Protein AF-A0A358C1L4-F1 (afdb_monomer)

Foldseek 3Di:
DDDDDDDDDDDDDDDPPPPDPPPPPLPDDAQAWEDEPVDPWIWGQHPVQATATAPDVQQVVLQDPDCPRYDYDHPVSVVVHHYDQHFGRAQAQAWEDEPQDPWIWHAAFPQETATAPDLVLQCQLANDPCRVVRYDHDYPVSNLSHAYDYHRDPVCSLQPGASAWEADPNWIWGHHPQAIATEDPQACVQLVPPVVSYGYHPSRDRPTHYDYHRYHDDPCSNRSNNPVGDPDPPPHNPPDDDDDDPDLPACADAAKHWDWDADCQALNPDIWIKIKHFHPPADLQWAEEEEEEAPVLPQVVLCVLQVVLCNVQPHMYIYTGDDCVNQVDPCVQLVQQQADPVRHGDPLSHGVLVVVLVVVVVNCVSSVHPQQAHAYEYAASGLSRQLNSCLQCLPRRHQAYERELYLAAQADDQVDDPPLHDHDPRGDPVSLLSSQQGEYEYEYEPAQPDLVPPSHDPPPSRVVQHSGRVSNSVSRLVRSVVSCVVSVHHHNYDYDHHYPDHSDPSVVSVVVSCVVRND

Solvent-accessible surface area (backbone atoms only — not comparable to full-atom values): 28805 Å² total; per-residue (Å²): 136,92,84,79,91,81,83,91,77,89,82,82,82,80,80,81,78,79,76,74,81,74,74,78,73,68,94,59,68,60,73,35,36,36,27,38,90,90,50,88,64,47,25,42,25,35,90,86,54,36,27,20,40,42,86,44,69,68,37,42,58,45,61,42,95,69,69,84,74,52,41,78,44,53,69,70,61,57,69,71,32,51,80,53,73,60,41,55,61,33,38,34,55,47,28,38,28,37,94,92,46,98,58,42,22,44,29,21,62,66,32,28,29,21,38,44,73,40,71,68,39,41,27,54,64,40,28,89,87,51,46,74,85,37,53,40,82,42,56,71,82,62,52,67,68,44,36,71,48,74,65,37,36,88,90,48,46,34,50,62,50,36,37,35,35,36,36,57,97,86,42,47,32,35,28,46,94,77,21,35,23,46,50,36,75,55,14,36,62,58,40,58,52,63,69,91,55,39,19,72,37,90,57,57,58,54,83,45,56,79,46,74,66,40,63,44,67,47,70,74,76,60,40,68,79,32,82,77,37,82,83,62,84,82,53,57,92,78,68,79,81,93,65,99,66,94,74,86,73,32,69,66,41,66,41,79,40,57,46,75,51,76,39,88,75,41,40,62,88,57,76,34,46,29,38,30,35,23,48,78,90,62,61,67,57,45,50,39,35,38,48,33,44,39,81,82,47,50,46,68,62,49,50,63,64,44,46,68,52,25,59,73,56,57,32,31,42,37,28,66,51,63,49,61,88,80,49,62,48,80,37,38,53,39,51,30,27,44,34,48,90,86,70,44,79,47,64,68,46,49,17,46,44,49,45,51,43,52,52,47,51,53,46,27,64,50,45,68,27,79,58,78,50,30,36,39,38,12,33,27,37,12,8,25,19,50,57,47,24,39,66,77,35,49,83,49,51,59,64,37,38,34,26,26,48,28,58,50,66,69,37,86,37,57,91,32,52,68,70,50,11,48,22,92,84,76,64,54,70,69,52,45,36,43,33,33,50,41,41,35,38,37,35,28,22,63,52,23,60,59,64,78,44,90,86,52,65,79,47,73,68,38,48,77,41,33,74,26,33,40,50,24,53,51,48,48,50,54,47,43,53,49,47,23,61,78,69,74,34,50,77,43,59,48,79,46,75,38,82,87,29,42,92,43,64,81,68,46,46,62,54,50,47,44,75,77,56,48,136

pLDDT: mean 84.23, std 16.78, range [32.44, 98.75]

Mean predicted aligned error: 17.2 Å

Radius of gyration: 31.04 Å; Cα contacts (8 Å, |Δi|>4): 1019; chains: 1; bounding box: 121×78×68 Å

Secondary structure (DSSP, 8-state):
--------------------------SS-TTEEEE-SS----EEE-TTS-EEE-SSHHHHHHH-SSSTTEEE--HHHHHHS-EESPP-PPTTT-EEE-TT-S--EEE-GGGEEEEE--HHHHHHHH-TT-SGGGEEEPPHHHHTT-EEEEEE-TTTGGG--TT-EEEETTEEEEEETTEEEEB-HHHHHHTT--GGG-EE-SS----S-BPPPB-S--HHHH-TT-TTS-------TT------------SS-SEEEEEEE--SSSSTTS-EEEEEEE-TT--TT--EEEEE--TT--HHHHHHHHHHHHHHHT-EEEEE---TTTS--TTTTTTTTSB-TT-PBPPGGGSHHHHHHHHHHHHHHHHT-----EEEEEETHHHHHHHHHHHH-TTSSEEEEEEES-SS--BS-TTS-TTTB--SSS--HHHHHHHHHS-EEEEEETT---TT-TTS--SHHHHTT-SSHHHHHHHHHHHHHHHHHHTT-----EEEEETT--S-HHHHHHHHHHHHH--

Nearest PDB structures (foldseek):
  6ve6-assembly3_C  TM=9.689E-01  e=8.688E-25  Sphingomonas sp. KT-1
  3d0k-assembly1_A  TM=9.566E-01  e=2.246E-24  Bordetella parapertussis 12822
  3d0k-assembly2_B  TM=9.547E-01  e=8.405E-24  Bordetella parapertussis 12822
  2gzr-assembly1_A  TM=6.549E-01  e=2.213E-06  Escherichia coli
  4w9r-assembly1_A  TM=6.057E-01  e=8.560E-07  Capnocytophaga ochracea DSM 7271

Structure (mmCIF, N/CA/C/O backbone):
data_AF-A0A358C1L4-F1
#
_entry.id   AF-A0A358C1L4-F1
#
loop_
_atom_site.group_PDB
_atom_site.id
_atom_site.type_symbol
_atom_site.label_atom_id
_atom_site.label_alt_id
_atom_site.label_comp_id
_atom_site.label_asym_id
_atom_site.label_entity_id
_atom_site.label_seq_id
_atom_site.pdbx_PDB_ins_code
_atom_site.Cartn_x
_atom_site.Cartn_y
_atom_site.Cartn_z
_atom_site.occupancy
_atom_site.B_iso_or_equiv
_atom_site.auth_seq_id
_atom_site.auth_comp_id
_atom_site.auth_asym_id
_atom_site.auth_atom_id
_atom_site.pdbx_PDB_model_num
ATOM 1 N N . MET A 1 1 ? 93.118 -30.543 37.303 1.00 42.06 1 MET A N 1
ATOM 2 C CA . MET A 1 1 ? 92.329 -29.551 36.542 1.00 42.06 1 MET A CA 1
ATOM 3 C C . MET A 1 1 ? 90.900 -29.618 37.049 1.00 42.06 1 MET A C 1
ATOM 5 O O . MET A 1 1 ? 90.290 -30.672 36.961 1.00 42.06 1 MET A O 1
ATOM 9 N N . LYS A 1 2 ? 90.432 -28.551 37.703 1.00 39.91 2 LYS A N 1
ATOM 10 C CA . LYS A 1 2 ? 89.061 -28.416 38.207 1.00 39.91 2 LYS A CA 1
ATOM 11 C C . LYS A 1 2 ? 88.161 -28.053 37.022 1.00 39.91 2 LYS A C 1
ATOM 13 O O . LYS A 1 2 ? 88.435 -27.035 36.400 1.00 39.91 2 LYS A O 1
ATOM 18 N N . HIS A 1 3 ? 87.100 -28.808 36.749 1.00 35.50 3 HIS A N 1
ATOM 19 C CA . HIS A 1 3 ? 85.970 -28.296 35.972 1.00 35.50 3 HIS A CA 1
ATOM 20 C C . HIS A 1 3 ? 84.672 -28.555 36.727 1.00 35.50 3 HIS A C 1
ATOM 22 O O . HIS A 1 3 ? 84.372 -29.666 37.153 1.00 35.50 3 HIS A O 1
ATOM 28 N N . PHE A 1 4 ? 83.999 -27.438 36.970 1.00 36.78 4 PHE A N 1
ATOM 29 C CA . PHE A 1 4 ? 82.821 -27.236 37.788 1.00 36.78 4 PHE A CA 1
ATOM 30 C C . PHE A 1 4 ? 81.580 -27.303 36.888 1.00 36.78 4 PHE A C 1
ATOM 32 O O . PHE A 1 4 ? 81.648 -26.950 35.711 1.00 36.78 4 PHE A O 1
ATOM 39 N N . PHE A 1 5 ? 80.469 -27.752 37.467 1.00 39.97 5 PHE A N 1
ATOM 40 C CA . PHE A 1 5 ? 79.128 -27.779 36.885 1.00 39.97 5 PHE A CA 1
ATOM 41 C C . PHE A 1 5 ? 78.683 -26.404 36.355 1.00 39.97 5 PHE A C 1
ATOM 43 O O . PHE A 1 5 ? 78.910 -25.385 37.005 1.00 39.97 5 PHE A O 1
ATOM 50 N N . GLY A 1 6 ? 77.969 -26.401 35.225 1.00 33.84 6 GLY A N 1
ATOM 51 C CA . GLY A 1 6 ? 77.249 -25.243 34.694 1.00 33.84 6 GLY A CA 1
ATOM 52 C C . GLY A 1 6 ? 75.891 -25.672 34.141 1.00 33.84 6 GLY A C 1
ATOM 53 O O . GLY A 1 6 ? 75.809 -26.338 33.115 1.00 33.84 6 GLY A O 1
ATOM 54 N N . THR A 1 7 ? 74.845 -25.327 34.881 1.00 37.06 7 THR A N 1
ATOM 55 C CA . THR A 1 7 ? 73.416 -25.538 34.623 1.00 37.06 7 THR A CA 1
ATOM 56 C C . THR A 1 7 ? 72.908 -24.764 33.405 1.00 37.06 7 THR A C 1
ATOM 58 O O . THR A 1 7 ? 73.259 -23.601 33.217 1.00 37.06 7 THR A O 1
ATOM 61 N N . PHE A 1 8 ? 72.028 -25.393 32.620 1.00 34.69 8 PHE A N 1
ATOM 62 C CA . PHE A 1 8 ? 71.252 -24.756 31.554 1.00 34.69 8 PHE A CA 1
ATOM 63 C C . PHE A 1 8 ? 70.123 -23.898 32.144 1.00 34.69 8 PHE A C 1
ATOM 65 O O . PHE A 1 8 ? 69.249 -24.420 32.834 1.00 34.69 8 PHE A O 1
ATOM 72 N N . THR A 1 9 ? 70.105 -22.608 31.806 1.00 35.22 9 THR A N 1
ATOM 73 C CA . THR A 1 9 ? 68.977 -21.699 32.051 1.00 35.22 9 THR A CA 1
ATOM 74 C C . THR A 1 9 ? 68.439 -21.238 30.699 1.00 35.22 9 THR A C 1
ATOM 76 O O . THR A 1 9 ? 69.124 -20.526 29.968 1.00 35.22 9 THR A O 1
ATOM 79 N N . PHE A 1 10 ? 67.221 -21.655 30.349 1.00 33.09 10 PHE A N 1
ATOM 80 C CA . PHE A 1 10 ? 66.476 -21.123 29.206 1.00 33.09 10 PHE A CA 1
ATOM 81 C C . PHE A 1 10 ? 65.850 -19.782 29.615 1.00 33.09 10 PHE A C 1
ATOM 83 O O . PHE A 1 10 ? 64.974 -19.745 30.476 1.00 33.09 10 PHE A O 1
ATOM 90 N N . ILE A 1 11 ? 66.297 -18.680 29.008 1.00 39.44 11 ILE A N 1
ATOM 91 C CA . ILE A 1 11 ? 65.642 -17.369 29.105 1.00 39.44 11 ILE A CA 1
ATOM 92 C C . ILE A 1 11 ? 64.738 -17.233 27.877 1.00 39.44 11 ILE A C 1
ATOM 94 O O . ILE A 1 11 ? 65.223 -17.074 26.758 1.00 39.44 11 ILE A O 1
ATOM 98 N N . GLY A 1 12 ? 63.424 -17.329 28.078 1.00 35.09 12 GLY A N 1
ATOM 99 C CA . GLY A 1 12 ? 62.433 -16.987 27.060 1.00 35.09 12 GLY A CA 1
ATOM 100 C C . GLY A 1 12 ? 62.311 -15.469 26.941 1.00 35.09 12 GLY A C 1
ATOM 101 O O . GLY A 1 12 ? 61.890 -14.806 27.885 1.00 35.09 12 GLY A O 1
ATOM 102 N N . ALA A 1 13 ? 62.692 -14.913 25.792 1.00 38.69 13 ALA A N 1
ATOM 103 C CA . ALA A 1 13 ? 62.466 -13.510 25.473 1.00 38.69 13 ALA A CA 1
ATOM 104 C C . ALA A 1 13 ? 60.983 -13.295 25.117 1.00 38.69 13 ALA A C 1
ATOM 106 O O . ALA A 1 13 ? 60.517 -13.735 24.068 1.00 38.69 13 ALA A O 1
ATOM 107 N N . PHE A 1 14 ? 60.240 -12.618 25.995 1.00 36.84 14 PHE A N 1
ATOM 108 C CA . PHE A 1 14 ? 58.914 -12.083 25.688 1.00 36.84 14 PHE A CA 1
ATOM 109 C C . PHE A 1 14 ? 59.077 -10.837 24.809 1.00 36.84 14 PHE A C 1
ATOM 111 O O . PHE A 1 14 ? 59.508 -9.784 25.277 1.00 36.84 14 PHE A O 1
ATOM 118 N N . VAL A 1 15 ? 58.734 -10.950 23.526 1.00 37.12 15 VAL A N 1
ATOM 119 C CA . VAL A 1 15 ? 58.524 -9.791 22.652 1.00 37.12 15 VAL A CA 1
ATOM 120 C C . VAL A 1 15 ? 57.165 -9.197 23.015 1.00 37.12 15 VAL A C 1
ATOM 122 O O . VAL A 1 15 ? 56.124 -9.743 22.658 1.00 37.12 15 VAL A O 1
ATOM 125 N N . VAL A 1 16 ? 57.165 -8.091 23.760 1.00 39.47 16 VAL A N 1
ATOM 126 C CA . VAL A 1 16 ? 55.964 -7.272 23.962 1.00 39.47 16 VAL A CA 1
ATOM 127 C C . VAL A 1 16 ? 55.744 -6.476 22.680 1.00 39.47 16 VAL A C 1
ATOM 129 O O . VAL A 1 16 ? 56.425 -5.487 22.414 1.00 39.47 16 VAL A O 1
ATOM 132 N N . LEU A 1 17 ? 54.815 -6.953 21.854 1.00 32.47 17 LEU A N 1
ATOM 133 C CA . LEU A 1 17 ? 54.339 -6.247 20.675 1.00 32.47 17 LEU A CA 1
ATOM 134 C C . LEU A 1 17 ? 53.505 -5.046 21.152 1.00 32.47 17 LEU A C 1
ATOM 136 O O . LEU A 1 17 ? 52.357 -5.203 21.565 1.00 32.47 17 LEU A O 1
ATOM 140 N N . PHE A 1 18 ? 54.080 -3.843 21.128 1.00 36.59 18 PHE A N 1
ATOM 141 C CA . PHE A 1 18 ? 53.297 -2.615 21.234 1.00 36.59 18 PHE A CA 1
ATOM 142 C C . PHE A 1 18 ? 52.457 -2.483 19.958 1.00 36.59 18 PHE A C 1
ATOM 144 O O . PHE A 1 18 ? 52.936 -2.010 18.930 1.00 36.59 18 PHE A O 1
ATOM 151 N N . LEU A 1 19 ? 51.203 -2.936 20.015 1.00 34.50 19 LEU A N 1
ATOM 152 C CA . LEU A 1 19 ? 50.175 -2.552 19.054 1.00 34.50 19 LEU A CA 1
ATOM 153 C C . LEU A 1 19 ? 49.961 -1.044 19.200 1.00 34.50 19 LEU A C 1
ATOM 155 O O . LEU A 1 19 ? 49.283 -0.581 20.117 1.00 34.50 19 LEU A O 1
ATOM 159 N N . SER A 1 20 ? 50.569 -0.265 18.309 1.00 36.62 20 SER A N 1
ATOM 160 C CA . SER A 1 20 ? 50.148 1.110 18.088 1.00 36.62 20 SER A CA 1
ATOM 161 C C . SER A 1 20 ? 48.690 1.067 17.637 1.00 36.62 20 SER A C 1
ATOM 163 O O . SER A 1 20 ? 48.399 0.563 16.553 1.00 36.62 20 SER A O 1
ATOM 165 N N . LEU A 1 21 ? 47.779 1.574 18.467 1.00 38.59 21 LEU A N 1
ATOM 166 C CA . LEU A 1 21 ? 46.427 1.925 18.048 1.00 38.59 21 LEU A CA 1
ATOM 167 C C . LEU A 1 21 ? 46.552 2.963 16.928 1.00 38.59 21 LEU A C 1
ATOM 169 O O . LEU A 1 21 ? 46.747 4.155 17.185 1.00 38.59 21 LEU A O 1
ATOM 173 N N . SER A 1 22 ? 46.481 2.504 15.680 1.00 36.28 22 SER A N 1
ATOM 174 C CA . SER A 1 22 ? 46.190 3.363 14.545 1.00 36.28 22 SER A CA 1
ATOM 175 C C . SER A 1 22 ? 44.841 4.008 14.829 1.00 36.28 22 SER A C 1
ATOM 177 O O . SER A 1 22 ? 43.799 3.361 14.752 1.00 36.28 22 SER A O 1
ATOM 179 N N . HIS A 1 23 ? 44.866 5.283 15.213 1.00 37.97 23 HIS A N 1
ATOM 180 C CA . HIS A 1 23 ? 43.677 6.113 15.142 1.00 37.97 23 HIS A CA 1
ATOM 181 C C . HIS A 1 23 ? 43.303 6.134 13.664 1.00 37.97 23 HIS A C 1
ATOM 183 O O . HIS A 1 23 ? 44.048 6.680 12.850 1.00 37.97 23 HIS A O 1
ATOM 189 N N . ASN A 1 24 ? 42.209 5.464 13.304 1.00 41.75 24 ASN A N 1
ATOM 190 C CA . ASN A 1 24 ? 41.619 5.629 11.986 1.00 41.75 24 ASN A CA 1
ATOM 191 C C . ASN A 1 24 ? 41.291 7.116 11.851 1.00 41.75 24 ASN A C 1
ATOM 193 O O . ASN A 1 24 ? 40.366 7.615 12.488 1.00 41.75 24 ASN A O 1
ATOM 197 N N . VAL A 1 25 ? 42.098 7.840 11.081 1.00 46.69 25 VAL A N 1
ATOM 198 C CA . VAL A 1 25 ? 41.733 9.179 10.634 1.00 46.69 25 VAL A CA 1
ATOM 199 C C . VAL A 1 25 ? 40.489 8.976 9.780 1.00 46.69 25 VAL A C 1
ATOM 201 O O . VAL A 1 25 ? 40.544 8.246 8.789 1.00 46.69 25 VAL A O 1
ATOM 204 N N . LEU A 1 26 ? 39.355 9.540 10.202 1.00 54.44 26 LEU A N 1
ATOM 205 C CA . LEU A 1 26 ? 38.137 9.503 9.399 1.00 54.44 26 LEU A CA 1
ATOM 206 C C . LEU A 1 26 ? 38.464 10.091 8.020 1.00 54.44 26 LEU A C 1
ATOM 208 O O . LEU A 1 26 ? 39.009 11.190 7.929 1.00 54.44 26 LEU A O 1
ATOM 212 N N . ALA A 1 27 ? 38.155 9.343 6.957 1.00 67.81 27 ALA A N 1
ATOM 213 C CA . ALA A 1 27 ? 38.422 9.758 5.577 1.00 67.81 27 ALA A CA 1
ATOM 214 C C . ALA A 1 27 ? 37.665 11.045 5.198 1.00 67.81 27 ALA A C 1
ATOM 216 O O . ALA A 1 27 ? 38.068 11.768 4.294 1.00 67.81 27 ALA A O 1
ATOM 217 N N . VAL A 1 28 ? 36.589 11.344 5.928 1.00 82.94 28 VAL A N 1
ATOM 218 C CA . VAL A 1 28 ? 35.735 12.514 5.754 1.00 82.94 28 VAL A CA 1
ATOM 219 C C . VAL A 1 28 ? 35.666 13.277 7.074 1.00 82.94 28 VAL A C 1
ATOM 221 O O . VAL A 1 28 ? 35.575 12.678 8.146 1.00 82.94 28 VAL A O 1
ATOM 224 N N . THR A 1 29 ? 35.719 14.609 7.005 1.00 86.25 29 THR A N 1
ATOM 225 C CA . THR A 1 29 ? 35.662 15.455 8.206 1.00 86.25 29 THR A CA 1
ATOM 226 C C . THR A 1 29 ? 34.289 15.322 8.880 1.00 86.25 29 THR A C 1
ATOM 228 O O . THR A 1 29 ? 33.276 15.476 8.196 1.00 86.25 29 THR A O 1
ATOM 231 N N . PRO A 1 30 ? 34.222 15.070 10.199 1.00 87.50 30 PRO A N 1
ATOM 232 C CA . PRO A 1 30 ? 32.974 15.105 10.952 1.00 87.50 30 PRO A CA 1
ATOM 233 C C . PRO A 1 30 ? 32.154 16.380 10.757 1.00 87.50 30 PRO A C 1
ATOM 235 O O . PRO A 1 30 ? 32.707 17.465 10.588 1.00 87.50 30 PRO A O 1
ATOM 238 N N . GLN A 1 31 ? 30.834 16.254 10.870 1.00 88.00 31 GLN A N 1
ATOM 239 C CA . GLN A 1 31 ? 29.856 17.331 10.678 1.00 88.00 31 GLN A CA 1
ATOM 240 C C . GLN A 1 31 ? 29.901 17.982 9.286 1.00 88.00 31 GLN A C 1
ATOM 242 O O . GLN A 1 31 ? 29.547 19.155 9.138 1.00 88.00 31 GLN A O 1
ATOM 247 N N . SER A 1 32 ? 30.343 17.238 8.272 1.00 91.75 32 SER A N 1
ATOM 248 C CA . SER A 1 32 ? 30.342 17.684 6.879 1.00 91.75 32 SER A CA 1
ATOM 249 C C . SER A 1 32 ? 29.094 17.214 6.138 1.00 91.75 32 SER A C 1
ATOM 251 O O . SER A 1 32 ? 28.436 16.240 6.513 1.00 91.75 32 SER A O 1
ATOM 253 N N . LEU A 1 33 ? 28.778 17.930 5.063 1.00 96.25 33 LEU A N 1
ATOM 254 C CA . LEU A 1 33 ? 27.775 17.529 4.092 1.00 96.25 33 LEU A CA 1
ATOM 255 C C . LEU A 1 33 ? 28.484 16.930 2.890 1.00 96.25 33 LEU A C 1
ATOM 257 O O . LEU A 1 33 ? 29.395 17.551 2.346 1.00 96.25 33 LEU A O 1
ATOM 261 N N . VAL A 1 34 ? 28.064 15.744 2.465 1.00 95.31 34 VAL A N 1
ATOM 262 C CA . VAL A 1 34 ? 28.720 15.018 1.377 1.00 95.31 34 VAL A CA 1
ATOM 263 C C . VAL A 1 34 ? 27.734 14.459 0.362 1.00 95.31 34 VAL A C 1
ATOM 265 O O . VAL A 1 34 ? 26.600 14.106 0.687 1.00 95.31 34 VAL A O 1
ATOM 268 N N . LYS A 1 35 ? 28.191 14.336 -0.882 1.00 94.56 35 LYS A N 1
ATOM 269 C CA . LYS A 1 35 ? 27.524 13.614 -1.973 1.00 94.56 35 LYS A CA 1
ATOM 270 C C . LYS A 1 35 ? 28.558 12.915 -2.848 1.00 94.56 35 LYS A C 1
ATOM 272 O O . LYS A 1 35 ? 29.742 13.240 -2.788 1.00 94.56 35 LYS A O 1
ATOM 277 N N . THR A 1 36 ? 28.107 12.017 -3.716 1.00 90.19 36 THR A N 1
ATOM 278 C CA . THR A 1 36 ? 28.959 11.473 -4.782 1.00 90.19 36 THR A CA 1
ATOM 279 C C . THR A 1 36 ? 28.762 12.252 -6.088 1.00 90.19 36 THR A C 1
ATOM 281 O O . THR A 1 36 ? 27.770 12.973 -6.238 1.00 90.19 36 THR A O 1
ATOM 284 N N . PRO A 1 37 ? 29.682 12.143 -7.067 1.00 84.44 37 PRO A N 1
ATOM 285 C CA . PRO A 1 37 ? 29.485 12.739 -8.387 1.00 84.44 37 PRO A CA 1
ATOM 286 C C . PRO A 1 37 ? 28.281 12.155 -9.138 1.00 84.44 37 PRO A C 1
ATOM 288 O O . PRO A 1 37 ? 27.697 12.844 -9.972 1.00 84.44 37 PRO A O 1
ATOM 291 N N . SER A 1 38 ? 27.934 10.890 -8.868 1.00 81.75 38 SER A N 1
ATOM 292 C CA . SER A 1 38 ? 26.918 10.135 -9.611 1.00 81.75 38 SER A CA 1
ATOM 293 C C . SER A 1 38 ? 25.498 10.277 -9.047 1.00 81.75 38 SER A C 1
ATOM 295 O O . SER A 1 38 ? 24.534 10.021 -9.768 1.00 81.75 38 SER A O 1
ATOM 297 N N . ALA A 1 39 ? 25.356 10.710 -7.788 1.00 79.06 39 ALA A N 1
ATOM 298 C CA . ALA A 1 39 ? 24.078 10.819 -7.093 1.00 79.06 39 ALA A CA 1
ATOM 299 C C . ALA A 1 39 ? 23.774 12.256 -6.634 1.00 79.06 39 ALA A C 1
ATOM 301 O O . ALA A 1 39 ? 24.658 13.040 -6.282 1.00 79.06 39 ALA A O 1
ATOM 302 N N . SER A 1 40 ? 22.488 12.609 -6.614 1.00 84.31 40 SER A N 1
ATOM 303 C CA . SER A 1 40 ? 22.003 13.889 -6.081 1.00 84.31 40 SER A CA 1
ATOM 304 C C . SER A 1 40 ? 21.748 13.865 -4.571 1.00 84.31 40 SER A C 1
ATOM 306 O O . SER A 1 40 ? 21.620 14.933 -3.978 1.00 84.31 40 SER A O 1
ATOM 308 N N . ALA A 1 41 ? 21.687 12.681 -3.952 1.00 86.06 41 ALA A N 1
ATOM 309 C CA . ALA A 1 41 ? 21.440 12.535 -2.522 1.00 86.06 41 ALA A CA 1
ATOM 310 C C . ALA A 1 41 ? 22.572 13.167 -1.697 1.00 86.06 41 ALA A C 1
ATOM 312 O O . ALA A 1 41 ? 23.754 12.913 -1.946 1.00 86.06 41 ALA A O 1
ATOM 313 N N . VAL A 1 42 ? 22.192 13.976 -0.707 1.00 95.00 42 VAL A N 1
ATOM 314 C CA . VAL A 1 42 ? 23.112 14.609 0.242 1.00 95.00 42 VAL A CA 1
ATOM 315 C C . VAL A 1 42 ? 23.048 13.858 1.565 1.00 95.00 42 VAL A C 1
ATOM 317 O O . VAL A 1 42 ? 21.969 13.470 2.022 1.00 95.00 42 VAL A O 1
ATOM 320 N N . TYR A 1 43 ? 24.208 13.671 2.182 1.00 95.81 43 TYR A N 1
ATOM 321 C CA . TYR A 1 43 ? 24.357 13.021 3.474 1.00 95.81 43 TYR A CA 1
ATOM 322 C C . TYR A 1 43 ? 25.048 13.957 4.459 1.00 95.81 43 TYR A C 1
ATOM 324 O O . TYR A 1 43 ? 25.981 14.669 4.095 1.00 95.81 43 TYR A O 1
ATOM 332 N N . TYR A 1 44 ? 24.612 13.924 5.712 1.00 96.81 44 TYR A N 1
ATOM 333 C CA . TYR A 1 44 ? 25.353 14.476 6.840 1.00 96.81 44 TYR A CA 1
ATOM 334 C C . TYR A 1 44 ? 26.260 13.392 7.419 1.00 96.81 44 TYR A C 1
ATOM 336 O O . TYR A 1 44 ? 25.782 12.286 7.674 1.00 96.81 44 TYR A O 1
ATOM 344 N N . VAL A 1 45 ? 27.541 13.694 7.622 1.00 94.06 45 VAL A N 1
ATOM 345 C CA . VAL A 1 45 ? 28.479 12.807 8.325 1.00 94.06 45 VAL A CA 1
ATOM 346 C C . VAL A 1 45 ? 28.591 13.268 9.765 1.00 94.06 45 VAL A C 1
ATOM 348 O O . VAL A 1 45 ? 28.997 14.400 10.019 1.00 94.06 45 VAL A O 1
ATOM 351 N N . ASP A 1 46 ? 28.223 12.414 10.708 1.00 90.75 46 ASP A N 1
ATOM 352 C CA . ASP A 1 46 ? 28.203 12.763 12.122 1.00 90.75 46 ASP A CA 1
ATOM 353 C C . ASP A 1 46 ? 29.604 12.729 12.772 1.00 90.75 46 ASP A C 1
ATOM 355 O O . ASP A 1 46 ? 30.635 12.540 12.118 1.00 90.75 46 ASP A O 1
ATOM 359 N N . VAL A 1 47 ? 29.663 12.949 14.090 1.00 86.50 47 VAL A N 1
ATOM 360 C CA . VAL A 1 47 ? 30.927 12.911 14.851 1.00 86.50 47 VAL A CA 1
ATOM 361 C C . VAL A 1 47 ? 31.512 11.510 15.032 1.00 86.50 47 VAL A C 1
ATOM 363 O O . VAL A 1 47 ? 32.667 11.390 15.435 1.00 86.50 47 VAL A O 1
ATOM 366 N N . GLN A 1 48 ? 30.739 10.469 14.730 1.00 86.06 48 GLN A N 1
ATOM 367 C CA . GLN A 1 48 ? 31.139 9.065 14.794 1.00 86.06 48 GLN A CA 1
ATOM 368 C C . GLN A 1 48 ? 31.616 8.543 13.426 1.00 86.06 48 GLN A C 1
ATOM 370 O O . GLN A 1 48 ? 32.137 7.431 13.345 1.00 86.06 48 GLN A O 1
ATOM 375 N N . GLY A 1 49 ? 31.508 9.351 12.364 1.00 86.75 49 GLY A N 1
ATOM 376 C CA . GLY A 1 49 ? 31.848 8.955 10.997 1.00 86.75 49 GLY A CA 1
ATOM 377 C C . GLY A 1 49 ? 30.731 8.178 10.300 1.00 86.75 49 GLY A C 1
ATOM 378 O O . GLY A 1 49 ? 30.986 7.474 9.323 1.00 86.75 49 GLY A O 1
ATOM 379 N N . GLU A 1 50 ? 29.502 8.281 10.795 1.00 88.81 50 GLU A N 1
ATOM 380 C CA . GLU A 1 50 ? 28.319 7.646 10.230 1.00 88.81 50 GLU A CA 1
ATOM 381 C C . GLU A 1 50 ? 27.585 8.641 9.324 1.00 88.81 50 GLU A C 1
ATOM 383 O O . GLU A 1 50 ? 27.529 9.841 9.600 1.00 88.81 50 GLU A O 1
ATOM 388 N N . ARG A 1 51 ? 27.044 8.162 8.198 1.00 93.75 51 ARG A N 1
ATOM 389 C CA . ARG A 1 51 ? 26.304 9.001 7.248 1.00 93.75 51 ARG A CA 1
ATOM 390 C C . ARG A 1 51 ? 24.798 8.883 7.454 1.00 93.75 51 ARG A C 1
ATOM 392 O O . ARG A 1 51 ? 24.253 7.789 7.602 1.00 93.75 51 ARG A O 1
ATOM 399 N N . HIS A 1 52 ? 24.119 10.017 7.355 1.00 94.44 52 HIS A N 1
ATOM 400 C CA . HIS A 1 52 ? 22.677 10.161 7.514 1.00 94.44 52 HIS A CA 1
ATOM 401 C C . HIS A 1 52 ? 22.104 10.863 6.286 1.00 94.44 52 HIS A C 1
ATOM 403 O O . HIS A 1 52 ? 22.533 11.967 5.951 1.00 94.44 52 HIS A O 1
ATOM 409 N N . ALA A 1 53 ? 21.157 10.234 5.593 1.00 90.06 53 ALA A N 1
ATOM 410 C CA . ALA A 1 53 ? 20.565 10.835 4.402 1.00 90.06 53 ALA A CA 1
ATOM 411 C C . ALA A 1 53 ? 19.579 11.946 4.779 1.00 90.06 53 ALA A C 1
ATOM 413 O O . ALA A 1 53 ? 18.807 11.796 5.729 1.00 90.06 53 ALA A O 1
ATOM 414 N N . PHE A 1 54 ? 19.555 13.025 3.998 1.00 94.38 54 PHE A N 1
ATOM 415 C CA . PHE A 1 54 ? 18.405 13.928 3.966 1.00 94.38 54 PHE A CA 1
ATOM 416 C C . PHE A 1 54 ? 17.319 13.289 3.088 1.00 94.38 54 PHE A C 1
ATOM 418 O O . PHE A 1 54 ? 17.591 13.040 1.912 1.00 94.38 54 PHE A O 1
ATOM 425 N N . PRO A 1 55 ? 16.118 12.998 3.623 1.00 83.50 55 PRO A N 1
ATOM 426 C CA . PRO A 1 55 ? 15.049 12.351 2.859 1.00 83.50 55 PRO A CA 1
ATOM 427 C C . PRO A 1 55 ? 14.608 13.131 1.620 1.00 83.50 55 PRO A C 1
ATOM 429 O O . PRO A 1 55 ? 14.323 12.543 0.579 1.00 83.50 55 PRO A O 1
ATOM 432 N N . ASP A 1 56 ? 14.566 14.456 1.745 1.00 85.12 56 ASP A N 1
ATOM 433 C CA . ASP A 1 56 ? 14.200 15.385 0.688 1.00 85.12 56 ASP A CA 1
ATOM 434 C C . ASP A 1 56 ? 14.863 16.757 0.904 1.00 85.12 56 ASP A C 1
ATOM 436 O O . ASP A 1 56 ? 15.524 17.027 1.917 1.00 85.12 56 ASP A O 1
ATOM 440 N N . GLU A 1 57 ? 14.689 17.641 -0.078 1.00 88.94 57 GLU A N 1
ATOM 441 C CA . GLU A 1 57 ? 15.224 19.001 -0.041 1.00 88.94 57 GLU A CA 1
ATOM 442 C C . GLU A 1 57 ? 14.621 19.859 1.079 1.00 88.94 57 GLU A C 1
ATOM 444 O O . GLU A 1 57 ? 15.289 20.754 1.592 1.00 88.94 57 GLU A O 1
ATOM 449 N N . GLN A 1 58 ? 13.383 19.599 1.502 1.00 90.38 58 GLN A N 1
ATOM 450 C CA . GLN A 1 58 ? 12.723 20.408 2.520 1.00 90.38 58 GLN A CA 1
ATOM 451 C C . GLN A 1 58 ? 13.313 20.133 3.904 1.00 90.38 58 GLN A C 1
ATOM 453 O O . GLN A 1 58 ? 13.527 21.073 4.676 1.00 90.38 58 GLN A O 1
ATOM 458 N N . VAL A 1 59 ? 13.641 18.870 4.196 1.00 93.69 59 VAL A N 1
ATOM 459 C CA . VAL A 1 59 ? 14.401 18.500 5.392 1.00 93.69 59 VAL A CA 1
ATOM 460 C C . VAL A 1 59 ? 15.787 19.140 5.343 1.00 93.69 59 VAL A C 1
ATOM 462 O O . VAL A 1 59 ? 16.199 19.754 6.326 1.00 93.69 59 VAL A O 1
ATOM 465 N N . TYR A 1 60 ? 16.483 19.095 4.203 1.00 94.44 60 TYR A N 1
ATOM 466 C CA . TYR A 1 60 ? 17.782 19.761 4.047 1.00 94.44 60 TYR A CA 1
ATOM 467 C C . TYR A 1 60 ? 17.704 21.269 4.339 1.00 94.44 60 TYR A C 1
ATOM 469 O O . TYR A 1 60 ? 18.440 21.780 5.185 1.00 94.44 60 TYR A O 1
ATOM 477 N N . PHE A 1 61 ? 16.754 21.975 3.720 1.00 91.31 61 PHE A N 1
ATOM 478 C CA . PHE A 1 61 ? 16.565 23.419 3.901 1.00 91.31 61 PHE A CA 1
ATOM 479 C C . PHE A 1 61 ? 15.976 23.818 5.262 1.00 91.31 61 PHE A C 1
ATOM 481 O O . PHE A 1 61 ? 15.894 25.008 5.594 1.00 91.31 61 PHE A O 1
ATOM 488 N N . SER A 1 62 ? 15.568 22.845 6.078 1.00 92.56 62 SER A N 1
ATOM 489 C CA . SER A 1 62 ? 15.292 23.090 7.493 1.00 92.56 62 SER A CA 1
ATOM 490 C C . SER A 1 62 ? 16.581 23.279 8.306 1.00 92.56 62 SER A C 1
ATOM 492 O O . SER A 1 62 ? 16.560 24.003 9.299 1.00 92.56 62 SER A O 1
ATOM 494 N N . TRP A 1 63 ? 17.709 22.713 7.855 1.00 93.19 63 TRP A N 1
ATOM 495 C CA . TRP A 1 63 ? 19.016 22.796 8.518 1.00 93.19 63 TRP A CA 1
ATOM 496 C C . TRP A 1 63 ? 19.998 23.772 7.866 1.00 93.19 63 TRP A C 1
ATOM 498 O O . TRP A 1 63 ? 20.708 24.479 8.581 1.00 93.19 63 TRP A O 1
ATOM 508 N N . TYR A 1 64 ? 20.025 23.844 6.536 1.00 91.00 64 TYR A N 1
ATOM 509 C CA . TYR A 1 64 ? 21.019 24.613 5.779 1.00 91.00 64 TYR A CA 1
ATOM 510 C C . TYR A 1 64 ? 20.351 25.610 4.829 1.00 91.00 64 TYR A C 1
ATOM 512 O O . TYR A 1 64 ? 19.178 25.477 4.488 1.00 91.00 64 TYR A O 1
ATOM 520 N N . ARG A 1 65 ? 21.084 26.653 4.420 1.00 85.31 65 ARG A N 1
ATOM 521 C CA . ARG A 1 65 ? 20.541 27.729 3.564 1.00 85.31 65 ARG A CA 1
ATOM 522 C C . ARG A 1 65 ? 20.679 27.443 2.073 1.00 85.31 65 ARG A C 1
ATOM 524 O O . ARG A 1 65 ? 19.834 27.866 1.293 1.00 85.31 65 ARG A O 1
ATOM 531 N N . ASP A 1 66 ? 21.732 26.735 1.699 1.00 88.75 66 ASP A N 1
ATOM 532 C CA . ASP A 1 66 ? 22.079 26.383 0.329 1.00 88.75 66 ASP A CA 1
ATOM 533 C C . ASP A 1 66 ? 23.001 25.153 0.337 1.00 88.75 66 ASP A C 1
ATOM 535 O O . ASP A 1 66 ? 23.259 24.567 1.390 1.00 88.75 66 ASP A O 1
ATOM 539 N N . PHE A 1 67 ? 23.465 24.734 -0.838 1.00 91.94 67 PHE A N 1
ATOM 540 C CA . PHE A 1 67 ? 24.335 23.569 -1.014 1.00 91.94 67 PHE A CA 1
ATOM 541 C C . PHE A 1 67 ? 25.835 23.919 -1.068 1.00 91.94 67 PHE A C 1
ATOM 543 O O . PHE A 1 67 ? 26.630 23.071 -1.467 1.00 91.94 67 PHE A O 1
ATOM 550 N N . SER A 1 68 ? 26.244 25.145 -0.713 1.00 92.31 68 SER A N 1
ATOM 551 C CA . SER A 1 68 ? 27.641 25.597 -0.854 1.00 92.31 68 SER A CA 1
ATOM 552 C C . SER A 1 68 ? 28.627 24.829 0.031 1.00 92.31 68 SER A C 1
ATOM 554 O O . SER A 1 68 ? 29.774 24.632 -0.365 1.00 92.31 68 SER A O 1
ATOM 556 N N . ASP A 1 69 ? 28.158 24.329 1.175 1.00 90.19 69 ASP A N 1
ATOM 557 C CA . ASP A 1 69 ? 28.945 23.525 2.112 1.00 90.19 69 ASP A CA 1
ATOM 558 C C . ASP A 1 69 ? 28.991 22.025 1.742 1.00 90.19 69 ASP A C 1
ATOM 560 O O . ASP A 1 69 ? 29.659 21.241 2.423 1.00 90.19 69 ASP A O 1
ATOM 564 N N . VAL A 1 70 ? 28.293 21.596 0.677 1.00 95.56 70 VAL A N 1
ATOM 565 C CA . VAL A 1 70 ? 28.264 20.187 0.252 1.00 95.56 70 VAL A CA 1
ATOM 566 C C . VAL A 1 70 ? 29.538 19.825 -0.504 1.00 95.56 70 VAL A C 1
ATOM 568 O O . VAL A 1 70 ? 29.811 20.313 -1.600 1.00 95.56 70 VAL A O 1
ATOM 571 N N . GLN A 1 71 ? 30.288 18.885 0.057 1.00 96.12 71 GLN A N 1
ATOM 572 C CA . GLN A 1 71 ? 31.514 18.350 -0.512 1.00 96.12 71 GLN A CA 1
ATOM 573 C C . GLN A 1 71 ? 31.215 17.149 -1.416 1.00 96.12 71 GLN A C 1
ATOM 575 O O . GLN A 1 71 ? 30.373 16.302 -1.116 1.00 96.12 71 GLN A O 1
ATOM 580 N N . VAL A 1 72 ? 31.924 17.050 -2.538 1.00 94.25 72 VAL A N 1
ATOM 581 C CA . VAL A 1 72 ? 31.851 15.873 -3.411 1.00 94.25 72 VAL A CA 1
ATOM 582 C C . VAL A 1 72 ? 32.967 14.912 -3.015 1.00 94.25 72 VAL A C 1
ATOM 584 O O . VAL A 1 72 ? 34.138 15.260 -3.136 1.00 94.25 72 VAL A O 1
ATOM 587 N N . ILE A 1 73 ? 32.598 13.714 -2.564 1.00 90.62 73 ILE A N 1
ATOM 588 C CA . ILE A 1 73 ? 33.526 12.635 -2.192 1.00 90.62 73 ILE A CA 1
ATOM 589 C C . ILE A 1 73 ? 33.433 11.481 -3.193 1.00 90.62 73 ILE A C 1
ATOM 591 O O . ILE A 1 73 ? 32.448 11.351 -3.923 1.00 90.62 73 ILE A O 1
ATOM 595 N N . SER A 1 74 ? 34.453 10.629 -3.250 1.00 87.62 74 SER A N 1
ATOM 596 C CA . SER A 1 74 ? 34.437 9.449 -4.117 1.00 87.62 74 SER A CA 1
ATOM 597 C C . SER A 1 74 ? 33.412 8.403 -3.658 1.00 87.62 74 SER A C 1
ATOM 599 O O . SER A 1 74 ? 33.029 8.338 -2.491 1.00 87.62 74 SER A O 1
ATOM 601 N N . GLU A 1 75 ? 32.999 7.521 -4.573 1.00 84.56 75 GLU A N 1
ATOM 602 C CA . GLU A 1 75 ? 32.121 6.383 -4.250 1.00 84.56 75 GLU A CA 1
ATOM 603 C C . GLU A 1 75 ? 32.731 5.464 -3.177 1.00 84.56 75 GLU A C 1
ATOM 605 O O . GLU A 1 75 ? 32.019 4.935 -2.327 1.00 84.56 75 GLU A O 1
ATOM 610 N N . ALA A 1 76 ? 34.059 5.298 -3.185 1.00 80.88 76 ALA A N 1
ATOM 611 C CA . ALA A 1 76 ? 34.770 4.468 -2.216 1.00 80.88 76 ALA A CA 1
ATOM 612 C C . ALA A 1 76 ? 34.765 5.087 -0.808 1.00 80.88 76 ALA A C 1
ATOM 614 O O . ALA A 1 76 ? 34.563 4.373 0.173 1.00 80.88 76 ALA A O 1
ATOM 615 N N . GLU A 1 77 ? 34.940 6.407 -0.704 1.00 85.94 77 GLU A N 1
ATOM 616 C CA . GLU A 1 77 ? 34.798 7.132 0.565 1.00 85.94 77 GLU A CA 1
ATOM 617 C C . GLU A 1 77 ? 33.350 7.091 1.056 1.00 85.94 77 GLU A C 1
ATOM 619 O O . GLU A 1 77 ? 33.105 6.826 2.224 1.00 85.94 77 GLU A O 1
ATOM 624 N N . MET A 1 78 ? 32.372 7.261 0.164 1.00 87.88 78 MET A N 1
ATOM 625 C CA . MET A 1 78 ? 30.955 7.167 0.519 1.00 87.88 78 MET A CA 1
ATOM 626 C C . MET A 1 78 ? 30.568 5.763 1.019 1.00 87.88 78 MET A C 1
ATOM 628 O O . MET A 1 78 ? 29.768 5.630 1.946 1.00 87.88 78 MET A O 1
ATOM 632 N N . ALA A 1 79 ? 31.131 4.709 0.424 1.00 81.44 79 ALA A N 1
ATOM 633 C CA . ALA A 1 79 ? 30.885 3.325 0.822 1.00 81.44 79 ALA A CA 1
ATOM 634 C C . ALA A 1 79 ? 31.520 2.954 2.174 1.00 81.44 79 ALA A C 1
ATOM 636 O O . ALA A 1 79 ? 31.047 2.016 2.815 1.00 81.44 79 ALA A O 1
ATOM 637 N N . SER A 1 80 ? 32.562 3.669 2.617 1.00 82.94 80 SER A N 1
ATOM 638 C CA . SER A 1 80 ? 33.204 3.420 3.915 1.00 82.94 80 SER A CA 1
ATOM 639 C C . SER A 1 80 ? 32.450 4.039 5.097 1.00 82.94 80 SER A C 1
ATOM 641 O O . SER A 1 80 ? 32.697 3.646 6.235 1.00 82.94 80 SER A O 1
ATOM 643 N N . LEU A 1 81 ? 31.505 4.951 4.835 1.00 83.75 81 LEU A N 1
ATOM 644 C CA . LEU A 1 81 ? 30.654 5.585 5.841 1.00 83.75 81 LEU A CA 1
ATOM 645 C C . LEU A 1 81 ? 29.390 4.733 6.096 1.00 83.75 81 LEU A C 1
ATOM 647 O O . LEU A 1 81 ? 28.548 4.594 5.193 1.00 83.75 81 LEU A O 1
ATOM 651 N N . PRO A 1 82 ? 29.199 4.171 7.307 1.00 85.50 82 PRO A N 1
ATOM 652 C CA . PRO A 1 82 ? 28.000 3.406 7.643 1.00 85.50 82 PRO A CA 1
ATOM 653 C C . PRO A 1 82 ? 26.737 4.258 7.520 1.00 85.50 82 PRO A C 1
ATOM 655 O O . PRO A 1 82 ? 26.692 5.375 8.027 1.00 85.50 82 PRO A O 1
ATOM 658 N N . LEU A 1 83 ? 25.701 3.736 6.860 1.00 78.94 83 LEU A N 1
ATOM 659 C CA . LEU A 1 83 ? 24.416 4.427 6.745 1.00 78.94 83 LEU A CA 1
ATOM 660 C C . LEU A 1 83 ? 23.586 4.235 8.020 1.00 78.94 83 LEU A C 1
ATOM 662 O O . LEU A 1 83 ? 23.423 3.109 8.494 1.00 78.94 83 LEU A O 1
ATOM 666 N N . LYS A 1 84 ? 23.039 5.331 8.545 1.00 87.25 84 LYS A N 1
ATOM 667 C CA . LYS A 1 84 ? 22.203 5.369 9.752 1.00 87.25 84 LYS A CA 1
ATOM 668 C C . LYS A 1 84 ? 20.866 6.055 9.496 1.00 87.25 84 LYS A C 1
ATOM 670 O O . LYS A 1 84 ? 20.512 6.329 8.352 1.00 87.25 84 LYS A O 1
ATOM 675 N N . ARG A 1 85 ? 20.111 6.286 10.581 1.00 80.62 85 ARG A N 1
ATOM 676 C CA . ARG A 1 85 ? 18.799 6.947 10.559 1.00 80.62 85 ARG A CA 1
ATOM 677 C C . ARG A 1 85 ? 18.837 8.208 9.704 1.00 80.62 85 ARG A C 1
ATOM 679 O O . ARG A 1 85 ? 19.819 8.947 9.741 1.00 80.62 85 ARG A O 1
ATOM 686 N N . ASN A 1 86 ? 17.767 8.462 8.969 1.00 88.62 86 ASN A N 1
ATOM 687 C CA . ASN A 1 86 ? 17.686 9.672 8.170 1.00 88.62 86 ASN A CA 1
ATOM 688 C C . ASN A 1 86 ? 17.658 10.918 9.059 1.00 88.62 86 ASN A C 1
ATOM 690 O O . ASN A 1 86 ? 17.222 10.877 10.213 1.00 88.62 86 ASN A O 1
ATOM 694 N N . ILE A 1 87 ? 18.098 12.036 8.490 1.00 95.56 87 ILE A N 1
ATOM 695 C CA . ILE A 1 87 ? 17.915 13.345 9.100 1.00 95.56 87 ILE A CA 1
ATOM 696 C C . ILE A 1 87 ? 16.423 13.690 9.089 1.00 95.56 87 ILE A C 1
ATOM 698 O O . ILE A 1 87 ? 15.710 13.423 8.123 1.00 95.56 87 ILE A O 1
ATOM 702 N N . VAL A 1 88 ? 15.960 14.289 10.180 1.00 94.81 88 VAL A N 1
ATOM 703 C CA . VAL A 1 88 ? 14.592 14.788 10.362 1.00 94.81 88 VAL A CA 1
ATOM 704 C C . VAL A 1 88 ? 14.559 16.310 10.266 1.00 94.81 88 VAL A C 1
ATOM 706 O O . VAL A 1 88 ? 15.609 16.953 10.300 1.00 94.81 88 VAL A O 1
ATOM 709 N N . TYR A 1 89 ? 13.371 16.909 10.158 1.00 95.56 89 TYR A N 1
ATOM 710 C CA . TYR A 1 89 ? 13.217 18.363 10.202 1.00 95.56 89 TYR A CA 1
ATOM 711 C C . TYR A 1 89 ? 13.924 18.956 11.420 1.00 95.56 89 TYR A C 1
ATOM 713 O O . TYR A 1 89 ? 13.888 18.407 12.523 1.00 95.56 89 TYR A O 1
ATOM 721 N N . ARG A 1 90 ? 14.562 20.107 11.220 1.00 94.75 90 ARG A N 1
ATOM 722 C CA . ARG A 1 90 ? 15.252 20.808 12.292 1.00 94.75 90 ARG A CA 1
ATOM 723 C C . ARG A 1 90 ? 14.269 21.256 13.374 1.00 94.75 90 ARG A C 1
ATOM 725 O O . ARG A 1 90 ? 13.297 21.946 13.033 1.00 94.75 90 ARG A O 1
ATOM 732 N N . PRO A 1 91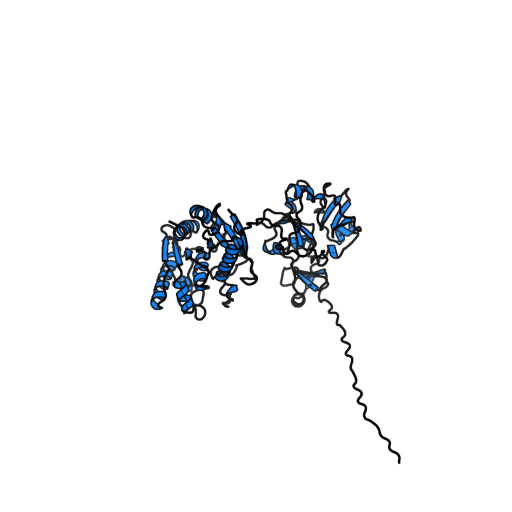 ? 14.539 20.966 14.660 1.00 93.31 91 PRO A N 1
ATOM 733 C CA . PRO A 1 91 ? 13.670 21.387 15.749 1.00 93.31 91 PRO A CA 1
ATOM 734 C C . PRO A 1 91 ? 13.351 22.884 15.691 1.00 93.31 91 PRO A C 1
ATOM 736 O O . PRO A 1 91 ? 14.239 23.716 15.489 1.00 93.31 91 PRO A O 1
ATOM 739 N N . GLY A 1 92 ? 12.069 23.220 15.847 1.00 88.00 92 GLY A N 1
ATOM 740 C CA . GLY A 1 92 ? 11.594 24.607 15.888 1.00 88.00 92 GLY A CA 1
ATOM 741 C C . GLY A 1 92 ? 11.545 25.371 14.562 1.00 88.00 92 GLY A C 1
ATOM 742 O O . GLY A 1 92 ? 11.222 26.556 14.583 1.00 88.00 92 GLY A O 1
ATOM 743 N N . THR A 1 93 ? 11.830 24.737 13.420 1.00 89.44 93 THR A N 1
ATOM 744 C CA . THR A 1 93 ? 11.733 25.402 12.107 1.00 89.44 93 THR A CA 1
ATOM 745 C C . THR A 1 93 ? 10.332 25.296 11.511 1.00 89.44 93 THR A C 1
ATOM 747 O O . THR A 1 93 ? 9.581 26.271 11.498 1.00 89.44 93 THR A O 1
ATOM 750 N N . TYR A 1 94 ? 9.963 24.106 11.050 1.00 91.31 94 TYR A N 1
ATOM 751 C CA . TYR A 1 94 ? 8.664 23.814 10.464 1.00 91.31 94 TYR A CA 1
ATOM 752 C C . TYR A 1 94 ? 7.867 22.870 11.355 1.00 91.31 94 TYR A C 1
ATOM 754 O O . TYR A 1 94 ? 8.414 22.110 12.157 1.00 91.31 94 TYR A O 1
ATOM 762 N N . TRP A 1 95 ? 6.553 22.936 11.204 1.00 93.25 95 TRP A N 1
ATOM 763 C CA . TRP A 1 95 ? 5.655 21.905 11.698 1.00 93.25 95 TRP A CA 1
ATOM 764 C C . TRP A 1 95 ? 5.396 20.916 10.587 1.00 93.25 95 TRP A C 1
ATOM 766 O O . TRP A 1 95 ? 5.467 21.267 9.410 1.00 93.25 95 TRP A O 1
ATOM 776 N N . ILE A 1 96 ? 5.081 19.688 10.957 1.00 94.56 96 ILE A N 1
ATOM 777 C CA . ILE A 1 96 ? 4.879 18.628 9.987 1.00 94.56 96 ILE A CA 1
ATOM 778 C C . ILE A 1 96 ? 3.497 18.017 10.124 1.00 94.56 96 ILE A C 1
ATOM 780 O O . ILE A 1 96 ? 2.892 18.017 11.199 1.00 94.56 96 ILE A O 1
ATOM 784 N N . LYS A 1 97 ? 3.006 17.473 9.022 1.00 88.62 97 LYS A N 1
ATOM 785 C CA . LYS A 1 97 ? 1.848 16.589 8.990 1.00 88.62 97 LYS A CA 1
ATOM 786 C C . LYS A 1 97 ? 2.066 15.509 7.939 1.00 88.62 97 LYS A C 1
ATOM 788 O O . LYS A 1 97 ? 2.898 15.666 7.050 1.00 88.62 97 LYS A O 1
ATOM 793 N N . ILE A 1 98 ? 1.273 14.454 8.027 1.00 68.31 98 ILE A N 1
ATOM 794 C CA . ILE A 1 98 ? 1.062 13.514 6.926 1.00 68.31 98 ILE A CA 1
ATOM 795 C C . ILE A 1 98 ? -0.328 13.759 6.351 1.00 68.31 98 ILE A C 1
ATOM 797 O O . ILE A 1 98 ? -1.231 14.218 7.052 1.00 68.31 98 ILE A O 1
ATOM 801 N N . GLN A 1 99 ? -0.511 13.478 5.066 1.00 58.34 99 GLN A N 1
ATOM 802 C CA . GLN A 1 99 ? -1.797 13.686 4.391 1.00 58.34 99 GLN A CA 1
ATOM 803 C C . GLN A 1 99 ? -2.890 12.747 4.924 1.00 58.34 99 GLN A C 1
ATOM 805 O O . GLN A 1 99 ? -4.072 13.077 4.873 1.00 58.34 99 GLN A O 1
ATOM 810 N N . SER A 1 100 ? -2.484 11.613 5.495 1.00 49.47 100 SER A N 1
ATOM 811 C CA . SER A 1 100 ? -3.343 10.592 6.093 1.00 49.47 100 SER A CA 1
ATOM 812 C C . SER A 1 100 ? -3.877 10.947 7.491 1.00 49.47 100 SER A C 1
ATOM 814 O O . SER A 1 100 ? -4.789 10.273 7.967 1.00 49.47 100 SER A O 1
ATOM 816 N N . LEU A 1 101 ? -3.370 12.004 8.150 1.00 61.56 101 LEU A N 1
ATOM 817 C CA . LEU A 1 101 ? -3.823 12.435 9.479 1.00 61.56 101 LEU A CA 1
ATOM 818 C C . LEU A 1 101 ? -4.232 13.917 9.501 1.00 61.56 101 LEU A C 1
ATOM 820 O O . LEU A 1 101 ? -3.533 14.772 8.955 1.00 61.56 101 LEU A O 1
ATOM 824 N N . PRO A 1 102 ? -5.311 14.279 10.223 1.00 73.81 102 PRO A N 1
ATOM 825 C CA . PRO A 1 102 ? -5.682 15.681 10.419 1.00 73.81 102 PRO A CA 1
ATOM 826 C C . PRO A 1 102 ? -4.765 16.411 11.420 1.00 73.81 102 PRO A C 1
ATOM 828 O O . PRO A 1 102 ? -4.926 17.610 11.635 1.00 73.81 102 PRO A O 1
ATOM 831 N N . LYS A 1 103 ? -3.820 15.703 12.057 1.00 85.56 103 LYS A N 1
ATOM 832 C CA . LYS A 1 103 ? -2.942 16.236 13.105 1.00 85.56 103 LYS A CA 1
ATOM 833 C C . LYS A 1 103 ? -1.737 16.974 12.519 1.00 85.56 103 LYS A C 1
ATOM 835 O O . LYS A 1 103 ? -1.124 16.524 11.553 1.00 85.56 103 LYS A O 1
ATOM 840 N N . VAL A 1 104 ? -1.377 18.081 13.161 1.00 91.69 104 VAL A N 1
ATOM 841 C CA . VAL A 1 104 ? -0.162 18.859 12.888 1.00 91.69 104 VAL A CA 1
ATOM 842 C C . VAL A 1 104 ? 0.755 18.755 14.097 1.00 91.69 104 VAL A C 1
ATOM 844 O O . VAL A 1 104 ? 0.294 18.843 15.236 1.00 91.69 104 VAL A O 1
ATOM 847 N N . TYR A 1 105 ? 2.047 18.566 13.855 1.00 95.75 105 TYR A N 1
ATOM 848 C CA . TYR A 1 105 ? 3.027 18.325 14.902 1.00 95.75 105 TYR A CA 1
ATOM 849 C C . TYR A 1 105 ? 4.155 19.351 14.871 1.00 95.75 105 TYR A C 1
ATOM 851 O O . TYR A 1 105 ? 4.725 19.644 13.818 1.00 95.75 105 TYR A O 1
ATOM 859 N N . ALA A 1 106 ? 4.519 19.854 16.047 1.00 94.62 106 ALA A N 1
ATOM 860 C CA . ALA A 1 106 ? 5.747 20.603 16.244 1.00 94.62 106 ALA A CA 1
ATOM 861 C C . ALA A 1 106 ? 6.932 19.633 16.344 1.00 94.62 106 ALA A C 1
ATOM 863 O O . ALA A 1 106 ? 6.894 18.701 17.144 1.00 94.62 106 ALA A O 1
ATOM 864 N N . VAL A 1 107 ? 7.985 19.859 15.557 1.00 95.06 107 VAL A N 1
ATOM 865 C CA . VAL A 1 107 ? 9.211 19.050 15.616 1.00 95.06 107 VAL A CA 1
ATOM 866 C C . VAL A 1 107 ? 10.123 19.583 16.722 1.00 95.06 107 VAL A C 1
ATOM 868 O O . VAL A 1 107 ? 10.488 20.766 16.716 1.00 95.06 107 VAL A O 1
ATOM 871 N N . SER A 1 108 ? 10.491 18.709 17.655 1.00 93.06 108 SER A N 1
ATOM 872 C CA . SER A 1 108 ? 11.393 18.966 18.775 1.00 93.06 108 SER A CA 1
ATOM 873 C C . SER A 1 108 ? 12.672 18.121 18.680 1.00 93.06 108 SER A C 1
ATOM 875 O O . SER A 1 108 ? 12.944 17.484 17.659 1.00 93.06 108 SER A O 1
ATOM 877 N N . GLN A 1 109 ? 13.527 18.205 19.701 1.00 90.69 109 GLN A N 1
ATOM 878 C CA . GLN A 1 109 ? 14.850 17.575 19.688 1.00 90.69 109 GLN A CA 1
ATOM 879 C C . GLN A 1 109 ? 14.765 16.047 19.556 1.00 90.69 109 GLN A C 1
ATOM 881 O O . GLN A 1 109 ? 13.805 15.420 19.983 1.00 90.69 109 GLN A O 1
ATOM 886 N N . GLY A 1 110 ? 15.779 15.441 18.942 1.00 87.19 110 GLY A N 1
ATOM 887 C CA . GLY A 1 110 ? 15.888 13.987 18.789 1.00 87.19 110 GLY A CA 1
ATOM 888 C C . GLY A 1 110 ? 14.921 13.362 17.778 1.00 87.19 110 GLY A C 1
ATOM 889 O O . GLY A 1 110 ? 14.906 12.140 17.647 1.00 87.19 110 GLY A O 1
ATOM 890 N N . GLY A 1 111 ? 14.140 14.168 17.051 1.00 86.81 111 GLY A N 1
ATOM 891 C CA . GLY A 1 111 ? 13.075 13.685 16.165 1.00 86.81 111 GLY A CA 1
ATOM 892 C C . GLY A 1 111 ? 11.732 13.490 16.866 1.00 86.81 111 GLY A C 1
ATOM 893 O O . GLY A 1 111 ? 10.857 12.825 16.317 1.00 86.81 111 GLY A O 1
ATOM 894 N N . GLU A 1 112 ? 11.559 14.067 18.056 1.00 91.12 112 GLU A N 1
ATOM 895 C CA . GLU A 1 112 ? 10.274 14.110 18.748 1.00 91.12 112 GLU A CA 1
ATOM 896 C C . GLU A 1 112 ? 9.283 14.985 17.965 1.00 91.12 112 GLU A C 1
ATOM 898 O O . GLU A 1 112 ? 9.619 16.085 17.517 1.00 91.12 112 GLU A O 1
ATOM 903 N N . ILE A 1 113 ? 8.045 14.527 17.812 1.00 93.94 113 ILE A N 1
ATOM 904 C CA . ILE A 1 113 ? 6.943 15.288 17.230 1.00 93.94 113 ILE A CA 1
ATOM 905 C C . ILE A 1 113 ? 5.822 15.427 18.250 1.00 93.94 113 ILE A C 1
ATOM 907 O O . ILE A 1 113 ? 5.252 14.451 18.730 1.00 93.94 113 ILE A O 1
ATOM 911 N N . ARG A 1 114 ? 5.484 16.669 18.584 1.00 93.94 114 ARG A N 1
ATOM 912 C CA . ARG A 1 114 ? 4.492 16.991 19.610 1.00 93.94 114 ARG A CA 1
ATOM 913 C C . ARG A 1 114 ? 3.215 17.470 18.944 1.00 93.94 114 ARG A C 1
ATOM 915 O O . ARG A 1 114 ? 3.231 18.469 18.221 1.00 93.94 114 ARG A O 1
ATOM 922 N N . TRP A 1 115 ? 2.119 16.738 19.134 1.00 95.75 115 TRP A N 1
ATOM 923 C CA . TRP A 1 115 ? 0.839 17.074 18.507 1.00 95.75 115 TRP A CA 1
ATOM 924 C C . TRP A 1 115 ? 0.344 18.433 19.007 1.00 95.75 115 TRP A C 1
ATOM 926 O O . TRP A 1 115 ? 0.227 18.649 20.208 1.00 95.75 115 TRP A O 1
ATOM 936 N N . ILE A 1 116 ? 0.039 19.340 18.084 1.00 94.44 116 ILE A N 1
ATOM 937 C CA . ILE A 1 116 ? -0.604 20.618 18.379 1.00 94.44 116 ILE A CA 1
ATOM 938 C C . ILE A 1 116 ? -2.110 20.357 18.453 1.00 94.44 116 ILE A C 1
ATOM 940 O O . ILE A 1 116 ? -2.761 20.155 17.426 1.00 94.44 116 ILE A O 1
ATOM 944 N N . GLU A 1 117 ? -2.642 20.307 19.675 1.00 93.12 117 GLU A N 1
ATOM 945 C CA . GLU A 1 117 ? -3.966 19.748 19.986 1.00 93.12 117 GLU A CA 1
ATOM 946 C C . GLU A 1 117 ? -5.118 20.438 19.241 1.00 93.12 117 GLU A C 1
ATOM 948 O O . GLU A 1 117 ? -6.110 19.801 18.885 1.00 93.12 117 GLU A O 1
ATOM 953 N N . SER A 1 118 ? -4.989 21.739 18.980 1.00 90.25 118 SER A N 1
ATOM 954 C CA . SER A 1 118 ? -6.030 22.529 18.330 1.00 90.25 118 SER A CA 1
ATOM 955 C C . SER A 1 118 ? -5.475 23.728 17.569 1.00 90.25 118 SER A C 1
ATOM 957 O O . SER A 1 118 ? -4.341 24.171 17.773 1.00 90.25 118 SER A O 1
ATOM 959 N N . GLU A 1 119 ? -6.312 24.307 16.709 1.00 88.19 119 GLU A N 1
ATOM 960 C CA . GLU A 1 119 ? -5.994 25.558 16.024 1.00 88.19 119 GLU A CA 1
ATOM 961 C C . GLU A 1 119 ? -5.746 26.705 17.017 1.00 88.19 119 GLU A C 1
ATOM 963 O O . GLU A 1 119 ? -4.892 27.556 16.783 1.00 88.19 119 GLU A O 1
ATOM 968 N N . GLN A 1 120 ? -6.432 26.715 18.160 1.00 87.31 120 GLN A N 1
ATOM 969 C CA . GLN A 1 120 ? -6.226 27.715 19.204 1.00 87.31 120 GLN A CA 1
ATOM 970 C C . GLN A 1 120 ? -4.814 27.605 19.798 1.00 87.31 120 GLN A C 1
ATOM 972 O O . GLN A 1 120 ? -4.149 28.626 19.978 1.00 87.31 120 GLN A O 1
ATOM 977 N N . VAL A 1 121 ? -4.319 26.382 20.031 1.00 90.62 121 VAL A N 1
ATOM 978 C CA . VAL A 1 121 ? -2.927 26.150 20.453 1.00 90.62 121 VAL A CA 1
ATOM 979 C C . VAL A 1 121 ? -1.957 26.621 19.367 1.00 90.62 121 VAL A C 1
ATOM 981 O O . VAL A 1 121 ? -1.001 27.336 19.669 1.00 90.62 121 VAL A O 1
ATOM 984 N N . ALA A 1 122 ? -2.222 26.297 18.097 1.00 88.69 122 ALA A N 1
ATOM 985 C CA . ALA A 1 122 ? -1.404 26.750 16.971 1.00 88.69 122 ALA A CA 1
ATOM 986 C C . ALA A 1 122 ? -1.301 28.286 16.908 1.00 88.69 122 ALA A C 1
ATOM 988 O O . ALA A 1 122 ? -0.211 28.846 16.785 1.00 88.69 122 ALA A O 1
ATOM 989 N N . GLN A 1 123 ? -2.428 28.983 17.062 1.00 85.94 123 GLN A N 1
ATOM 990 C CA . GLN A 1 123 ? -2.482 30.443 17.078 1.00 85.94 123 GLN A CA 1
ATOM 991 C C . GLN A 1 123 ? -1.740 31.045 18.280 1.00 85.94 123 GLN A C 1
ATOM 993 O O . GLN A 1 123 ? -1.119 32.097 18.13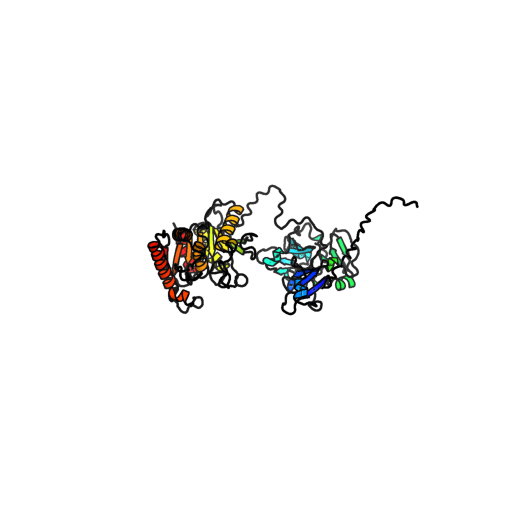3 1.00 85.94 123 GLN A O 1
ATOM 998 N N . GLN A 1 124 ? -1.747 30.400 19.451 1.00 84.69 124 GLN A N 1
ATOM 999 C CA . GLN A 1 124 ? -0.936 30.853 20.589 1.00 84.69 124 GLN A CA 1
ATOM 1000 C C . GLN A 1 124 ? 0.564 30.646 20.353 1.00 84.69 124 GLN A C 1
ATOM 1002 O O . GLN A 1 124 ? 1.358 31.518 20.718 1.00 84.69 124 GLN A O 1
ATOM 1007 N N . LEU A 1 125 ? 0.940 29.543 19.694 1.00 85.38 125 LEU A N 1
ATOM 1008 C CA . LEU A 1 125 ? 2.324 29.237 19.342 1.00 85.38 125 LEU A CA 1
ATOM 1009 C C . LEU A 1 125 ? 2.904 30.165 18.279 1.00 85.38 125 LEU A C 1
ATOM 1011 O O . LEU A 1 125 ? 4.107 30.346 18.303 1.00 85.38 125 LEU A O 1
ATOM 1015 N N . THR A 1 126 ? 2.137 30.708 17.327 1.00 76.00 126 THR A N 1
ATOM 1016 C CA . THR A 1 126 ? 2.719 31.478 16.196 1.00 76.00 126 THR A CA 1
ATOM 1017 C C . THR A 1 126 ? 2.097 32.852 15.961 1.00 76.00 126 THR A C 1
ATOM 1019 O O . THR A 1 126 ? 2.549 33.578 15.080 1.00 76.00 126 THR A O 1
ATOM 1022 N N . GLY A 1 127 ? 1.040 33.205 16.692 1.00 68.62 127 GLY A N 1
ATOM 1023 C CA . GLY A 1 127 ? 0.167 34.336 16.375 1.00 68.62 127 GLY A CA 1
ATOM 1024 C C . GLY A 1 127 ? -0.965 33.962 15.406 1.00 68.62 127 GLY A C 1
ATOM 1025 O O . GLY A 1 127 ? -0.887 32.973 14.673 1.00 68.62 127 GLY A O 1
ATOM 1026 N N . THR A 1 128 ? -2.029 34.773 15.398 1.00 58.16 128 THR A N 1
ATOM 1027 C CA . THR A 1 128 ? -3.378 34.433 14.900 1.00 58.16 128 THR A CA 1
ATOM 1028 C C . THR A 1 128 ? -3.488 34.050 13.413 1.00 58.16 128 THR A C 1
ATOM 1030 O O . THR A 1 128 ? -4.493 33.463 13.050 1.00 58.16 128 THR A O 1
ATOM 1033 N N . ASN A 1 129 ? -2.494 34.300 12.547 1.00 56.91 129 ASN A N 1
ATOM 1034 C CA . ASN A 1 129 ? -2.631 34.081 11.088 1.00 56.91 129 ASN A CA 1
ATOM 1035 C C . ASN A 1 129 ? -1.354 33.589 10.372 1.00 56.91 129 ASN A C 1
ATOM 1037 O O . ASN A 1 129 ? -1.161 33.872 9.191 1.00 56.91 129 ASN A O 1
ATOM 1041 N N . GLN A 1 130 ? -0.431 32.922 11.070 1.00 66.94 130 GLN A N 1
ATOM 1042 C CA . GLN A 1 130 ? 0.882 32.571 10.491 1.00 66.94 130 GLN A CA 1
ATOM 1043 C C . GLN A 1 130 ? 1.236 31.089 10.576 1.00 66.94 130 GLN A C 1
ATOM 1045 O O . GLN A 1 130 ? 2.314 30.686 10.143 1.00 66.94 130 GLN A O 1
ATOM 1050 N N . TRP A 1 131 ? 0.359 30.271 11.147 1.00 76.19 131 TRP A N 1
ATOM 1051 C CA . TRP A 1 131 ? 0.723 28.912 11.509 1.00 76.19 131 TRP A CA 1
ATOM 1052 C C . TRP A 1 131 ? 0.653 27.958 10.313 1.00 76.19 131 TRP A C 1
ATOM 1054 O O . TRP A 1 131 ? 1.540 27.125 10.144 1.00 76.19 131 TRP A O 1
ATOM 1064 N N . GLN A 1 132 ? -0.327 28.129 9.418 1.00 80.56 132 GLN A N 1
ATOM 1065 C CA . GLN A 1 132 ? -0.512 27.249 8.260 1.00 80.56 132 GLN A CA 1
ATOM 1066 C C . GLN A 1 132 ? 0.687 27.287 7.301 1.00 80.56 132 GLN A C 1
ATOM 1068 O O . GLN A 1 132 ? 1.081 26.255 6.765 1.00 80.56 132 GLN A O 1
ATOM 1073 N N . SER A 1 133 ? 1.327 28.449 7.122 1.00 80.44 133 SER A N 1
ATOM 1074 C CA . SER A 1 133 ? 2.506 28.592 6.250 1.00 80.44 133 SER A CA 1
ATOM 1075 C C . SER A 1 133 ? 3.767 27.914 6.805 1.00 80.44 133 SER A C 1
ATOM 1077 O O . SER A 1 133 ? 4.750 27.745 6.075 1.00 80.44 133 SER A O 1
ATOM 1079 N N . ARG A 1 134 ? 3.743 27.489 8.076 1.00 83.31 134 ARG A N 1
ATOM 1080 C CA . ARG A 1 134 ? 4.820 26.739 8.738 1.00 83.31 134 ARG A CA 1
ATOM 1081 C C . ARG A 1 134 ? 4.650 25.228 8.634 1.00 83.31 134 ARG A C 1
ATOM 1083 O O . ARG A 1 134 ? 5.593 24.513 8.957 1.00 83.31 134 ARG A O 1
ATOM 1090 N N . VAL A 1 135 ? 3.490 24.752 8.185 1.00 89.50 135 VAL A N 1
ATOM 1091 C CA . VAL A 1 135 ? 3.215 23.322 8.041 1.00 89.50 135 VAL A CA 1
ATOM 1092 C C . VAL A 1 135 ? 3.846 22.800 6.751 1.00 89.50 135 VAL A C 1
ATOM 1094 O O . VAL A 1 135 ? 3.785 23.448 5.703 1.00 89.50 135 VAL A O 1
ATOM 1097 N N . ARG A 1 136 ? 4.489 21.640 6.834 1.00 91.31 136 ARG A N 1
ATOM 1098 C CA . ARG A 1 136 ? 5.042 20.889 5.709 1.00 91.31 136 ARG A CA 1
ATOM 1099 C C . ARG A 1 136 ? 4.463 19.487 5.699 1.00 91.31 136 ARG A C 1
ATOM 1101 O O . ARG A 1 136 ? 4.307 18.863 6.748 1.00 91.31 136 ARG A O 1
ATOM 1108 N N . ASP A 1 137 ? 4.144 19.014 4.506 1.00 83.19 137 ASP A N 1
ATOM 1109 C CA . ASP A 1 137 ? 3.760 17.629 4.311 1.00 83.19 137 ASP A CA 1
ATOM 1110 C C . ASP A 1 137 ? 5.011 16.765 4.290 1.00 83.19 137 ASP A C 1
ATOM 1112 O O . ASP A 1 137 ? 5.927 16.989 3.502 1.00 83.19 137 ASP A O 1
ATOM 1116 N N . VAL A 1 138 ? 5.033 15.777 5.171 1.00 78.06 138 VAL A N 1
ATOM 1117 C CA . VAL A 1 138 ? 6.043 14.730 5.189 1.00 78.06 138 VAL A CA 1
ATOM 1118 C C . VAL A 1 138 ? 5.406 13.498 4.555 1.00 78.06 138 VAL A C 1
ATOM 1120 O O . VAL A 1 138 ? 4.288 13.152 4.929 1.00 78.06 138 VAL A O 1
ATOM 1123 N N . PRO A 1 139 ? 6.058 12.827 3.593 1.00 73.94 139 PRO A N 1
ATOM 1124 C CA . PRO A 1 139 ? 5.598 11.526 3.123 1.00 73.94 139 PRO A CA 1
ATOM 1125 C C . PRO A 1 139 ? 5.503 10.534 4.286 1.00 73.94 139 PRO A C 1
ATOM 1127 O O . PRO A 1 139 ? 6.400 10.489 5.128 1.00 73.94 139 PRO A O 1
ATOM 1130 N N . ASP A 1 140 ? 4.467 9.697 4.320 1.00 63.03 140 ASP A N 1
ATOM 1131 C CA . ASP A 1 140 ? 4.235 8.723 5.397 1.00 63.03 140 ASP A CA 1
ATOM 1132 C C . ASP A 1 140 ? 5.478 7.850 5.681 1.00 63.03 140 ASP A C 1
ATOM 1134 O O . ASP A 1 140 ? 5.800 7.570 6.835 1.00 63.03 140 ASP A O 1
ATOM 1138 N N . THR A 1 141 ? 6.253 7.509 4.644 1.00 61.38 141 THR A N 1
ATOM 1139 C CA . THR A 1 141 ? 7.512 6.747 4.743 1.00 61.38 141 THR A CA 1
ATOM 1140 C C . THR A 1 141 ? 8.617 7.469 5.511 1.00 61.38 141 THR A C 1
ATOM 1142 O O . THR A 1 141 ? 9.428 6.825 6.175 1.00 61.38 141 THR A O 1
ATOM 1145 N N . PHE A 1 142 ? 8.668 8.800 5.444 1.00 76.94 142 PHE A N 1
ATOM 1146 C CA . PHE A 1 142 ? 9.641 9.608 6.174 1.00 76.94 142 PHE A CA 1
ATOM 1147 C C . PHE A 1 142 ? 9.116 10.087 7.527 1.00 76.94 142 PHE A C 1
ATOM 1149 O O . PHE A 1 142 ? 9.921 10.453 8.384 1.00 76.94 142 PHE A O 1
ATOM 1156 N N . PHE A 1 143 ? 7.801 10.020 7.753 1.00 73.25 143 PHE A N 1
ATOM 1157 C CA . PHE A 1 143 ? 7.184 10.299 9.050 1.00 73.25 143 PHE A CA 1
ATOM 1158 C C . PHE A 1 143 ? 7.561 9.259 10.118 1.00 73.25 143 PHE A C 1
ATOM 1160 O O . PHE A 1 143 ? 7.604 9.574 11.303 1.00 73.25 143 PHE A O 1
ATOM 1167 N N . LEU A 1 144 ? 7.944 8.047 9.704 1.00 71.31 144 LEU A N 1
ATOM 1168 C CA . LEU A 1 144 ? 8.478 7.007 10.593 1.00 71.31 144 LEU A CA 1
ATOM 1169 C C . LEU A 1 144 ? 9.860 7.335 11.183 1.00 71.31 144 LEU A C 1
ATOM 1171 O O . LEU A 1 144 ? 10.303 6.663 12.108 1.00 71.31 144 LEU A O 1
ATOM 1175 N N . ASN A 1 145 ? 10.552 8.362 10.676 1.00 79.94 145 ASN A N 1
ATOM 1176 C CA . ASN A 1 145 ? 11.813 8.817 11.270 1.00 79.94 145 ASN A CA 1
ATOM 1177 C C . ASN A 1 145 ? 11.602 9.615 12.572 1.00 79.94 145 ASN A C 1
ATOM 1179 O O . ASN A 1 145 ? 12.581 9.953 13.237 1.00 79.94 145 ASN A O 1
ATOM 1183 N N . TYR A 1 146 ? 10.350 9.933 12.918 1.00 86.06 146 TYR A N 1
ATOM 1184 C CA . TYR A 1 146 ? 9.974 10.692 14.107 1.00 86.06 146 TYR A CA 1
ATOM 1185 C C . TYR A 1 146 ? 9.346 9.786 15.172 1.00 86.06 146 TYR A C 1
ATOM 1187 O O . TYR A 1 146 ? 8.837 8.707 14.872 1.00 86.06 146 TYR A O 1
ATOM 1195 N N . HIS A 1 147 ? 9.333 10.250 16.418 1.00 81.12 147 HIS A N 1
ATOM 1196 C CA . HIS A 1 147 ? 8.611 9.614 17.522 1.00 81.12 147 HIS A CA 1
ATOM 1197 C C . HIS A 1 147 ? 7.671 10.621 18.183 1.00 81.12 147 HIS A C 1
ATOM 1199 O O . HIS A 1 147 ? 7.981 11.807 18.252 1.00 81.12 147 HIS A O 1
ATOM 1205 N N . VAL A 1 148 ? 6.499 10.177 18.634 1.00 80.62 148 VAL A N 1
ATOM 1206 C CA . VAL A 1 148 ? 5.490 11.078 19.204 1.00 80.62 148 VAL A CA 1
ATOM 1207 C C . VAL A 1 148 ? 5.823 11.377 20.660 1.00 80.62 148 VAL A C 1
ATOM 1209 O O . VAL A 1 148 ? 6.016 10.454 21.442 1.00 80.62 148 VAL A O 1
ATOM 1212 N N . GLY A 1 149 ? 5.869 12.661 21.001 1.00 83.94 149 GLY A N 1
ATOM 1213 C CA . GLY A 1 149 ? 5.996 13.143 22.373 1.00 83.94 149 GLY A CA 1
ATOM 1214 C C . GLY A 1 149 ? 4.695 13.724 22.918 1.00 83.94 149 GLY A C 1
ATOM 1215 O O . GLY A 1 149 ? 3.666 13.740 22.231 1.00 83.94 149 GLY A O 1
ATOM 1216 N N . ASP A 1 150 ? 4.754 14.266 24.135 1.00 88.44 150 ASP A N 1
ATOM 1217 C CA . ASP A 1 150 ? 3.590 14.847 24.809 1.00 88.44 150 ASP A CA 1
ATOM 1218 C C . ASP A 1 150 ? 2.920 15.933 23.954 1.00 88.44 150 ASP A C 1
ATOM 1220 O O . ASP A 1 150 ? 3.610 16.812 23.415 1.00 88.44 150 ASP A O 1
ATOM 1224 N N . PRO A 1 151 ? 1.580 15.953 23.848 1.00 91.81 151 PRO A N 1
ATOM 1225 C CA . PRO A 1 151 ? 0.891 16.973 23.076 1.00 91.81 151 PRO A CA 1
ATOM 1226 C C . PRO A 1 151 ? 1.141 18.373 23.647 1.00 91.81 151 PRO A C 1
ATOM 1228 O O . PRO A 1 151 ? 1.357 18.578 24.847 1.00 91.81 151 PRO A O 1
ATOM 1231 N N . ILE A 1 152 ? 1.087 19.361 22.760 1.00 92.94 152 ILE A N 1
ATOM 1232 C CA . ILE A 1 152 ? 1.005 20.766 23.129 1.00 92.94 152 ILE A CA 1
ATOM 1233 C C . ILE A 1 152 ? -0.480 21.102 23.221 1.00 92.94 152 ILE A C 1
ATOM 1235 O O . ILE A 1 152 ? -1.199 21.076 22.221 1.00 92.94 152 ILE A O 1
ATOM 1239 N N . THR A 1 153 ? -0.927 21.393 24.433 1.00 94.31 153 THR A N 1
ATOM 1240 C CA . THR A 1 153 ? -2.314 21.679 24.796 1.00 94.31 153 THR A CA 1
ATOM 1241 C C . THR A 1 153 ? -2.437 23.120 25.270 1.00 94.31 153 THR A C 1
ATOM 1243 O O . THR A 1 153 ? -1.445 23.808 25.522 1.00 94.31 153 THR A O 1
ATOM 1246 N N . MET A 1 154 ? -3.665 23.584 25.486 1.00 90.38 154 MET A N 1
ATOM 1247 C CA . MET A 1 154 ? -3.893 24.892 26.114 1.00 90.38 154 MET A CA 1
ATOM 1248 C C . MET A 1 154 ? -3.270 25.014 27.516 1.00 90.38 154 MET A C 1
ATOM 1250 O O . MET A 1 154 ? -3.007 26.127 27.966 1.00 90.38 154 MET A O 1
ATOM 1254 N N . GLY A 1 155 ? -3.033 23.892 28.206 1.00 90.81 155 GLY A N 1
ATOM 1255 C CA . GLY A 1 155 ? -2.445 23.875 29.545 1.00 90.81 155 GLY A CA 1
ATOM 1256 C C . GLY A 1 155 ? -0.932 24.099 29.566 1.00 90.81 155 GLY A C 1
ATOM 1257 O O . GLY A 1 155 ? -0.429 24.640 30.545 1.00 90.81 155 GLY A O 1
ATOM 1258 N N . ASN A 1 156 ? -0.215 23.718 28.500 1.00 90.88 156 ASN A N 1
ATOM 1259 C CA . ASN A 1 156 ? 1.255 23.751 28.459 1.00 90.88 156 ASN A CA 1
ATOM 1260 C C . ASN A 1 156 ? 1.841 24.578 27.296 1.00 90.88 156 ASN A C 1
ATOM 1262 O O . ASN A 1 156 ? 3.054 24.751 27.213 1.00 90.88 156 ASN A O 1
ATOM 1266 N N . VAL A 1 157 ? 1.015 25.131 26.403 1.00 90.81 157 VAL A N 1
ATOM 1267 C CA . VAL A 1 157 ? 1.477 25.888 25.226 1.00 90.81 157 VAL A CA 1
ATOM 1268 C C . VAL A 1 157 ? 2.391 27.067 25.564 1.00 90.81 157 VAL A C 1
ATOM 1270 O O . VAL A 1 157 ? 3.340 27.336 24.828 1.00 90.81 157 VAL A O 1
ATOM 1273 N N . SER A 1 158 ? 2.165 27.738 26.697 1.00 89.50 158 SER A N 1
ATOM 1274 C CA . SER A 1 158 ? 2.993 28.859 27.160 1.00 89.50 158 SER A CA 1
ATOM 1275 C C . SER A 1 158 ? 4.432 28.451 27.496 1.00 89.50 158 SER A C 1
ATOM 1277 O O . SER A 1 158 ? 5.320 29.307 27.490 1.00 89.50 158 SER A O 1
ATOM 1279 N N . GLU A 1 159 ? 4.687 27.162 27.739 1.00 89.31 159 GLU A N 1
ATOM 1280 C CA . GLU A 1 159 ? 6.014 26.621 28.042 1.00 89.31 159 GLU A CA 1
ATOM 1281 C C . GLU A 1 159 ? 6.905 26.466 26.806 1.00 89.31 159 GLU A C 1
ATOM 1283 O O . GLU A 1 159 ? 8.132 26.398 26.929 1.00 89.31 159 GLU A O 1
ATOM 1288 N N . GLY A 1 160 ? 6.299 26.407 25.617 1.00 88.94 160 GLY A N 1
ATOM 1289 C CA . GLY A 1 160 ? 6.991 26.075 24.380 1.00 88.94 160 GLY A CA 1
ATOM 1290 C C . GLY A 1 160 ? 7.550 24.645 24.347 1.00 88.94 160 GLY A C 1
ATOM 1291 O O . GLY A 1 160 ? 7.318 23.809 25.223 1.00 88.94 160 GLY A O 1
ATOM 1292 N N . TYR A 1 161 ? 8.320 24.352 23.304 1.00 91.31 161 TYR A N 1
ATOM 1293 C CA . TYR A 1 161 ? 8.947 23.048 23.071 1.00 91.31 161 TYR A CA 1
ATOM 1294 C C . TYR A 1 161 ? 10.412 23.231 22.666 1.00 91.31 161 TYR A C 1
ATOM 1296 O O . TYR A 1 161 ? 10.791 24.307 22.204 1.00 91.31 161 TYR A O 1
ATOM 1304 N N . ASN A 1 162 ? 11.261 22.212 22.840 1.00 91.31 162 ASN A N 1
ATOM 1305 C CA . ASN A 1 162 ? 12.678 22.357 22.499 1.00 91.31 162 ASN A CA 1
ATOM 1306 C C . ASN A 1 162 ? 12.850 22.622 20.993 1.00 91.31 162 ASN A C 1
ATOM 1308 O O . ASN A 1 162 ? 12.206 21.987 20.160 1.00 91.31 162 ASN A O 1
ATOM 1312 N N . GLY A 1 163 ? 13.712 23.574 20.653 1.00 91.12 163 GLY A N 1
ATOM 1313 C CA . GLY A 1 163 ? 13.874 24.137 19.315 1.00 91.12 163 GLY A CA 1
ATOM 1314 C C . GLY A 1 163 ? 13.080 25.423 19.087 1.00 91.12 163 GLY A C 1
ATOM 1315 O O . GLY A 1 163 ? 13.468 26.210 18.227 1.00 91.12 163 GLY A O 1
ATOM 1316 N N . LEU A 1 164 ? 12.009 25.683 19.849 1.00 91.38 164 LEU A N 1
ATOM 1317 C CA . LEU A 1 164 ? 11.176 26.869 19.653 1.00 91.38 164 LEU A CA 1
ATOM 1318 C C . LEU A 1 164 ? 11.990 28.151 19.855 1.00 91.38 164 LEU A C 1
ATOM 1320 O O . LEU A 1 164 ? 12.485 28.416 20.953 1.00 91.38 164 LEU A O 1
ATOM 1324 N N . MET A 1 165 ? 12.056 28.968 18.804 1.00 90.38 165 MET A N 1
ATOM 1325 C CA . MET A 1 165 ? 12.574 30.330 18.859 1.00 90.38 165 MET A CA 1
ATOM 1326 C C . MET A 1 165 ? 11.415 31.319 19.000 1.00 90.38 165 MET A C 1
ATOM 1328 O O . MET A 1 165 ? 10.442 31.266 18.243 1.00 90.38 165 MET A O 1
ATOM 1332 N N . TYR A 1 166 ? 11.524 32.229 19.960 1.00 87.88 166 TYR A N 1
ATOM 1333 C CA . TYR A 1 166 ? 10.514 33.247 20.225 1.00 87.88 166 TYR A CA 1
ATOM 1334 C C . TYR A 1 166 ? 11.165 34.588 20.565 1.00 87.88 166 TYR A C 1
ATOM 1336 O O . TYR A 1 166 ? 12.330 34.650 20.955 1.00 87.88 166 TYR A O 1
ATOM 1344 N N . SER A 1 167 ? 10.419 35.674 20.388 1.00 85.06 167 SER A N 1
ATOM 1345 C CA . SER A 1 167 ? 10.836 37.026 20.761 1.00 85.06 167 SER A CA 1
ATOM 1346 C C . SER A 1 167 ? 10.048 37.488 21.981 1.00 85.06 167 SER A C 1
ATOM 1348 O O . SER A 1 167 ? 8.816 37.458 21.969 1.00 85.06 167 SER A O 1
ATOM 1350 N N . GLN A 1 168 ? 10.749 37.924 23.024 1.00 81.44 168 GLN A N 1
ATOM 1351 C CA . GLN A 1 168 ? 10.159 38.526 24.216 1.00 81.44 168 GLN A CA 1
ATOM 1352 C C . GLN A 1 168 ? 10.807 39.892 24.428 1.00 81.44 168 GLN A C 1
ATOM 1354 O O . GLN A 1 168 ? 12.022 39.976 24.551 1.00 81.44 168 GLN A O 1
ATOM 1359 N N . GLU A 1 169 ? 10.005 40.961 24.447 1.00 80.62 169 GLU A N 1
ATOM 1360 C CA . GLU A 1 169 ? 10.499 42.345 24.600 1.00 80.62 169 GLU A CA 1
ATOM 1361 C C . GLU A 1 169 ? 11.556 42.743 23.543 1.00 80.62 169 GLU A C 1
ATOM 1363 O O . GLU A 1 169 ? 12.467 43.511 23.823 1.00 80.62 169 GLU A O 1
ATOM 1368 N N . ASN A 1 170 ? 11.405 42.242 22.308 1.00 79.62 170 ASN A N 1
ATOM 1369 C CA . ASN A 1 170 ? 12.351 42.359 21.181 1.00 79.62 170 ASN A CA 1
ATOM 1370 C C . ASN A 1 170 ? 13.676 41.599 21.337 1.00 79.62 170 ASN A C 1
ATOM 1372 O O . ASN A 1 170 ? 14.510 41.662 20.434 1.00 79.62 170 ASN A O 1
ATOM 1376 N N . GLU A 1 171 ? 13.848 40.837 22.413 1.00 86.69 171 GLU A N 1
ATOM 1377 C CA . GLU A 1 171 ? 15.010 39.977 22.598 1.00 86.69 171 GLU A CA 1
ATOM 1378 C C . GLU A 1 171 ? 14.704 38.553 22.107 1.00 86.69 171 GLU A C 1
ATOM 1380 O O . GLU A 1 171 ? 13.651 37.998 22.444 1.00 86.69 171 GLU A O 1
ATOM 1385 N N . PRO A 1 172 ? 15.586 37.935 21.300 1.00 91.38 172 PRO A N 1
ATOM 1386 C CA . PRO A 1 172 ? 15.387 36.582 20.807 1.00 91.38 172 PRO A CA 1
ATOM 1387 C C . PRO A 1 172 ? 15.793 35.535 21.850 1.00 91.38 172 PRO A C 1
ATOM 1389 O O . PRO A 1 172 ? 16.886 35.561 22.420 1.00 91.38 172 PRO A O 1
ATOM 1392 N N . TRP A 1 173 ? 14.926 34.547 22.024 1.00 91.94 173 TRP A N 1
ATOM 1393 C CA . TRP A 1 173 ? 15.105 33.420 22.927 1.00 91.94 173 TRP A CA 1
ATOM 1394 C C . TRP A 1 173 ? 14.911 32.102 22.188 1.00 91.94 173 TRP A C 1
ATOM 1396 O O . TRP A 1 173 ? 14.190 32.028 21.191 1.00 91.94 173 TRP A O 1
ATOM 1406 N N . MET A 1 174 ? 15.529 31.044 22.705 1.00 92.81 174 MET A N 1
ATOM 1407 C CA . MET A 1 174 ? 15.294 29.672 22.268 1.00 92.81 174 MET A 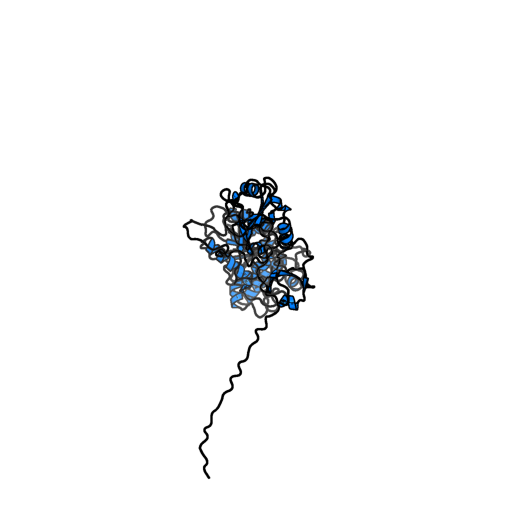CA 1
ATOM 1408 C C . MET A 1 174 ? 15.073 28.764 23.466 1.00 92.81 174 MET A C 1
ATOM 1410 O O . MET A 1 174 ? 15.818 28.814 24.444 1.00 92.81 174 MET A O 1
ATOM 1414 N N . VAL A 1 175 ? 14.069 27.904 23.361 1.00 92.31 175 VAL A N 1
ATOM 1415 C CA . VAL A 1 175 ? 13.881 26.782 24.276 1.00 92.31 175 VAL A CA 1
ATOM 1416 C C . VAL A 1 175 ? 14.761 25.624 23.804 1.00 92.31 175 VAL A C 1
ATOM 1418 O O . VAL A 1 175 ? 14.656 25.214 22.651 1.00 92.31 175 VAL A O 1
ATOM 1421 N N . TRP A 1 176 ? 15.645 25.097 24.647 1.00 91.38 176 TRP A N 1
ATOM 1422 C CA . TRP A 1 176 ? 16.571 24.022 24.270 1.00 91.38 176 TRP A CA 1
ATOM 1423 C C . TRP A 1 176 ? 17.001 23.215 25.494 1.00 91.38 176 TRP A C 1
ATOM 1425 O O . TRP A 1 176 ? 17.305 23.808 26.524 1.00 91.38 176 TRP A O 1
ATOM 1435 N N . ASN A 1 177 ? 17.044 21.881 25.392 1.00 86.62 177 ASN A N 1
ATOM 1436 C CA . ASN A 1 177 ? 17.408 20.978 26.495 1.00 86.62 177 ASN A CA 1
ATOM 1437 C C . ASN A 1 177 ? 16.654 21.247 27.815 1.00 86.62 177 ASN A C 1
ATOM 1439 O O . ASN A 1 177 ? 17.226 21.117 28.892 1.00 86.62 177 ASN A O 1
ATOM 1443 N N . GLY A 1 178 ? 15.378 21.639 27.751 1.00 84.81 178 GLY A N 1
ATOM 1444 C CA . GLY A 1 178 ? 14.586 21.908 28.958 1.00 84.81 178 GLY A CA 1
ATOM 1445 C C . GLY A 1 178 ? 14.682 23.339 29.494 1.00 84.81 178 GLY A C 1
ATOM 1446 O O . GLY A 1 178 ? 13.787 23.745 30.226 1.00 84.81 178 GLY A O 1
ATOM 1447 N N . ASP A 1 179 ? 15.651 24.138 29.045 1.00 89.31 179 ASP A N 1
ATOM 1448 C CA . ASP A 1 179 ? 15.875 25.516 29.495 1.00 89.31 179 ASP A CA 1
ATOM 1449 C C . ASP A 1 179 ? 15.459 26.549 28.440 1.00 89.31 179 ASP A C 1
ATOM 1451 O O . ASP A 1 179 ? 15.266 26.233 27.262 1.00 89.31 179 ASP A O 1
ATOM 1455 N N . LYS A 1 180 ? 15.345 27.817 28.851 1.00 91.69 180 LYS A N 1
ATOM 1456 C CA . LYS A 1 180 ? 15.298 28.960 27.925 1.00 91.69 180 LYS A CA 1
ATOM 1457 C C . LYS A 1 180 ? 16.647 29.670 27.885 1.00 91.69 180 LYS A C 1
ATOM 1459 O O . LYS A 1 180 ? 17.232 29.973 28.923 1.00 91.69 180 LYS A O 1
ATOM 1464 N N . HIS A 1 181 ? 17.115 29.975 26.682 1.00 94.12 181 HIS A N 1
ATOM 1465 C CA . HIS A 1 181 ? 18.396 30.626 26.436 1.00 94.12 181 HIS A CA 1
ATOM 1466 C C . HIS A 1 181 ? 18.200 31.924 25.659 1.00 94.12 181 HIS A C 1
ATOM 1468 O O . HIS A 1 181 ? 17.544 31.924 24.616 1.00 94.12 181 HIS A O 1
ATOM 1474 N N . ALA A 1 182 ? 18.810 33.011 26.130 1.00 94.56 182 ALA A N 1
ATOM 1475 C CA . ALA A 1 182 ? 18.929 34.232 25.340 1.00 94.56 182 ALA A CA 1
ATOM 1476 C C . ALA A 1 182 ? 19.874 33.989 24.152 1.00 94.56 182 ALA A C 1
ATOM 1478 O O . ALA A 1 182 ? 20.883 33.288 24.296 1.00 94.56 182 ALA A O 1
ATOM 1479 N N . LEU A 1 183 ? 19.563 34.571 22.994 1.00 95.44 183 LEU A N 1
ATOM 1480 C CA . LEU A 1 183 ? 20.359 34.454 21.774 1.00 95.44 183 LEU A CA 1
ATOM 1481 C C . LEU A 1 183 ? 20.996 35.798 21.411 1.00 95.44 183 LEU A C 1
ATOM 1483 O O . LEU A 1 183 ? 20.319 36.817 21.346 1.00 95.44 183 LEU A O 1
ATOM 1487 N N . THR A 1 184 ? 22.286 35.813 21.078 1.00 94.81 184 THR A N 1
ATOM 1488 C CA . THR A 1 184 ? 22.880 36.976 20.396 1.00 94.81 184 THR A CA 1
ATOM 1489 C C . THR A 1 184 ? 22.661 36.894 18.882 1.00 94.81 184 THR A C 1
ATOM 1491 O O . THR A 1 184 ? 22.470 35.813 18.320 1.00 94.81 184 THR A O 1
ATOM 1494 N N . ALA A 1 185 ? 22.783 38.021 18.174 1.00 92.00 185 ALA A N 1
ATOM 1495 C CA . ALA A 1 185 ? 22.787 38.022 16.705 1.00 92.00 185 ALA A CA 1
ATOM 1496 C C . ALA A 1 185 ? 23.902 37.126 16.120 1.00 92.00 185 ALA A C 1
ATOM 1498 O O . ALA A 1 185 ? 23.703 36.447 15.112 1.00 92.00 185 ALA A O 1
ATOM 1499 N N . ALA A 1 186 ? 25.063 37.074 16.786 1.00 93.50 186 ALA A N 1
ATOM 1500 C CA . ALA A 1 186 ? 26.157 36.183 16.410 1.00 93.50 186 ALA A CA 1
ATOM 1501 C C . ALA A 1 186 ? 25.768 34.704 16.565 1.00 93.50 186 ALA A C 1
ATOM 1503 O O . ALA A 1 186 ? 26.076 33.904 15.685 1.00 93.50 186 ALA A O 1
ATOM 1504 N N . ALA A 1 187 ? 25.044 34.340 17.627 1.00 94.06 187 ALA A N 1
ATOM 1505 C CA . ALA A 1 187 ? 24.537 32.985 17.815 1.00 94.06 187 ALA A CA 1
ATOM 1506 C C . ALA A 1 187 ? 23.502 32.584 16.762 1.00 94.06 187 ALA A C 1
ATOM 1508 O O . ALA A 1 187 ? 23.559 31.460 16.266 1.00 94.06 187 ALA A O 1
ATOM 1509 N N . ILE A 1 188 ? 22.586 33.485 16.397 1.00 91.94 188 ILE A N 1
ATOM 1510 C CA . ILE A 1 188 ? 21.585 33.231 15.350 1.00 91.94 188 ILE A CA 1
ATOM 1511 C C . ILE A 1 188 ? 22.276 32.876 14.032 1.00 91.94 188 ILE A C 1
ATOM 1513 O O . ILE A 1 188 ? 21.975 31.842 13.434 1.00 91.94 188 ILE A O 1
ATOM 1517 N N . THR A 1 189 ? 23.261 33.678 13.629 1.00 90.56 189 THR A N 1
ATOM 1518 C CA . THR A 1 189 ? 24.030 33.447 12.401 1.00 90.56 189 THR A CA 1
ATOM 1519 C C . THR A 1 189 ? 24.886 32.183 12.489 1.00 90.56 189 THR A C 1
ATOM 1521 O O . THR A 1 189 ? 24.820 31.332 11.605 1.00 90.56 189 THR A O 1
ATOM 1524 N N . ALA A 1 190 ? 25.660 32.017 13.566 1.00 90.12 190 ALA A N 1
ATOM 1525 C CA . ALA A 1 190 ? 26.621 30.921 13.705 1.00 90.12 190 ALA A CA 1
ATOM 1526 C C . ALA A 1 190 ? 25.973 29.530 13.839 1.00 90.12 190 ALA A C 1
ATOM 1528 O O . ALA A 1 190 ? 26.642 28.526 13.596 1.00 90.12 190 ALA A O 1
ATOM 1529 N N . ASN A 1 191 ? 24.692 29.475 14.221 1.00 91.00 191 ASN A N 1
ATOM 1530 C CA . ASN A 1 191 ? 23.908 28.245 14.353 1.00 91.00 191 ASN A CA 1
ATOM 1531 C C . ASN A 1 191 ? 22.826 28.092 13.271 1.00 91.00 191 ASN A C 1
ATOM 1533 O O . ASN A 1 191 ? 21.873 27.335 13.469 1.00 91.00 191 ASN A O 1
ATOM 1537 N N . ALA A 1 192 ? 22.919 28.864 12.180 1.00 88.00 192 ALA A N 1
ATOM 1538 C CA . ALA A 1 192 ? 21.955 28.857 11.079 1.00 88.00 192 ALA A CA 1
ATOM 1539 C C . ALA A 1 192 ? 20.480 28.953 11.538 1.00 88.00 192 ALA A C 1
ATOM 1541 O O . ALA A 1 192 ? 19.578 28.408 10.900 1.00 88.00 192 ALA A O 1
ATOM 1542 N N . LEU A 1 193 ? 20.213 29.651 12.651 1.00 89.12 193 LEU A N 1
ATOM 1543 C CA . LEU A 1 193 ? 18.861 29.790 13.189 1.00 89.12 193 LEU A CA 1
ATOM 1544 C C . LEU A 1 193 ? 18.000 30.613 12.223 1.00 89.12 193 LEU A C 1
ATOM 1546 O O . LEU A 1 193 ? 18.421 31.641 11.684 1.00 89.12 193 LEU A O 1
ATOM 1550 N N . ARG A 1 194 ? 16.771 30.143 12.003 1.00 84.38 194 ARG A N 1
ATOM 1551 C CA . ARG A 1 194 ? 15.795 30.750 11.094 1.00 84.38 194 ARG A CA 1
ATOM 1552 C C . ARG A 1 194 ? 15.006 31.826 11.839 1.00 84.38 194 ARG A C 1
ATOM 1554 O O . ARG A 1 194 ? 13.880 31.591 12.266 1.00 84.38 194 ARG A O 1
ATOM 1561 N N . GLN A 1 195 ? 15.615 32.994 12.046 1.00 82.75 195 GLN A N 1
ATOM 1562 C CA . GLN A 1 195 ? 15.001 34.103 12.790 1.00 82.75 195 GLN A CA 1
ATOM 1563 C C . GLN A 1 195 ? 13.660 34.560 12.194 1.00 82.75 195 GLN A C 1
ATOM 1565 O O . GLN A 1 195 ? 12.783 35.004 12.928 1.00 82.75 195 GLN A O 1
ATOM 1570 N N . GLU A 1 196 ? 13.460 34.405 10.887 1.00 81.00 196 GLU A N 1
ATOM 1571 C CA . GLU A 1 196 ? 12.187 34.668 10.213 1.00 81.00 196 GLU A CA 1
ATOM 1572 C C . GLU A 1 196 ? 11.066 33.692 10.610 1.00 81.00 196 GLU A C 1
ATOM 1574 O O . GLU A 1 196 ? 9.890 34.004 10.449 1.00 81.00 196 GLU A O 1
ATOM 1579 N N . LEU A 1 197 ? 11.423 32.524 11.152 1.00 78.56 197 LEU A N 1
ATOM 1580 C CA . LEU A 1 197 ? 10.500 31.556 11.744 1.00 78.56 197 LEU A CA 1
ATOM 1581 C C . LEU A 1 197 ? 10.363 31.768 13.261 1.00 78.56 197 LEU A C 1
ATOM 1583 O O . LEU A 1 197 ? 9.627 31.033 13.915 1.00 78.56 197 LEU A O 1
ATOM 1587 N N . SER A 1 198 ? 11.012 32.785 13.838 1.00 79.38 198 SER A N 1
ATOM 1588 C CA . SER A 1 198 ? 10.797 33.150 15.239 1.00 79.38 198 SER A CA 1
ATOM 1589 C C . SER A 1 198 ? 9.340 33.538 15.468 1.00 79.38 198 SER A C 1
ATOM 1591 O O . SER A 1 198 ? 8.676 34.128 14.609 1.00 79.38 198 SER A O 1
ATOM 1593 N N . VAL A 1 199 ? 8.818 33.169 16.626 1.00 74.44 199 VAL A N 1
ATOM 1594 C CA . VAL A 1 199 ? 7.462 33.511 17.031 1.00 74.44 199 VAL A CA 1
ATOM 1595 C C . VAL A 1 199 ? 7.453 34.881 17.705 1.00 74.44 199 VAL A C 1
ATOM 1597 O O . VAL A 1 199 ? 8.195 35.126 18.654 1.00 74.44 199 VAL A O 1
ATOM 1600 N N . TRP A 1 200 ? 6.542 35.749 17.265 1.00 66.56 200 TRP A N 1
ATOM 1601 C CA . TRP A 1 200 ? 6.270 37.045 17.886 1.00 66.56 200 TRP A CA 1
ATOM 1602 C C . TRP A 1 200 ? 4.974 36.975 18.690 1.00 66.56 200 TRP A C 1
ATOM 1604 O O . TRP A 1 200 ? 3.897 37.282 18.184 1.00 66.56 200 TRP A O 1
ATOM 1614 N N . THR A 1 201 ? 5.059 36.532 19.943 1.00 66.44 201 THR A N 1
ATOM 1615 C CA . THR A 1 201 ? 3.883 36.413 20.810 1.00 66.44 201 THR A CA 1
ATOM 1616 C C . THR A 1 201 ? 4.224 36.699 22.264 1.00 66.44 201 THR A C 1
ATOM 1618 O O . THR A 1 201 ? 5.246 36.257 22.779 1.00 66.44 201 THR A O 1
ATOM 1621 N N . ASN A 1 202 ? 3.316 37.388 22.953 1.00 68.12 202 ASN A N 1
ATOM 1622 C CA . ASN A 1 202 ? 3.390 37.586 24.402 1.00 68.12 202 ASN A CA 1
ATOM 1623 C C . ASN A 1 202 ? 2.826 36.387 25.194 1.00 68.12 202 ASN A C 1
ATOM 1625 O O . ASN A 1 202 ? 2.842 36.420 26.431 1.00 68.12 202 ASN A O 1
ATOM 1629 N N . ALA A 1 203 ? 2.296 35.372 24.493 1.00 72.56 203 ALA A N 1
ATOM 1630 C CA . ALA A 1 203 ? 1.682 34.174 25.072 1.00 72.56 203 ALA A CA 1
ATOM 1631 C C . ALA A 1 203 ? 2.709 33.104 25.479 1.00 72.56 203 ALA A C 1
ATOM 1633 O O . ALA A 1 203 ? 2.465 32.348 26.417 1.00 72.56 203 ALA A O 1
ATOM 1634 N N . ILE A 1 204 ? 3.865 33.064 24.813 1.00 81.19 204 ILE A N 1
ATOM 1635 C CA . ILE A 1 204 ? 4.956 32.149 25.147 1.00 81.19 204 ILE A CA 1
ATOM 1636 C C . ILE A 1 204 ? 5.754 32.771 26.284 1.00 81.19 204 ILE A C 1
ATOM 1638 O O . ILE A 1 204 ? 6.378 33.821 26.139 1.00 81.19 204 ILE A O 1
ATOM 1642 N N . ARG A 1 205 ? 5.682 32.130 27.447 1.00 82.00 205 ARG A N 1
A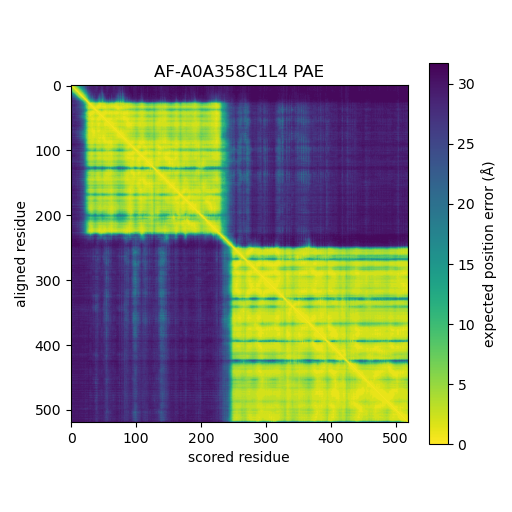TOM 1643 C CA . ARG A 1 205 ? 6.353 32.537 28.680 1.00 82.00 205 ARG A CA 1
ATOM 1644 C C . ARG A 1 205 ? 6.886 31.290 29.372 1.00 82.00 205 ARG A C 1
ATOM 1646 O O . ARG A 1 205 ? 6.322 30.883 30.388 1.00 82.00 205 ARG A O 1
ATOM 1653 N N . PRO A 1 206 ? 7.964 30.680 28.848 1.00 80.88 206 PRO A N 1
ATOM 1654 C CA . PRO A 1 206 ? 8.473 29.452 29.418 1.00 80.88 206 PRO A CA 1
ATOM 1655 C C . PRO A 1 206 ? 8.822 29.646 30.894 1.00 80.88 206 PRO A C 1
ATOM 1657 O O . PRO A 1 206 ? 9.621 30.524 31.253 1.00 80.88 206 PRO A O 1
ATOM 1660 N N . THR A 1 207 ? 8.208 28.817 31.736 1.00 80.88 207 THR A N 1
ATOM 1661 C CA . THR A 1 207 ? 8.464 28.677 33.182 1.00 80.88 207 THR A CA 1
ATOM 1662 C C . THR A 1 207 ? 9.764 27.916 33.468 1.00 80.88 207 THR A C 1
ATOM 1664 O O . THR A 1 207 ? 10.183 27.806 34.617 1.00 80.88 207 THR A O 1
ATOM 1667 N N . ARG A 1 208 ? 10.421 27.444 32.403 1.00 81.62 208 ARG A N 1
ATOM 1668 C CA . ARG A 1 208 ? 11.732 26.795 32.371 1.00 81.62 208 ARG A CA 1
ATOM 1669 C C . ARG A 1 208 ? 12.829 27.669 32.976 1.00 81.62 208 ARG A C 1
ATOM 1671 O O . ARG A 1 208 ? 12.770 28.904 32.909 1.00 81.62 208 ARG A O 1
ATOM 1678 N N . ALA A 1 209 ? 13.856 27.015 33.516 1.00 87.50 209 ALA A N 1
ATOM 1679 C CA . ALA A 1 209 ? 15.018 27.703 34.050 1.00 87.50 209 ALA A CA 1
ATOM 1680 C C . ALA A 1 209 ? 15.731 28.500 32.945 1.00 87.50 209 ALA A C 1
ATOM 1682 O O . ALA A 1 209 ? 15.759 28.120 31.770 1.00 87.50 209 ALA A O 1
ATOM 1683 N N . THR A 1 210 ? 16.272 29.658 33.323 1.00 90.06 210 THR A N 1
ATOM 1684 C CA . THR A 1 210 ? 17.090 30.465 32.417 1.00 90.06 210 THR A CA 1
ATOM 1685 C C . THR A 1 210 ? 18.475 29.837 32.335 1.00 90.06 210 THR A C 1
ATOM 1687 O O . THR A 1 210 ? 19.262 29.935 33.278 1.00 90.06 210 THR A O 1
ATOM 1690 N N . GLY A 1 211 ? 18.766 29.200 31.206 1.00 88.62 211 GLY A N 1
ATOM 1691 C CA . GLY A 1 211 ? 20.083 28.666 30.898 1.00 88.62 211 GLY A CA 1
ATOM 1692 C C . GLY A 1 211 ? 21.073 29.766 30.502 1.00 88.62 211 GLY A C 1
ATOM 1693 O O . GLY A 1 211 ? 20.715 30.929 30.300 1.00 88.62 211 GLY A O 1
ATOM 1694 N N . GLN A 1 212 ? 22.346 29.393 30.351 1.00 91.50 212 GLN A N 1
ATOM 1695 C CA . GLN A 1 212 ? 23.392 30.311 29.877 1.00 91.50 212 GLN A CA 1
ATOM 1696 C C . GLN A 1 212 ? 23.051 30.878 28.493 1.00 91.50 212 GLN A C 1
ATOM 1698 O O . GLN A 1 212 ? 22.567 30.147 27.627 1.00 91.50 212 GLN A O 1
ATOM 1703 N N . ALA A 1 213 ? 23.327 32.164 28.269 1.00 93.06 213 ALA A N 1
ATOM 1704 C CA . ALA A 1 213 ? 23.105 32.786 26.968 1.00 93.06 213 ALA A CA 1
ATOM 1705 C C . ALA A 1 213 ? 23.939 32.090 25.882 1.00 93.06 213 ALA A C 1
ATOM 1707 O O . ALA A 1 213 ? 25.120 31.793 26.076 1.00 93.06 213 ALA A O 1
ATOM 1708 N N . ILE A 1 214 ? 23.334 31.861 24.719 1.00 94.50 214 ILE A N 1
ATOM 1709 C CA . ILE A 1 214 ? 24.043 31.335 23.557 1.00 94.50 214 ILE A CA 1
ATOM 1710 C C . ILE A 1 214 ? 24.572 32.537 22.789 1.00 94.50 214 ILE A C 1
ATOM 1712 O O . ILE A 1 214 ? 23.811 33.331 22.234 1.00 94.50 214 ILE A O 1
ATOM 1716 N N . THR A 1 215 ? 25.894 32.680 22.780 1.00 94.75 215 THR A N 1
ATOM 1717 C CA . THR A 1 215 ? 26.578 33.843 22.202 1.00 94.75 215 THR A CA 1
ATOM 1718 C C . THR A 1 215 ? 27.298 33.540 20.885 1.00 94.75 215 THR A C 1
ATOM 1720 O O . THR A 1 215 ? 27.690 34.473 20.186 1.00 94.75 215 THR A O 1
ATOM 1723 N N . GLY A 1 216 ? 27.428 32.261 20.514 1.00 92.25 216 GLY A N 1
ATOM 1724 C CA . GLY A 1 216 ? 28.113 31.785 19.308 1.00 92.25 216 GLY A CA 1
ATOM 1725 C C . GLY A 1 216 ? 27.676 30.373 18.898 1.00 92.25 216 GLY A C 1
ATOM 1726 O O . GLY A 1 216 ? 26.611 29.910 19.310 1.00 92.25 216 GLY A O 1
ATOM 1727 N N . ARG A 1 217 ? 28.481 29.690 18.069 1.00 90.56 217 ARG A N 1
ATOM 1728 C CA . ARG A 1 217 ? 28.177 28.334 17.570 1.00 90.56 217 ARG A CA 1
ATOM 1729 C C . ARG A 1 217 ? 28.111 27.318 18.716 1.00 90.56 217 ARG A C 1
ATOM 1731 O O . ARG A 1 217 ? 28.989 27.288 19.573 1.00 90.56 217 ARG A O 1
ATOM 1738 N N . ARG 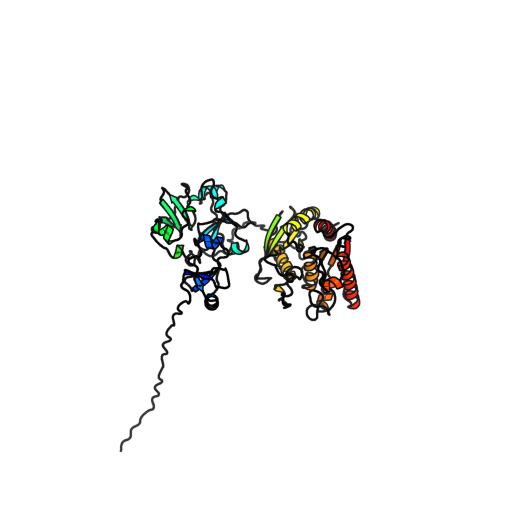A 1 218 ? 27.105 26.450 18.679 1.00 89.31 218 ARG A N 1
ATOM 1739 C CA . ARG A 1 218 ? 26.883 25.318 19.579 1.00 89.31 218 ARG A CA 1
ATOM 1740 C C . ARG A 1 218 ? 26.796 24.031 18.764 1.00 89.31 218 ARG A C 1
ATOM 1742 O O . ARG A 1 218 ? 26.054 23.963 17.788 1.00 89.31 218 ARG A O 1
ATOM 1749 N N . ALA A 1 219 ? 27.586 23.030 19.148 1.00 84.94 219 ALA A N 1
ATOM 1750 C CA . ALA A 1 219 ? 27.674 21.766 18.418 1.00 84.94 219 ALA A CA 1
ATOM 1751 C C . ALA A 1 219 ? 26.353 20.987 18.466 1.00 84.94 219 ALA A C 1
ATOM 1753 O O . ALA A 1 219 ? 25.901 20.512 17.434 1.00 84.94 219 ALA A O 1
ATOM 1754 N N . ASP A 1 220 ? 25.698 20.948 19.624 1.00 85.69 220 ASP A N 1
ATOM 1755 C CA . ASP A 1 220 ? 24.402 20.298 19.843 1.00 85.69 220 ASP A CA 1
ATOM 1756 C C . ASP A 1 220 ? 23.265 20.931 19.024 1.00 85.69 220 ASP A C 1
ATOM 1758 O O . ASP A 1 220 ? 22.353 20.239 18.590 1.00 85.69 220 ASP A O 1
ATOM 1762 N N . VAL A 1 221 ? 23.328 22.241 18.766 1.00 89.00 221 VAL A N 1
ATOM 1763 C CA . VAL A 1 221 ? 22.322 22.980 17.973 1.00 89.00 221 VAL A CA 1
ATOM 1764 C C . VAL A 1 221 ? 22.515 22.791 16.458 1.00 89.00 221 VAL A C 1
ATOM 1766 O O . VAL A 1 221 ? 21.574 22.968 15.678 1.00 89.00 221 VAL A O 1
ATOM 1769 N N . MET A 1 222 ? 23.738 22.458 16.037 1.00 89.00 222 MET A N 1
ATOM 1770 C CA . MET A 1 222 ? 24.128 22.263 14.633 1.00 89.00 222 MET A CA 1
ATOM 1771 C C . MET A 1 222 ? 24.243 20.790 14.227 1.00 89.00 222 MET A C 1
ATOM 1773 O O . MET A 1 222 ? 24.464 20.500 13.052 1.00 89.00 222 MET A O 1
ATOM 1777 N N . ASP A 1 223 ? 24.113 19.869 15.177 1.00 89.94 223 ASP A N 1
ATOM 1778 C CA . ASP A 1 223 ? 24.149 18.435 14.927 1.00 89.94 223 ASP A CA 1
ATOM 1779 C C . ASP A 1 223 ? 22.826 17.967 14.308 1.00 89.94 223 ASP A C 1
ATOM 1781 O O . ASP A 1 223 ? 21.841 17.722 15.007 1.00 89.94 223 ASP A O 1
ATOM 1785 N N . ALA A 1 224 ? 22.812 17.832 12.980 1.00 91.94 224 ALA A N 1
ATOM 1786 C CA . ALA A 1 224 ? 21.646 17.361 12.239 1.00 91.94 224 ALA A CA 1
ATOM 1787 C C . ALA A 1 224 ? 21.256 15.921 12.615 1.00 91.94 224 ALA A C 1
ATOM 1789 O O . ALA A 1 224 ? 20.072 15.574 12.589 1.00 91.94 224 ALA A O 1
ATOM 1790 N N . ALA A 1 225 ? 22.232 15.090 13.003 1.00 89.69 225 ALA A N 1
ATOM 1791 C CA . ALA A 1 225 ? 21.990 13.727 13.464 1.00 89.69 225 ALA A CA 1
ATOM 1792 C C . ALA A 1 225 ? 21.422 13.682 14.891 1.00 89.69 225 ALA A C 1
ATOM 1794 O O . ALA A 1 225 ? 20.917 12.633 15.297 1.00 89.69 225 ALA A O 1
ATOM 1795 N N . GLN A 1 226 ? 21.452 14.799 15.630 1.00 88.94 226 GLN A N 1
ATOM 1796 C CA . GLN A 1 226 ? 20.901 14.968 16.979 1.00 88.94 226 GLN A CA 1
ATOM 1797 C C . GLN A 1 226 ? 21.350 13.865 17.951 1.00 88.94 226 GLN A C 1
ATOM 1799 O O . GLN A 1 226 ? 20.544 13.300 18.693 1.00 88.94 226 GLN A O 1
ATOM 1804 N N . LEU A 1 227 ? 22.643 13.535 17.930 1.00 82.38 227 LEU A N 1
ATOM 1805 C CA . LEU A 1 227 ? 23.241 12.486 18.760 1.00 82.38 227 LEU A CA 1
ATOM 1806 C C . LEU A 1 227 ? 23.260 12.853 20.245 1.00 82.38 227 LEU A C 1
ATOM 1808 O O . LEU A 1 227 ? 23.311 11.976 21.101 1.00 82.38 227 LEU A O 1
ATOM 1812 N N . GLN A 1 228 ? 23.240 14.153 20.543 1.00 73.12 228 GLN A N 1
ATOM 1813 C CA . GLN A 1 228 ? 23.252 14.693 21.904 1.00 73.12 228 GLN A CA 1
ATOM 1814 C C . GLN A 1 228 ? 21.858 15.051 22.428 1.00 73.12 228 GLN A C 1
ATOM 1816 O O . GLN A 1 228 ? 21.749 15.632 23.508 1.00 73.12 228 GLN A O 1
ATOM 1821 N N . ALA A 1 229 ? 20.793 14.745 21.677 1.00 70.00 229 ALA A N 1
ATOM 1822 C CA . ALA A 1 229 ? 19.440 14.924 22.186 1.00 70.00 229 ALA A CA 1
ATOM 1823 C C . ALA A 1 229 ? 19.259 14.063 23.451 1.00 70.00 229 ALA A C 1
ATOM 1825 O O . ALA A 1 229 ? 19.717 12.916 23.457 1.00 70.00 229 ALA A O 1
ATOM 1826 N N . PRO A 1 230 ? 18.628 14.588 24.521 1.00 58.19 230 PRO A N 1
ATOM 1827 C CA . PRO A 1 230 ? 18.373 13.807 25.723 1.00 58.19 230 PRO A CA 1
ATOM 1828 C C . PRO A 1 230 ? 17.649 12.517 25.339 1.00 58.19 230 PRO A C 1
ATOM 1830 O O . PRO A 1 230 ? 16.584 12.571 24.726 1.00 58.19 230 PRO A O 1
ATOM 1833 N N . LEU A 1 231 ? 18.236 11.366 25.675 1.00 41.59 231 LEU A N 1
ATOM 1834 C CA . LEU A 1 231 ? 17.535 10.089 25.612 1.00 41.59 231 LEU A CA 1
ATOM 1835 C C . LEU A 1 231 ? 16.457 10.135 26.697 1.00 41.59 231 LEU A C 1
ATOM 1837 O O . LEU A 1 231 ? 16.723 9.813 27.851 1.00 41.59 231 LEU A O 1
ATOM 1841 N N . GLN A 1 232 ? 15.262 10.609 26.352 1.00 41.22 232 GLN A N 1
ATOM 1842 C CA . GLN A 1 232 ? 14.079 10.141 27.058 1.00 41.22 232 GLN A CA 1
ATOM 1843 C C . GLN A 1 232 ? 13.886 8.682 26.664 1.00 41.22 232 GLN A C 1
ATOM 1845 O O . GLN A 1 232 ? 14.209 8.318 25.529 1.00 41.22 232 GLN A O 1
ATOM 1850 N N . ASP A 1 233 ? 13.455 7.855 27.619 1.00 33.75 233 ASP A N 1
ATOM 1851 C CA . ASP A 1 233 ? 13.165 6.446 27.379 1.00 33.75 233 ASP A CA 1
ATOM 1852 C C . ASP A 1 233 ? 12.387 6.342 26.074 1.00 33.75 233 ASP A C 1
ATOM 1854 O O . ASP A 1 233 ? 11.300 6.903 25.933 1.00 33.75 233 ASP A O 1
ATOM 1858 N N . ILE A 1 234 ? 13.030 5.739 25.072 1.00 35.78 234 ILE A N 1
ATOM 1859 C CA . ILE A 1 234 ? 12.482 5.648 23.729 1.00 35.78 234 ILE A CA 1
ATOM 1860 C C . ILE A 1 234 ? 11.299 4.706 23.860 1.00 35.78 234 ILE A C 1
ATOM 1862 O O . ILE A 1 234 ? 11.448 3.489 23.802 1.00 35.78 234 ILE A O 1
ATOM 1866 N N . VAL A 1 235 ? 10.129 5.289 24.066 1.00 33.75 235 VAL A N 1
ATOM 1867 C CA . VAL A 1 235 ? 8.847 4.695 23.756 1.00 33.75 235 VAL A CA 1
ATOM 1868 C C . VAL A 1 235 ? 8.801 4.772 22.225 1.00 33.75 235 VAL A C 1
ATOM 1870 O O . VAL A 1 235 ? 8.539 5.847 21.679 1.00 33.75 235 VAL A O 1
ATOM 1873 N N . PRO A 1 236 ? 9.123 3.696 21.466 1.00 38.06 236 PRO A N 1
ATOM 1874 C CA . PRO A 1 236 ? 8.676 3.641 20.075 1.00 38.06 236 PRO A CA 1
ATOM 1875 C C . PRO A 1 236 ? 7.173 3.925 20.082 1.00 38.06 236 PRO A C 1
ATOM 1877 O O . PRO A 1 236 ? 6.536 3.670 21.095 1.00 38.06 236 PRO A O 1
ATOM 1880 N N . VAL A 1 237 ? 6.589 4.402 18.982 1.00 41.53 237 VAL A N 1
ATOM 1881 C CA . VAL A 1 237 ? 5.172 4.838 18.858 1.00 41.53 237 VAL A CA 1
ATOM 1882 C C . VAL A 1 237 ? 4.112 3.845 19.433 1.00 41.53 237 VAL A C 1
ATOM 1884 O O . VAL A 1 237 ? 2.934 4.174 19.504 1.00 41.53 237 VAL A O 1
ATOM 1887 N N . PHE A 1 238 ? 4.522 2.666 19.918 1.00 35.66 238 PHE A N 1
ATOM 1888 C CA . PHE A 1 238 ? 3.744 1.620 20.574 1.00 35.66 238 PHE A CA 1
ATOM 1889 C C . PHE A 1 238 ? 4.200 1.162 21.985 1.00 35.66 238 PHE A C 1
ATOM 1891 O O . PHE A 1 238 ? 3.909 0.021 22.337 1.00 35.66 238 PHE A O 1
ATOM 1898 N N . ALA A 1 239 ? 4.890 1.951 22.819 1.00 34.56 239 ALA A N 1
ATOM 1899 C CA . ALA A 1 239 ? 5.012 1.569 24.240 1.00 34.56 239 ALA A CA 1
ATOM 1900 C C . ALA A 1 239 ? 3.769 2.035 25.021 1.00 34.56 239 ALA A C 1
ATOM 1902 O O . ALA A 1 239 ? 3.517 3.223 25.197 1.00 34.56 239 ALA A O 1
ATOM 1903 N N . ILE A 1 240 ? 2.952 1.057 25.405 1.00 37.25 240 ILE A N 1
ATOM 1904 C CA . ILE A 1 240 ? 1.680 1.216 26.108 1.00 37.25 240 ILE A CA 1
ATOM 1905 C C . ILE A 1 240 ? 1.992 1.253 27.610 1.00 37.25 240 ILE A C 1
ATOM 1907 O O . ILE A 1 240 ? 2.501 0.266 28.138 1.00 37.25 240 ILE A O 1
ATOM 1911 N N . GLU A 1 241 ? 1.693 2.357 28.299 1.00 35.16 241 GLU A N 1
ATOM 1912 C CA . GLU A 1 241 ? 1.533 2.324 29.758 1.00 35.16 241 GLU A CA 1
ATOM 1913 C C . GLU A 1 241 ? 0.137 1.783 30.096 1.00 35.16 241 GLU A C 1
ATOM 1915 O O . GLU A 1 241 ? -0.881 2.235 29.565 1.00 35.16 241 GLU A O 1
ATOM 1920 N N . GLU A 1 242 ? 0.118 0.758 30.948 1.00 43.75 242 GLU A N 1
ATOM 1921 C CA . GLU A 1 242 ? -1.074 0.058 31.415 1.00 43.75 242 GLU A CA 1
ATOM 1922 C C . GLU A 1 242 ? -1.880 0.921 32.400 1.00 43.75 242 GLU A C 1
ATOM 1924 O O . GLU A 1 242 ? -1.622 0.933 33.598 1.00 43.75 242 GLU A O 1
ATOM 1929 N N . GLU A 1 243 ? -2.922 1.581 31.905 1.00 32.44 243 GLU A N 1
ATOM 1930 C CA . GLU A 1 243 ? -4.101 1.964 32.690 1.00 32.44 243 GLU A CA 1
ATOM 1931 C C . GLU A 1 243 ? -5.334 1.385 31.974 1.00 32.44 243 GLU A C 1
ATOM 1933 O O . GLU A 1 243 ? -5.343 1.322 30.738 1.00 32.44 243 GLU A O 1
ATOM 1938 N N . PRO A 1 244 ? -6.378 0.914 32.687 1.00 38.31 244 PRO A N 1
ATOM 1939 C CA . PRO A 1 244 ? -7.450 0.135 32.085 1.00 38.31 244 PRO A CA 1
ATOM 1940 C C . PRO A 1 244 ? -8.397 1.060 31.317 1.00 38.31 244 PRO A C 1
ATOM 1942 O O . PRO A 1 244 ? -9.457 1.461 31.797 1.00 38.31 244 PRO A O 1
ATOM 1945 N N . VAL A 1 245 ? -8.015 1.389 30.089 1.00 32.81 245 VAL A N 1
ATOM 1946 C CA . VAL A 1 245 ? -8.887 1.994 29.092 1.00 32.81 245 VAL A CA 1
ATOM 1947 C C . VAL A 1 245 ? -9.472 0.858 28.267 1.00 32.81 245 VAL A C 1
ATOM 1949 O O . VAL A 1 245 ? -8.751 0.076 27.650 1.00 32.81 245 VAL A O 1
ATOM 1952 N N . VAL A 1 246 ? -10.798 0.763 28.233 1.00 37.28 246 VAL A N 1
ATOM 1953 C CA . VAL A 1 246 ? -11.506 -0.074 27.261 1.00 37.28 246 VAL A CA 1
ATOM 1954 C C . VAL A 1 246 ? -11.247 0.522 25.870 1.00 37.28 246 VAL A C 1
ATOM 1956 O O . VAL A 1 246 ? -11.966 1.408 25.418 1.00 37.28 246 VAL A O 1
ATOM 1959 N N . LEU A 1 247 ? -10.170 0.086 25.213 1.00 33.06 247 LEU A N 1
ATOM 1960 C CA . LEU A 1 247 ? -9.813 0.450 23.844 1.00 33.06 247 LEU A CA 1
ATOM 1961 C C . LEU A 1 247 ? -10.307 -0.641 22.898 1.00 33.06 247 LEU A C 1
ATOM 1963 O O . LEU A 1 247 ? -9.700 -1.702 22.796 1.00 33.06 247 LEU A O 1
ATOM 1967 N N . ILE A 1 248 ? -11.361 -0.358 22.137 1.00 38.53 248 ILE A N 1
ATOM 1968 C CA . ILE A 1 248 ? -11.591 -1.053 20.866 1.00 38.53 248 ILE A CA 1
ATOM 1969 C C . ILE A 1 248 ? -11.002 -0.166 19.764 1.00 38.53 248 ILE A C 1
ATOM 1971 O O . ILE A 1 248 ? -11.717 0.470 18.996 1.00 38.53 248 ILE A O 1
ATOM 1975 N N . SER A 1 249 ? -9.672 -0.061 19.717 1.00 48.38 249 SER A N 1
ATOM 1976 C CA . SER A 1 249 ? -8.966 0.539 18.579 1.00 48.38 249 SER A CA 1
ATOM 1977 C C . SER A 1 249 ? -8.841 -0.517 17.476 1.00 48.38 249 SER A C 1
ATOM 1979 O O . SER A 1 249 ? -7.779 -1.105 17.280 1.00 48.38 249 SER A O 1
ATOM 1981 N N . SER A 1 250 ? -9.943 -0.795 16.778 1.00 62.81 250 SER A N 1
ATOM 1982 C CA . SER A 1 250 ? -9.928 -1.647 15.584 1.00 62.81 250 SER A CA 1
ATOM 1983 C C . SER A 1 250 ? -9.141 -0.950 14.467 1.00 62.81 250 SER A C 1
ATOM 1985 O O . SER A 1 250 ? -9.414 0.213 14.170 1.00 62.81 250 SER A O 1
ATOM 1987 N N . LEU A 1 251 ? -8.226 -1.658 13.786 1.00 74.25 251 LEU A N 1
ATOM 1988 C CA . LEU A 1 251 ? -7.583 -1.174 12.543 1.00 74.25 251 LEU A CA 1
ATOM 1989 C C . LEU A 1 251 ? -8.594 -0.832 11.442 1.00 74.25 251 LEU A C 1
ATOM 1991 O O . LEU A 1 251 ? -8.272 -0.169 10.454 1.00 74.25 251 LEU A O 1
ATOM 1995 N N . ILE A 1 252 ? -9.821 -1.314 11.607 1.00 82.19 252 ILE A N 1
ATOM 1996 C CA . ILE A 1 252 ? -10.941 -1.056 10.727 1.00 82.19 252 ILE A CA 1
ATOM 1997 C C . ILE A 1 252 ? -12.020 -0.353 11.553 1.00 82.19 252 ILE A C 1
ATOM 1999 O O . ILE A 1 252 ? -12.943 -1.018 12.042 1.00 82.19 252 ILE A O 1
ATOM 2003 N N . PRO A 1 253 ? -11.888 0.968 11.774 1.00 83.12 253 PRO A N 1
ATOM 2004 C CA . PRO A 1 253 ? -12.963 1.747 12.368 1.00 83.12 253 PRO A CA 1
ATOM 2005 C C . PRO A 1 253 ? -14.184 1.739 11.443 1.00 83.12 253 PRO A C 1
ATOM 2007 O O . PRO A 1 253 ? -14.060 1.495 10.241 1.00 83.12 253 PRO A O 1
ATOM 2010 N N . GLU A 1 254 ? -15.361 2.017 12.002 1.00 91.25 254 GLU A N 1
ATOM 2011 C CA . GLU A 1 254 ? -16.549 2.281 11.190 1.00 91.25 254 GLU A CA 1
ATOM 2012 C C . GLU A 1 254 ? -16.309 3.463 10.238 1.00 91.25 254 GLU A C 1
ATOM 2014 O O . GLU A 1 254 ? -15.628 4.437 10.566 1.00 91.25 254 GLU A O 1
ATOM 2019 N N . GLY A 1 255 ? -16.892 3.377 9.048 1.00 90.56 255 GLY A N 1
ATOM 2020 C CA . GLY A 1 255 ? -16.678 4.312 7.958 1.00 90.56 255 GLY A CA 1
ATOM 2021 C C . GLY A 1 255 ? -15.340 4.103 7.252 1.00 90.56 255 GLY A C 1
ATOM 2022 O O . GLY A 1 255 ? -14.818 2.993 7.150 1.00 90.56 255 GLY A O 1
ATOM 2023 N N . TYR A 1 256 ? -14.818 5.190 6.690 1.00 89.62 256 TYR A N 1
ATOM 2024 C CA . TYR A 1 256 ? -13.563 5.197 5.947 1.00 89.62 256 TYR A CA 1
ATOM 2025 C C . TYR A 1 256 ? -12.364 5.171 6.893 1.00 89.62 256 TYR A C 1
ATOM 2027 O O . TYR A 1 256 ? -12.262 5.997 7.797 1.00 89.62 256 TYR A O 1
ATOM 2035 N N . GLY A 1 257 ? -11.406 4.291 6.613 1.00 85.38 257 GLY A N 1
ATOM 2036 C CA . GLY A 1 257 ? -10.149 4.223 7.347 1.00 85.38 257 GLY A CA 1
ATOM 2037 C C . GLY A 1 257 ? -8.976 3.835 6.458 1.00 85.38 257 GLY A C 1
ATOM 2038 O O . GLY A 1 257 ? -9.101 3.663 5.241 1.00 85.38 257 GLY A O 1
ATOM 2039 N N . SER A 1 258 ? -7.814 3.718 7.080 1.00 88.31 258 SER A N 1
ATOM 2040 C CA . SER A 1 258 ? -6.621 3.133 6.481 1.00 88.31 258 SER A CA 1
ATOM 2041 C C . SER A 1 258 ? -5.623 2.787 7.575 1.00 88.31 258 SER A C 1
ATOM 2043 O O . SER A 1 258 ? -5.585 3.462 8.602 1.00 88.31 258 SER A O 1
ATOM 2045 N N . PHE A 1 259 ? -4.766 1.807 7.322 1.00 83.81 259 PHE A N 1
ATOM 2046 C CA . PHE A 1 259 ? -3.602 1.523 8.156 1.00 83.81 259 PHE A CA 1
ATOM 2047 C C . PHE A 1 259 ? -2.387 1.212 7.284 1.00 83.81 259 PHE A C 1
ATOM 2049 O O . PHE A 1 259 ? -2.523 0.862 6.111 1.00 83.81 259 PHE A O 1
ATOM 2056 N N . VAL A 1 260 ? -1.191 1.350 7.852 1.00 84.00 260 VAL A N 1
ATOM 2057 C CA . VAL A 1 260 ? 0.046 0.923 7.197 1.00 84.00 260 VAL A CA 1
ATOM 2058 C C . VAL A 1 260 ? 0.390 -0.467 7.704 1.00 84.00 260 VAL A C 1
ATOM 2060 O O . VAL A 1 260 ? 0.638 -0.661 8.890 1.00 84.00 260 VAL A O 1
ATOM 2063 N N . PHE A 1 261 ? 0.392 -1.436 6.801 1.00 83.56 261 PHE A N 1
ATOM 2064 C CA . PHE A 1 261 ? 0.887 -2.773 7.059 1.00 83.56 261 PHE A CA 1
ATOM 2065 C C . PHE A 1 261 ? 2.396 -2.818 6.810 1.00 83.56 261 PHE A C 1
ATOM 2067 O O . PHE A 1 261 ? 2.863 -2.536 5.703 1.00 83.56 261 PHE A O 1
ATOM 2074 N N . GLN A 1 262 ? 3.155 -3.191 7.835 1.00 81.75 262 GLN A N 1
ATOM 2075 C CA . GLN A 1 262 ? 4.581 -3.464 7.733 1.00 81.75 262 GLN A CA 1
ATOM 2076 C C . GLN A 1 262 ? 4.923 -4.648 8.631 1.00 81.75 262 GLN A C 1
ATOM 2078 O O . GLN A 1 262 ? 4.651 -4.625 9.828 1.00 81.75 262 GLN A O 1
ATOM 2083 N N . ASP A 1 263 ? 5.554 -5.659 8.047 1.00 73.62 263 ASP A N 1
ATOM 2084 C CA . ASP A 1 263 ? 6.013 -6.844 8.756 1.00 73.62 263 ASP A CA 1
ATOM 2085 C C . ASP A 1 263 ? 7.491 -7.089 8.390 1.00 73.62 263 ASP A C 1
ATOM 2087 O O . ASP A 1 263 ? 7.811 -7.244 7.208 1.00 73.62 263 ASP A O 1
ATOM 2091 N N . PRO A 1 264 ? 8.422 -7.115 9.364 1.00 72.81 264 PRO A N 1
ATOM 2092 C CA . PRO A 1 264 ? 9.841 -7.380 9.110 1.00 72.81 264 PRO A CA 1
ATOM 2093 C C . PRO A 1 264 ? 10.127 -8.739 8.455 1.00 72.81 264 PRO A C 1
ATOM 2095 O O . PRO A 1 264 ? 11.226 -8.955 7.944 1.00 72.81 264 PRO A O 1
ATOM 2098 N N . LEU A 1 265 ? 9.170 -9.665 8.489 1.00 76.19 265 LEU A N 1
ATOM 2099 C CA . LEU A 1 265 ? 9.263 -10.979 7.872 1.00 76.19 265 LEU A CA 1
ATOM 2100 C C . LEU A 1 265 ? 8.539 -11.045 6.528 1.00 76.19 265 LEU A C 1
ATOM 2102 O O . LEU A 1 265 ? 8.922 -11.883 5.715 1.00 76.19 265 LEU A O 1
ATOM 2106 N N . ILE A 1 266 ? 7.550 -10.185 6.257 1.00 80.31 266 ILE A N 1
ATOM 2107 C CA . ILE A 1 266 ? 6.706 -10.247 5.052 1.00 80.31 266 ILE A CA 1
ATOM 2108 C C . ILE A 1 266 ? 6.853 -8.970 4.228 1.00 80.31 266 ILE A C 1
ATOM 2110 O O . ILE A 1 266 ? 6.435 -7.894 4.641 1.00 80.31 266 ILE A O 1
ATOM 2114 N N . ASN A 1 267 ? 7.411 -9.105 3.023 1.00 70.75 267 ASN A N 1
ATOM 2115 C CA . ASN A 1 267 ? 7.728 -7.994 2.123 1.00 70.75 267 ASN A CA 1
ATOM 2116 C C . ASN A 1 267 ? 8.433 -6.821 2.857 1.00 70.75 267 ASN A C 1
ATOM 2118 O O . ASN A 1 267 ? 7.963 -5.682 2.817 1.00 70.75 267 ASN A O 1
ATOM 2122 N N . PRO A 1 268 ? 9.567 -7.081 3.539 1.00 56.97 268 PRO A N 1
ATOM 2123 C CA . PRO A 1 268 ? 10.115 -6.195 4.574 1.00 56.97 268 PRO A CA 1
ATOM 2124 C C . PRO A 1 268 ? 10.638 -4.849 4.062 1.00 56.97 268 PRO A C 1
ATOM 2126 O O . PRO A 1 268 ? 10.975 -3.966 4.848 1.00 56.97 268 PRO A O 1
ATOM 2129 N N . THR A 1 269 ? 10.757 -4.696 2.746 1.00 55.56 269 THR A N 1
ATOM 2130 C CA . THR A 1 269 ? 11.375 -3.535 2.109 1.00 55.56 269 THR A CA 1
ATOM 2131 C C . THR A 1 269 ? 10.392 -2.406 1.819 1.00 55.56 269 THR A C 1
ATOM 2133 O O . THR A 1 269 ? 10.837 -1.280 1.608 1.00 55.56 269 THR A O 1
ATOM 2136 N N . VAL A 1 270 ? 9.080 -2.673 1.792 1.00 70.50 270 VAL A N 1
ATOM 2137 C CA . VAL A 1 270 ? 8.076 -1.687 1.371 1.00 70.50 270 VAL A CA 1
ATOM 2138 C C . VAL A 1 270 ? 6.830 -1.764 2.261 1.00 70.50 270 VAL A C 1
ATOM 2140 O O . VAL A 1 270 ? 6.046 -2.704 2.115 1.00 70.50 270 VAL A O 1
ATOM 2143 N N . PRO A 1 271 ? 6.600 -0.773 3.147 1.00 74.94 271 PRO A N 1
ATOM 2144 C CA . PRO A 1 271 ? 5.334 -0.637 3.861 1.00 74.94 271 PRO A CA 1
ATOM 2145 C C . PRO A 1 271 ? 4.154 -0.502 2.888 1.00 74.94 271 PRO A C 1
ATOM 2147 O O . PRO A 1 271 ? 4.254 0.145 1.844 1.00 74.94 271 PRO A O 1
ATOM 2150 N N . MET A 1 272 ? 3.022 -1.106 3.238 1.00 83.69 272 MET A N 1
ATOM 2151 C CA . MET A 1 272 ? 1.821 -1.166 2.409 1.00 83.69 272 MET A CA 1
ATOM 2152 C C . MET A 1 272 ? 0.681 -0.406 3.082 1.00 83.69 272 MET A C 1
ATOM 2154 O O . MET A 1 272 ? 0.161 -0.848 4.102 1.00 83.69 272 MET A O 1
ATOM 2158 N N . THR A 1 273 ? 0.228 0.702 2.498 1.00 87.50 273 THR A N 1
ATOM 2159 C CA . THR A 1 273 ? -1.019 1.333 2.949 1.00 87.50 273 THR A CA 1
ATOM 2160 C C . THR A 1 273 ? -2.205 0.476 2.518 1.00 87.50 273 THR A C 1
ATOM 2162 O O . THR A 1 273 ? -2.393 0.211 1.332 1.00 87.50 273 THR A O 1
ATOM 2165 N N . VAL A 1 274 ? -3.030 0.067 3.474 1.00 93.69 274 VAL A N 1
ATOM 2166 C CA . VAL A 1 274 ? -4.288 -0.641 3.244 1.00 93.69 274 VAL A CA 1
ATOM 2167 C C . VAL A 1 274 ? -5.421 0.321 3.557 1.00 93.69 274 VAL A C 1
ATOM 2169 O O . VAL A 1 274 ? -5.622 0.703 4.708 1.00 93.69 274 VAL A O 1
ATOM 2172 N N . TYR A 1 275 ? -6.160 0.735 2.531 1.00 94.56 275 TYR A N 1
ATOM 2173 C CA . TYR A 1 275 ? -7.372 1.526 2.725 1.00 94.56 275 TYR A CA 1
ATOM 2174 C C . TYR A 1 275 ? -8.500 0.612 3.172 1.00 94.56 275 TYR A C 1
ATOM 2176 O O . TYR A 1 275 ? -8.608 -0.521 2.706 1.00 94.56 275 TYR A O 1
ATOM 2184 N N . THR A 1 276 ? -9.353 1.107 4.056 1.00 96.38 276 THR A N 1
ATOM 2185 C CA . THR A 1 276 ? -10.431 0.315 4.636 1.00 96.38 276 THR A CA 1
ATOM 2186 C C . THR A 1 276 ? -11.768 1.029 4.543 1.00 96.38 276 THR A C 1
ATOM 2188 O O . THR A 1 276 ? -11.839 2.259 4.404 1.00 96.38 276 THR A O 1
ATOM 2191 N N . TYR A 1 277 ? -12.831 0.232 4.585 1.00 96.06 277 TYR A N 1
ATOM 2192 C CA . TYR A 1 277 ? -14.176 0.710 4.860 1.00 96.06 277 TYR A CA 1
ATOM 2193 C C . TYR A 1 277 ? -14.961 -0.339 5.641 1.00 96.06 277 TYR A C 1
ATOM 2195 O O . TYR A 1 277 ? -14.964 -1.513 5.260 1.00 96.06 277 TYR A O 1
ATOM 2203 N N . ARG A 1 278 ? -15.654 0.084 6.696 1.00 96.19 278 ARG A N 1
ATOM 2204 C CA . ARG A 1 278 ? -16.549 -0.774 7.477 1.00 96.19 278 ARG A CA 1
ATOM 2205 C C . ARG A 1 278 ? -17.895 -0.084 7.682 1.00 96.19 278 ARG A C 1
ATOM 2207 O O . ARG A 1 278 ? -17.929 0.935 8.364 1.00 96.19 278 ARG A O 1
ATOM 2214 N N . PRO A 1 279 ? -18.995 -0.628 7.145 1.00 96.56 279 PRO A N 1
ATOM 2215 C CA . PRO A 1 279 ? -20.331 -0.139 7.464 1.00 96.56 279 PRO A CA 1
ATOM 2216 C C . PRO A 1 279 ? -20.595 -0.099 8.972 1.00 96.56 279 PRO A C 1
ATOM 2218 O O . PRO A 1 279 ? -20.125 -0.960 9.725 1.00 96.56 279 PRO A O 1
ATOM 2221 N N . ALA A 1 280 ? -21.336 0.917 9.409 1.00 93.62 280 ALA A N 1
ATOM 2222 C CA . ALA A 1 280 ? -21.656 1.101 10.820 1.00 93.62 280 ALA A CA 1
ATOM 2223 C C . ALA A 1 280 ? -22.541 -0.042 11.342 1.00 93.62 280 ALA A C 1
ATOM 2225 O O . ALA A 1 280 ? -23.449 -0.506 10.651 1.00 93.62 280 ALA A O 1
ATOM 2226 N N . GLY A 1 281 ? -22.288 -0.498 12.569 1.00 89.81 281 GLY A N 1
ATOM 2227 C CA . GLY A 1 281 ? -23.079 -1.545 13.216 1.00 89.81 281 GLY A CA 1
ATOM 2228 C C . GLY A 1 281 ? -22.853 -2.964 12.687 1.00 89.81 281 GLY A C 1
ATOM 2229 O O . GLY A 1 281 ? -23.583 -3.870 13.092 1.00 89.81 281 GLY A O 1
ATOM 2230 N N . LEU A 1 282 ? -21.861 -3.198 11.816 1.00 92.00 282 LEU A N 1
ATOM 2231 C CA . LEU A 1 282 ? -21.520 -4.564 11.416 1.00 92.00 282 LEU A CA 1
ATOM 2232 C C . LEU A 1 282 ? -20.993 -5.390 12.590 1.00 92.00 282 LEU A C 1
ATOM 2234 O O . LEU A 1 282 ? -20.237 -4.866 13.419 1.00 92.00 282 LEU A O 1
ATOM 2238 N N . PRO A 1 283 ? -21.305 -6.698 12.624 1.00 91.38 283 PRO A N 1
ATOM 2239 C CA . PRO A 1 283 ? -20.726 -7.597 13.602 1.00 91.38 283 PRO A CA 1
ATOM 2240 C C . PRO A 1 283 ? -19.215 -7.726 13.378 1.00 91.38 283 PRO A C 1
ATOM 2242 O O . PRO A 1 283 ? -18.679 -7.480 12.292 1.00 91.38 283 PRO A O 1
ATOM 2245 N N . GLN A 1 284 ? -18.492 -8.038 14.442 1.00 86.94 284 GLN A N 1
ATOM 2246 C CA . GLN A 1 284 ? -17.029 -8.070 14.461 1.00 86.94 284 GLN A CA 1
ATOM 2247 C C . GLN A 1 284 ? -16.440 -9.113 13.492 1.00 86.94 284 GLN A C 1
ATOM 2249 O O . GLN A 1 284 ? -15.385 -8.901 12.899 1.00 86.94 284 GLN A O 1
ATOM 2254 N N . ASP A 1 285 ? -17.174 -10.199 13.281 1.00 90.50 285 ASP A N 1
ATOM 2255 C CA . ASP A 1 285 ? -16.930 -11.304 12.356 1.00 90.50 285 ASP A CA 1
ATOM 2256 C C . ASP A 1 285 ? -17.627 -11.121 10.998 1.00 90.50 285 ASP A C 1
ATOM 2258 O O . ASP A 1 285 ? -17.852 -12.087 10.275 1.00 90.50 285 ASP A O 1
ATOM 2262 N N . ALA A 1 286 ? -17.963 -9.881 10.625 1.00 94.06 286 ALA A N 1
ATOM 2263 C CA . ALA A 1 286 ? -18.451 -9.593 9.281 1.00 94.06 286 ALA A CA 1
ATOM 2264 C C . ALA A 1 286 ? -17.426 -10.035 8.214 1.00 94.06 286 ALA A C 1
ATOM 2266 O O . ALA A 1 286 ? -16.224 -9.805 8.400 1.00 94.06 286 ALA A O 1
ATOM 2267 N N . PRO A 1 287 ? -17.883 -10.579 7.068 1.00 96.56 287 PRO A N 1
ATOM 2268 C CA . PRO A 1 287 ? -17.005 -11.002 5.985 1.00 96.56 287 PRO A CA 1
ATOM 2269 C C . PRO A 1 287 ? -16.040 -9.904 5.539 1.00 96.56 287 PRO A C 1
ATOM 2271 O O . PRO A 1 287 ? -16.413 -8.733 5.444 1.00 96.56 287 PRO A O 1
ATOM 2274 N N . ILE A 1 288 ? -14.808 -10.288 5.211 1.00 98.00 288 ILE A N 1
ATOM 2275 C CA . ILE A 1 288 ? -13.766 -9.372 4.737 1.00 98.00 288 ILE A CA 1
ATOM 2276 C C . ILE A 1 288 ? -13.531 -9.595 3.241 1.00 98.00 288 ILE A C 1
ATOM 2278 O O . ILE A 1 288 ? -13.222 -10.706 2.810 1.00 98.00 288 ILE A O 1
ATOM 2282 N N . LEU A 1 289 ? -13.630 -8.521 2.456 1.00 98.56 289 LEU A N 1
ATOM 2283 C CA . LEU A 1 289 ? -13.307 -8.488 1.034 1.00 98.56 289 LEU A CA 1
ATOM 2284 C C . LEU A 1 289 ? -12.034 -7.675 0.788 1.00 98.56 289 LEU A C 1
ATOM 2286 O O . LEU A 1 289 ? -12.002 -6.462 1.011 1.00 98.56 289 LEU A O 1
ATOM 2290 N N . PHE A 1 290 ? -11.021 -8.317 0.213 1.00 98.75 290 PHE A N 1
ATOM 2291 C CA . PHE A 1 290 ? -9.913 -7.613 -0.420 1.00 98.75 290 PHE A CA 1
ATOM 2292 C C . PHE A 1 290 ? -10.306 -7.137 -1.822 1.00 98.75 290 PHE A C 1
ATOM 2294 O O . PHE A 1 290 ? -10.773 -7.928 -2.640 1.00 98.75 290 PHE A O 1
ATOM 2301 N N . VAL A 1 291 ? -10.066 -5.862 -2.132 1.00 98.69 291 VAL A N 1
ATOM 2302 C CA . VAL A 1 291 ? -10.303 -5.269 -3.458 1.00 98.69 291 VAL A CA 1
ATOM 2303 C C . VAL A 1 291 ? -8.988 -4.758 -4.036 1.00 98.69 291 VAL A C 1
ATOM 2305 O O . VAL A 1 291 ? -8.417 -3.771 -3.572 1.00 98.69 291 VAL A O 1
ATOM 2308 N N . ILE A 1 292 ? -8.520 -5.419 -5.094 1.00 98.31 292 ILE A N 1
ATOM 2309 C CA . ILE A 1 292 ? -7.256 -5.118 -5.766 1.00 98.31 292 ILE A CA 1
ATOM 2310 C C . ILE A 1 292 ? -7.522 -4.284 -7.022 1.00 98.31 292 ILE A C 1
ATOM 2312 O O . ILE A 1 292 ? -8.190 -4.725 -7.963 1.00 98.31 292 ILE A O 1
ATOM 2316 N N . HIS A 1 293 ? -6.987 -3.061 -7.032 1.00 96.25 293 HIS A N 1
ATOM 2317 C CA . HIS A 1 293 ? -7.229 -2.091 -8.097 1.00 96.25 293 HIS A CA 1
ATOM 2318 C C . HIS A 1 293 ? -6.633 -2.502 -9.462 1.00 96.25 293 HIS A C 1
ATOM 2320 O O . HIS A 1 293 ? -5.969 -3.517 -9.619 1.00 96.25 293 HIS A O 1
ATOM 2326 N N . GLY A 1 294 ? -6.893 -1.721 -10.507 1.00 92.19 294 GLY A N 1
ATOM 2327 C CA . GLY A 1 294 ? -6.321 -1.944 -11.837 1.00 92.19 294 GLY A CA 1
ATOM 2328 C C . GLY A 1 294 ? -4.946 -1.297 -12.013 1.00 92.19 294 GLY A C 1
ATOM 2329 O O . GLY A 1 294 ? -4.339 -0.785 -11.071 1.00 92.19 294 GLY A O 1
ATOM 2330 N N . ALA A 1 295 ? -4.476 -1.246 -13.263 1.00 87.19 295 ALA A N 1
ATOM 2331 C CA . ALA A 1 295 ? -3.222 -0.577 -13.623 1.00 87.19 295 ALA A CA 1
ATOM 2332 C C . ALA A 1 295 ? -3.225 0.938 -13.336 1.00 87.19 295 ALA A C 1
ATOM 2334 O O . ALA A 1 295 ? -2.152 1.513 -13.189 1.00 87.19 295 ALA A O 1
ATOM 2335 N N . SER A 1 296 ? -4.406 1.560 -13.203 1.00 84.50 296 SER A N 1
ATOM 2336 C CA . SER A 1 296 ? -4.557 2.975 -12.832 1.00 84.50 296 SER A CA 1
ATOM 2337 C C . SER A 1 296 ? -4.101 3.296 -11.410 1.00 84.50 296 SER A C 1
ATOM 2339 O O . SER A 1 296 ? -3.944 4.466 -11.086 1.00 84.50 296 SER A O 1
ATOM 2341 N N . ARG A 1 297 ? -3.939 2.280 -10.550 1.00 87.50 297 ARG A N 1
ATOM 2342 C CA . ARG A 1 297 ? -3.581 2.426 -9.128 1.00 87.50 297 ARG A CA 1
ATOM 2343 C C . ARG A 1 297 ? -4.541 3.305 -8.312 1.00 87.50 297 ARG A C 1
ATOM 2345 O O . ARG A 1 297 ? -4.225 3.713 -7.205 1.00 87.50 297 ARG A O 1
ATOM 2352 N N . ALA A 1 298 ? -5.742 3.563 -8.833 1.00 85.50 298 ALA A N 1
ATOM 2353 C CA . ALA A 1 298 ? -6.719 4.480 -8.247 1.00 85.50 298 ALA A CA 1
ATOM 2354 C C . ALA A 1 298 ? -7.490 3.851 -7.067 1.00 85.50 298 ALA A C 1
ATOM 2356 O O . ALA A 1 298 ? -8.703 3.661 -7.144 1.00 85.50 298 ALA A O 1
ATOM 2357 N N . VAL A 1 299 ? -6.792 3.496 -5.985 1.00 90.06 299 VAL A N 1
ATOM 2358 C CA . VAL A 1 299 ? -7.346 2.750 -4.837 1.00 90.06 299 VAL A CA 1
ATOM 2359 C C . VAL A 1 299 ? -8.569 3.424 -4.198 1.00 90.06 299 VAL A C 1
ATOM 2361 O O . VAL A 1 299 ? -9.564 2.761 -3.921 1.00 90.06 299 VAL A O 1
ATOM 2364 N N . GLU A 1 300 ? -8.553 4.750 -4.063 1.00 87.38 300 GLU A N 1
ATOM 2365 C CA . GLU A 1 300 ? -9.660 5.557 -3.525 1.00 87.38 300 GLU A CA 1
ATOM 2366 C C . GLU A 1 300 ? -10.933 5.454 -4.379 1.00 87.38 300 GLU A C 1
ATOM 2368 O O . GLU A 1 300 ? -12.044 5.341 -3.856 1.00 87.38 300 GLU A O 1
ATOM 2373 N N . ALA A 1 301 ? -10.781 5.430 -5.708 1.00 85.19 301 ALA A N 1
ATOM 2374 C CA . ALA A 1 301 ? -11.902 5.268 -6.632 1.00 85.19 301 ALA A CA 1
ATOM 2375 C C . ALA A 1 301 ? -12.496 3.855 -6.552 1.00 85.19 301 ALA A C 1
ATOM 2377 O O . ALA A 1 301 ? -13.710 3.686 -6.661 1.00 85.19 301 ALA A O 1
ATOM 2378 N N . TYR A 1 302 ? -11.655 2.841 -6.318 1.00 95.19 302 TYR A N 1
ATOM 2379 C CA . TYR A 1 302 ? -12.123 1.482 -6.043 1.00 95.19 302 TYR A CA 1
ATOM 2380 C C . TYR A 1 302 ? -12.885 1.437 -4.723 1.00 95.19 302 TYR A C 1
ATOM 2382 O O . TYR A 1 302 ? -14.020 0.972 -4.715 1.00 95.19 302 TYR A O 1
ATOM 2390 N N . ARG A 1 303 ? -12.320 1.984 -3.640 1.00 95.25 303 ARG A N 1
ATOM 2391 C CA . ARG A 1 303 ? -12.986 2.048 -2.333 1.00 95.25 303 ARG A CA 1
ATOM 2392 C C . ARG A 1 303 ? -14.359 2.702 -2.458 1.00 95.25 303 ARG A C 1
ATOM 2394 O O . ARG A 1 303 ? -15.360 2.074 -2.134 1.00 95.25 303 ARG A O 1
ATOM 2401 N N . SER A 1 304 ? -14.410 3.902 -3.029 1.00 90.00 304 SER A N 1
ATOM 2402 C CA . SER A 1 304 ? -15.654 4.658 -3.223 1.00 90.00 304 SER A CA 1
ATOM 2403 C C . SER A 1 304 ? -16.686 3.892 -4.059 1.00 90.00 304 SER A C 1
ATOM 2405 O O . SER A 1 304 ? -17.873 3.917 -3.748 1.00 90.00 304 SER A O 1
ATOM 2407 N N . GLY A 1 305 ? -16.247 3.180 -5.103 1.00 90.94 305 GLY A N 1
ATOM 2408 C CA . GLY A 1 305 ? -17.131 2.376 -5.949 1.00 90.94 305 GLY A CA 1
ATOM 2409 C C . GLY A 1 305 ? -17.702 1.135 -5.259 1.00 90.94 305 GLY A C 1
ATOM 2410 O O . GLY A 1 305 ? -18.764 0.668 -5.657 1.00 90.94 305 GLY A O 1
ATOM 2411 N N . TRP A 1 306 ? -17.023 0.608 -4.237 1.00 97.75 306 TRP A N 1
ATOM 2412 C CA . TRP A 1 306 ? -17.439 -0.591 -3.506 1.00 97.75 306 TRP A CA 1
ATOM 2413 C C . TRP A 1 306 ? -18.254 -0.298 -2.238 1.00 97.75 306 TRP A C 1
ATOM 2415 O O . TRP A 1 306 ? -19.044 -1.145 -1.821 1.00 97.75 306 TRP A O 1
ATOM 2425 N N . VAL A 1 307 ? -18.112 0.896 -1.656 1.00 97.25 307 VAL A N 1
ATOM 2426 C CA . VAL A 1 307 ? -18.801 1.326 -0.424 1.00 97.25 307 VAL A CA 1
ATOM 2427 C C . VAL A 1 307 ? -20.318 1.086 -0.443 1.00 97.25 307 VAL A C 1
ATOM 2429 O O . VAL A 1 307 ? -20.802 0.454 0.494 1.00 97.25 307 VAL A O 1
ATOM 2432 N N . PRO A 1 308 ? -21.086 1.476 -1.484 1.00 96.06 308 PRO A N 1
ATOM 2433 C CA . PRO A 1 308 ? -22.533 1.241 -1.492 1.00 96.06 308 PRO A CA 1
ATOM 2434 C C . PRO A 1 308 ? -22.914 -0.239 -1.369 1.00 96.06 308 PRO A C 1
ATOM 2436 O O . PRO A 1 308 ? -23.957 -0.572 -0.814 1.00 96.06 308 PRO A O 1
ATOM 2439 N N . TYR A 1 309 ? -22.069 -1.141 -1.873 1.00 97.12 309 TYR A N 1
ATOM 2440 C CA . TYR A 1 309 ? -22.320 -2.578 -1.815 1.00 97.12 309 TYR A CA 1
ATOM 2441 C C . TYR A 1 309 ? -21.905 -3.184 -0.478 1.00 97.12 309 TYR A C 1
ATOM 2443 O O . TYR A 1 309 ? -22.588 -4.094 -0.016 1.00 97.12 309 TYR A O 1
ATOM 2451 N N . ALA A 1 310 ? -20.839 -2.664 0.138 1.00 97.31 310 ALA A N 1
ATOM 2452 C CA . ALA A 1 310 ? -20.454 -3.007 1.503 1.00 97.31 310 ALA A CA 1
ATOM 2453 C C . ALA A 1 310 ? -21.575 -2.638 2.486 1.00 97.31 310 ALA A C 1
ATOM 2455 O O . ALA A 1 310 ? -21.983 -3.480 3.280 1.00 97.31 310 ALA A O 1
ATOM 2456 N N . GLU A 1 311 ? -22.132 -1.428 2.361 1.00 96.75 311 GLU A N 1
ATOM 2457 C CA . GLU A 1 311 ? -23.299 -0.968 3.130 1.00 96.75 311 GLU A CA 1
ATOM 2458 C C . GLU A 1 311 ? -24.520 -1.869 2.918 1.00 96.75 311 GLU A C 1
ATOM 2460 O O . GLU A 1 311 ? -25.159 -2.302 3.870 1.00 96.75 311 GLU A O 1
ATOM 2465 N N . GLN A 1 312 ? -24.835 -2.186 1.659 1.00 95.50 312 GLN A N 1
ATOM 2466 C CA . GLN A 1 312 ? -26.034 -2.951 1.323 1.00 95.50 312 GLN A CA 1
ATOM 2467 C C . GLN A 1 312 ? -25.965 -4.421 1.764 1.00 95.50 312 GLN A C 1
ATOM 2469 O O . GLN A 1 312 ? -26.999 -4.996 2.093 1.00 95.50 312 GLN A O 1
ATOM 2474 N N . ARG A 1 313 ? -24.785 -5.049 1.698 1.00 95.31 313 ARG A N 1
ATOM 2475 C CA . ARG A 1 313 ? -24.622 -6.512 1.841 1.00 95.31 313 ARG A CA 1
ATOM 2476 C C . ARG A 1 313 ? -23.814 -6.934 3.069 1.00 95.31 313 ARG A C 1
ATOM 2478 O O . ARG A 1 313 ? -23.648 -8.122 3.305 1.00 95.31 313 ARG A O 1
ATOM 2485 N N . GLY A 1 314 ? -23.315 -5.974 3.841 1.00 95.62 314 GLY A N 1
ATOM 2486 C CA . GLY A 1 314 ? -22.718 -6.199 5.151 1.00 95.62 314 GLY A CA 1
ATOM 2487 C C . GLY A 1 314 ? -21.364 -6.904 5.140 1.00 95.62 314 GLY A C 1
ATOM 2488 O O . GLY A 1 314 ? -21.204 -7.959 5.747 1.00 95.62 314 GLY A O 1
ATOM 2489 N N . PHE A 1 315 ? -20.368 -6.297 4.496 1.00 97.06 315 PHE A N 1
ATOM 2490 C CA . PHE A 1 315 ? -18.984 -6.778 4.517 1.00 97.06 315 PHE A CA 1
ATOM 2491 C C . PHE A 1 315 ? -17.983 -5.630 4.682 1.00 97.06 315 PHE A C 1
ATOM 2493 O O . PHE A 1 315 ? -18.274 -4.465 4.411 1.00 97.06 315 PHE A O 1
ATOM 2500 N N . VAL A 1 316 ? -16.780 -5.974 5.127 1.00 97.44 316 VAL A N 1
ATOM 2501 C CA . VAL A 1 316 ? -15.650 -5.066 5.319 1.00 97.44 316 VAL A CA 1
ATOM 2502 C C . VAL A 1 316 ? -14.791 -5.020 4.060 1.00 97.44 316 VAL A C 1
ATOM 2504 O O . VAL A 1 316 ? -14.541 -6.046 3.431 1.00 97.44 316 VAL A O 1
ATOM 2507 N N . LEU A 1 317 ? -14.295 -3.836 3.709 1.00 98.44 317 LEU A N 1
ATOM 2508 C CA . LEU A 1 317 ? -13.373 -3.639 2.596 1.00 98.44 317 LEU A CA 1
ATOM 2509 C C . LEU A 1 317 ? -11.937 -3.462 3.085 1.00 98.44 317 LEU A C 1
ATOM 2511 O O . LEU A 1 317 ? -11.671 -2.610 3.932 1.00 98.44 317 LEU A O 1
ATOM 2515 N N . LEU A 1 318 ? -11.016 -4.193 2.458 1.00 98.50 318 LEU A N 1
ATOM 2516 C CA . LEU A 1 318 ? -9.571 -3.997 2.539 1.00 98.50 318 LEU A CA 1
ATOM 2517 C C . LEU A 1 318 ? -9.006 -3.742 1.142 1.00 98.50 318 LEU A C 1
ATOM 2519 O O . LEU A 1 318 ? -9.196 -4.534 0.224 1.00 98.50 318 LEU A O 1
ATOM 2523 N N . LEU A 1 319 ? -8.291 -2.638 0.955 1.00 98.38 319 LEU A N 1
ATOM 2524 C CA . LEU A 1 319 ? -7.736 -2.248 -0.338 1.00 98.38 319 LEU A CA 1
ATOM 2525 C C . LEU A 1 319 ? -6.244 -1.922 -0.200 1.00 98.38 319 LEU A C 1
ATOM 2527 O O . LEU A 1 319 ? -5.886 -0.757 0.002 1.00 98.38 319 LEU A O 1
ATOM 2531 N N . PRO A 1 320 ? -5.357 -2.931 -0.299 1.00 96.69 320 PRO A N 1
ATOM 2532 C CA . PRO A 1 320 ? -3.919 -2.703 -0.372 1.00 96.69 320 PRO A CA 1
ATOM 2533 C C . PRO A 1 320 ? -3.578 -1.801 -1.563 1.00 96.69 320 PRO A C 1
ATOM 2535 O O . PRO A 1 320 ? -3.982 -2.068 -2.700 1.00 96.69 320 PRO A O 1
ATOM 2538 N N . HIS A 1 321 ? -2.852 -0.719 -1.301 1.00 93.25 321 HIS A N 1
ATOM 2539 C CA . HIS A 1 321 ? -2.495 0.277 -2.298 1.00 93.25 321 HIS A CA 1
ATOM 2540 C C . HIS A 1 321 ? -1.114 -0.004 -2.879 1.00 93.25 321 HIS A C 1
ATOM 2542 O O . HIS A 1 321 ? -0.108 0.034 -2.177 1.00 93.25 321 HIS A O 1
ATOM 2548 N N . PHE A 1 322 ? -1.051 -0.192 -4.196 1.00 91.19 322 PHE A N 1
ATOM 2549 C CA . PHE A 1 322 ? 0.20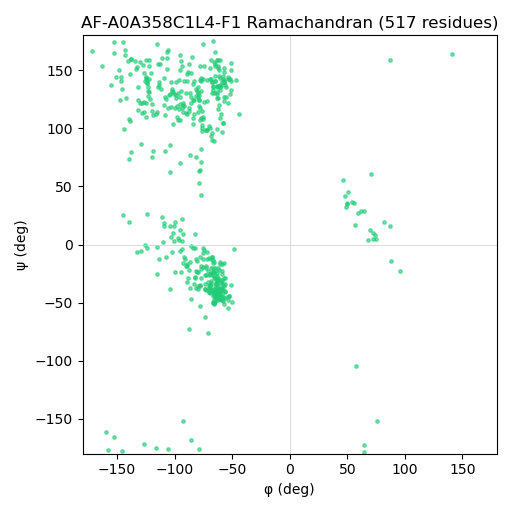6 -0.361 -4.918 1.00 91.19 322 PHE A CA 1
ATOM 2550 C C . PHE A 1 322 ? 0.516 0.884 -5.775 1.00 91.19 322 PHE A C 1
ATOM 2552 O O . PHE A 1 322 ? 0.256 0.843 -6.986 1.00 91.19 322 PHE A O 1
ATOM 2559 N N . PRO A 1 323 ? 1.068 1.976 -5.202 1.00 82.50 323 PRO A N 1
ATOM 2560 C CA . PRO A 1 323 ? 1.514 3.152 -5.950 1.00 82.50 323 PRO A CA 1
ATOM 2561 C C . PRO A 1 323 ? 2.461 2.796 -7.101 1.00 82.50 323 PRO A C 1
ATOM 2563 O O . PRO A 1 323 ? 3.281 1.886 -6.985 1.00 82.50 323 PRO A O 1
ATOM 2566 N N . ALA A 1 324 ? 2.344 3.487 -8.236 1.00 79.69 324 ALA A N 1
ATOM 2567 C CA . ALA A 1 324 ? 3.129 3.171 -9.435 1.00 79.69 324 ALA A CA 1
ATOM 2568 C C . ALA A 1 324 ? 4.612 3.572 -9.326 1.00 79.69 324 ALA A C 1
ATOM 2570 O O . ALA A 1 324 ? 5.454 2.975 -9.989 1.00 79.69 324 ALA A O 1
ATOM 2571 N N . ASP A 1 325 ? 4.925 4.571 -8.509 1.00 74.12 325 ASP A N 1
ATOM 2572 C CA . ASP A 1 325 ? 6.277 5.040 -8.195 1.00 74.12 325 ASP A CA 1
ATOM 2573 C C . ASP A 1 325 ? 7.030 4.067 -7.275 1.00 74.12 325 ASP A C 1
ATOM 2575 O O . ASP A 1 325 ? 8.229 3.856 -7.449 1.00 74.12 325 ASP A O 1
ATOM 2579 N N . VAL A 1 326 ? 6.315 3.409 -6.360 1.00 75.31 326 VAL A N 1
ATOM 2580 C CA . VAL A 1 326 ? 6.868 2.395 -5.449 1.00 75.31 326 VAL A CA 1
ATOM 2581 C C . VAL A 1 326 ? 6.897 1.004 -6.099 1.00 75.31 326 VAL A C 1
ATOM 2583 O O . VAL A 1 326 ? 7.912 0.309 -6.078 1.00 75.31 326 VAL A O 1
ATOM 2586 N N . TYR A 1 327 ? 5.793 0.598 -6.728 1.00 81.44 327 TYR A N 1
ATOM 2587 C CA . TYR A 1 327 ? 5.603 -0.710 -7.365 1.00 81.44 327 TYR A CA 1
ATOM 2588 C C . TYR A 1 327 ? 5.700 -0.584 -8.888 1.00 81.44 327 TYR A C 1
ATOM 2590 O O . TYR A 1 327 ? 4.730 -0.812 -9.631 1.00 81.44 327 TYR A O 1
ATOM 2598 N N . SER A 1 328 ? 6.889 -0.166 -9.319 1.00 67.50 328 SER A N 1
ATOM 2599 C CA . SER A 1 328 ? 7.176 0.366 -10.653 1.00 67.50 328 SER A CA 1
ATOM 2600 C C . SER A 1 328 ? 7.385 -0.692 -11.729 1.00 67.50 328 SER A C 1
ATOM 2602 O O . SER A 1 328 ? 7.172 -0.418 -12.912 1.00 67.50 328 SER A O 1
ATOM 2604 N N . SER A 1 329 ? 7.752 -1.925 -11.366 1.00 65.62 329 SER A N 1
ATOM 2605 C CA . SER A 1 329 ? 7.938 -2.966 -12.376 1.00 65.62 329 SER A CA 1
ATOM 2606 C C . SER A 1 329 ? 6.614 -3.636 -12.754 1.00 65.62 329 SER A C 1
ATOM 2608 O O . SER A 1 329 ? 5.799 -4.012 -11.907 1.00 65.62 329 SER A O 1
ATOM 2610 N N . GLY A 1 330 ? 6.434 -3.884 -14.055 1.00 62.44 330 GLY A N 1
ATOM 2611 C CA . GLY A 1 330 ? 5.332 -4.711 -14.557 1.00 62.44 330 GLY A CA 1
ATOM 2612 C C . GLY A 1 330 ? 5.356 -6.149 -14.022 1.00 62.44 330 GLY A C 1
ATOM 2613 O O . GLY A 1 330 ? 4.331 -6.817 -14.078 1.00 62.44 330 GLY A O 1
ATOM 2614 N N . TYR A 1 331 ? 6.492 -6.602 -13.472 1.00 65.25 331 TYR A N 1
ATOM 2615 C CA . TYR A 1 331 ? 6.651 -7.916 -12.842 1.00 65.25 331 TYR A CA 1
ATOM 2616 C C . TYR A 1 331 ? 6.293 -7.954 -11.354 1.00 65.25 331 TYR A C 1
ATOM 2618 O O . TYR A 1 331 ? 5.941 -9.012 -10.843 1.00 65.25 331 TYR A O 1
ATOM 2626 N N . GLN A 1 332 ? 6.318 -6.815 -10.667 1.00 76.94 332 GLN A N 1
ATOM 2627 C CA . GLN A 1 332 ? 5.896 -6.733 -9.273 1.00 76.94 332 GLN A CA 1
ATOM 2628 C C . GLN A 1 332 ? 4.378 -6.819 -9.184 1.00 76.94 332 GLN A C 1
ATOM 2630 O O . GLN A 1 332 ? 3.852 -7.778 -8.634 1.00 76.94 332 GLN A O 1
ATOM 2635 N N . TYR A 1 333 ? 3.664 -5.854 -9.771 1.00 89.75 333 TYR A N 1
ATOM 2636 C CA . TYR A 1 333 ? 2.244 -5.686 -9.478 1.00 89.75 333 TYR A CA 1
ATOM 2637 C C . TYR A 1 333 ? 1.338 -6.792 -10.052 1.00 89.75 333 TYR A C 1
ATOM 2639 O O . TYR A 1 333 ? 0.932 -7.679 -9.303 1.00 89.75 333 TYR A O 1
ATOM 2647 N N . PRO A 1 334 ? 1.026 -6.830 -11.361 1.00 90.38 334 PRO A N 1
ATOM 2648 C CA . PRO A 1 334 ? 0.071 -7.805 -11.887 1.00 90.38 334 PRO A CA 1
ATOM 2649 C C . PRO A 1 334 ? 0.563 -9.260 -11.803 1.00 90.38 334 PRO A C 1
ATOM 2651 O O . PRO A 1 334 ? -0.241 -10.168 -12.019 1.00 90.38 334 PRO A O 1
ATOM 2654 N N . PHE A 1 335 ? 1.853 -9.505 -11.529 1.00 90.88 335 PHE A N 1
ATOM 2655 C CA . PHE A 1 335 ? 2.446 -10.848 -11.423 1.00 90.88 335 PHE A CA 1
ATOM 2656 C C . PHE A 1 335 ? 2.826 -11.226 -9.979 1.00 90.88 335 PHE A C 1
ATOM 2658 O O . PHE A 1 335 ? 3.615 -12.140 -9.761 1.00 90.88 335 PHE A O 1
ATOM 2665 N N . GLY A 1 336 ? 2.273 -10.536 -8.976 1.00 90.50 336 GLY A N 1
ATOM 2666 C CA . GLY A 1 336 ? 2.294 -10.995 -7.583 1.00 90.50 336 GLY A CA 1
ATOM 2667 C C . GLY A 1 336 ? 3.657 -10.975 -6.886 1.00 90.50 336 GLY A C 1
ATOM 2668 O O . GLY A 1 336 ? 3.779 -11.572 -5.818 1.00 90.50 336 GLY A O 1
ATOM 2669 N N . ASN A 1 337 ? 4.662 -10.317 -7.477 1.00 90.69 337 ASN A N 1
ATOM 2670 C CA . ASN A 1 337 ? 6.036 -10.236 -6.975 1.00 90.69 337 ASN A CA 1
ATOM 2671 C C . ASN A 1 337 ? 6.682 -11.610 -6.709 1.00 90.69 337 ASN A C 1
ATOM 2673 O O . ASN A 1 337 ? 7.431 -11.787 -5.752 1.00 90.69 337 ASN A O 1
ATOM 2677 N N . VAL A 1 338 ? 6.375 -12.597 -7.559 1.00 88.31 338 VAL A N 1
ATOM 2678 C CA . VAL A 1 338 ? 6.947 -13.954 -7.466 1.00 88.31 338 VAL A CA 1
ATOM 2679 C C . VAL A 1 338 ? 8.366 -13.999 -8.029 1.00 88.31 338 VAL A C 1
ATOM 2681 O O . VAL A 1 338 ? 9.234 -14.693 -7.509 1.00 88.31 338 VAL A O 1
ATOM 2684 N N . TYR A 1 339 ? 8.620 -13.225 -9.081 1.00 85.19 339 TYR A N 1
ATOM 2685 C CA . TYR A 1 339 ? 9.922 -13.129 -9.725 1.00 85.19 339 TYR A CA 1
ATOM 2686 C C . TYR A 1 339 ? 10.363 -11.673 -9.821 1.00 85.19 339 TYR A C 1
ATOM 2688 O O . TYR A 1 339 ? 9.550 -10.773 -10.038 1.00 85.19 339 TYR A O 1
ATOM 2696 N N . THR A 1 340 ? 11.671 -11.451 -9.748 1.00 82.19 340 THR A N 1
ATOM 2697 C CA . THR A 1 340 ? 12.272 -10.181 -10.158 1.00 82.19 340 THR A CA 1
ATOM 2698 C C . THR A 1 340 ? 12.088 -9.959 -11.665 1.00 82.19 340 THR A C 1
ATOM 2700 O O . THR A 1 340 ? 11.821 -10.887 -12.433 1.00 82.19 340 THR A O 1
ATOM 2703 N N . SER A 1 341 ? 12.322 -8.731 -12.135 1.00 74.81 341 SER A N 1
ATOM 2704 C CA . SER A 1 341 ? 12.363 -8.425 -13.574 1.00 74.81 341 SER A CA 1
ATOM 2705 C C . SER A 1 341 ? 13.421 -9.238 -14.338 1.00 74.81 341 SER A C 1
ATOM 2707 O O . SER A 1 341 ? 13.244 -9.506 -15.525 1.00 74.81 341 SER A O 1
ATOM 2709 N N . SER A 1 342 ? 14.483 -9.687 -13.658 1.00 78.06 342 SER A N 1
ATOM 2710 C CA . SER A 1 342 ? 15.514 -10.585 -14.195 1.00 78.06 342 SER A CA 1
ATOM 2711 C C . SER A 1 342 ? 15.120 -12.068 -14.167 1.00 78.06 342 SER A C 1
ATOM 2713 O O . SER A 1 342 ? 15.965 -12.918 -14.434 1.00 78.06 342 SER A O 1
ATOM 2715 N N . ARG A 1 343 ? 13.854 -12.388 -13.853 1.00 77.75 343 ARG A N 1
ATOM 2716 C CA . ARG A 1 343 ? 13.310 -13.753 -13.725 1.00 77.75 343 ARG A CA 1
ATOM 2717 C C . ARG A 1 343 ? 13.966 -14.590 -12.627 1.00 77.75 343 ARG A C 1
ATOM 2719 O O . ARG A 1 343 ? 13.988 -15.816 -12.705 1.00 77.75 343 ARG A O 1
ATOM 2726 N N . THR A 1 344 ? 14.455 -13.939 -11.579 1.00 84.25 344 THR A N 1
ATOM 2727 C CA . THR A 1 344 ? 14.933 -14.629 -10.380 1.00 84.25 344 THR A CA 1
ATOM 2728 C C . THR A 1 344 ? 13.751 -14.878 -9.455 1.00 84.25 344 THR A C 1
ATOM 2730 O O . THR A 1 344 ? 13.022 -13.938 -9.143 1.00 84.25 344 THR A O 1
ATOM 2733 N N . LEU A 1 345 ? 13.549 -16.130 -9.038 1.00 85.19 345 LEU A N 1
ATOM 2734 C CA . LEU A 1 345 ? 12.503 -16.486 -8.079 1.00 85.19 345 LEU A CA 1
ATOM 2735 C C . LEU A 1 345 ? 12.774 -15.781 -6.746 1.00 85.19 345 LEU A C 1
ATOM 2737 O O . LEU A 1 345 ? 13.869 -15.898 -6.194 1.00 85.19 345 LEU A O 1
ATOM 2741 N N . LEU A 1 346 ? 11.782 -15.054 -6.245 1.00 86.50 346 LEU A N 1
ATOM 2742 C CA . LEU A 1 346 ? 11.834 -14.442 -4.926 1.00 86.50 346 LEU A CA 1
ATOM 2743 C C . LEU A 1 346 ? 11.369 -15.445 -3.862 1.00 86.50 346 LEU A C 1
ATOM 2745 O O . LEU A 1 346 ? 10.489 -16.261 -4.148 1.00 86.50 346 LEU A O 1
ATOM 2749 N N . PRO A 1 347 ? 11.911 -15.382 -2.634 1.00 86.81 347 PRO A N 1
ATOM 2750 C CA . PRO A 1 347 ? 11.380 -16.152 -1.514 1.00 86.81 347 PRO A CA 1
ATOM 2751 C C . PRO A 1 347 ? 9.890 -15.846 -1.266 1.00 86.81 347 PRO A C 1
ATOM 2753 O O . PRO A 1 347 ? 9.443 -14.719 -1.487 1.00 86.81 347 PRO A O 1
ATOM 2756 N N . GLU A 1 348 ? 9.121 -16.832 -0.789 1.00 86.56 348 GLU A N 1
ATOM 2757 C CA . GLU A 1 348 ? 7.652 -16.740 -0.651 1.00 86.56 348 GLU A CA 1
ATOM 2758 C C . GLU A 1 348 ? 7.177 -15.560 0.209 1.00 86.56 348 GLU A C 1
ATOM 2760 O O . GLU A 1 348 ? 6.108 -14.995 -0.030 1.00 86.56 348 GLU A O 1
ATOM 2765 N N . ASN A 1 349 ? 7.985 -15.124 1.173 1.00 88.19 349 ASN A N 1
ATOM 2766 C CA . ASN A 1 349 ? 7.662 -13.980 2.017 1.00 88.19 349 ASN A CA 1
ATOM 2767 C C . ASN A 1 349 ? 7.650 -12.631 1.271 1.00 88.19 349 ASN A C 1
ATOM 2769 O O . ASN A 1 349 ? 7.169 -11.647 1.822 1.00 88.19 349 ASN A O 1
ATOM 2773 N N . TYR A 1 350 ? 8.126 -12.568 0.023 1.00 88.62 350 TYR A N 1
ATOM 2774 C CA . TYR A 1 350 ? 7.995 -11.393 -0.850 1.00 88.62 350 TYR A CA 1
ATOM 2775 C C . TYR A 1 350 ? 6.729 -11.414 -1.717 1.00 88.62 350 TYR A C 1
ATOM 2777 O O . TYR A 1 350 ? 6.403 -10.401 -2.344 1.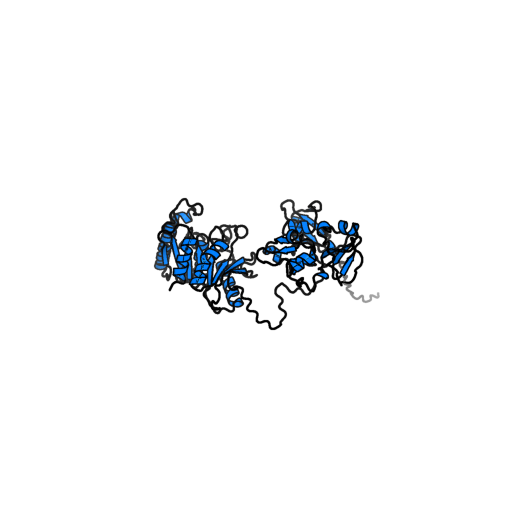00 88.62 350 TYR A O 1
ATOM 2785 N N . TRP A 1 351 ? 6.024 -12.544 -1.799 1.00 91.12 351 TRP A N 1
ATOM 2786 C CA . TRP A 1 351 ? 4.881 -12.686 -2.696 1.00 91.12 351 TRP A CA 1
ATOM 2787 C C . TRP A 1 351 ? 3.653 -11.997 -2.115 1.00 91.12 351 TRP A C 1
ATOM 2789 O O . TRP A 1 351 ? 3.358 -12.096 -0.923 1.00 91.12 351 TRP A O 1
ATOM 2799 N N . TYR A 1 352 ? 2.866 -11.352 -2.973 1.00 92.56 352 TYR A N 1
ATOM 2800 C CA . TYR A 1 352 ? 1.684 -10.627 -2.504 1.00 92.56 352 TYR A CA 1
ATOM 2801 C C . TYR A 1 352 ? 0.589 -11.535 -1.954 1.00 92.56 352 TYR A C 1
ATOM 2803 O O . TYR A 1 352 ? -0.138 -11.113 -1.064 1.00 92.56 352 TYR A O 1
ATOM 2811 N N . ALA A 1 353 ? 0.519 -12.791 -2.398 1.00 91.56 353 ALA A N 1
ATOM 2812 C CA . ALA A 1 353 ? -0.379 -13.773 -1.796 1.00 91.56 353 ALA A CA 1
ATOM 2813 C C . ALA A 1 353 ? -0.056 -14.009 -0.306 1.00 91.56 353 ALA A C 1
ATOM 2815 O O . ALA A 1 353 ? -0.958 -14.115 0.518 1.00 91.56 353 ALA A O 1
ATOM 2816 N N . THR A 1 354 ? 1.230 -14.018 0.059 1.00 92.25 354 THR A N 1
ATOM 2817 C CA . THR A 1 354 ? 1.670 -14.129 1.456 1.00 92.25 354 THR A CA 1
ATOM 2818 C C . THR A 1 354 ? 1.342 -12.874 2.250 1.00 92.25 354 THR A C 1
ATOM 2820 O O . THR A 1 354 ? 0.865 -12.962 3.378 1.00 92.25 354 THR A O 1
ATOM 2823 N N . MET A 1 355 ? 1.550 -11.710 1.640 1.00 92.56 355 MET A N 1
ATOM 2824 C CA . MET A 1 355 ? 1.214 -10.422 2.237 1.00 92.56 355 MET A CA 1
ATOM 2825 C C . MET A 1 355 ? -0.291 -10.269 2.495 1.00 92.56 355 MET A C 1
ATOM 2827 O O . MET A 1 355 ? -0.656 -9.715 3.524 1.00 92.56 355 MET A O 1
ATOM 2831 N N . PHE A 1 356 ? -1.170 -10.768 1.621 1.00 95.56 356 PHE A N 1
ATOM 2832 C CA . PHE A 1 356 ? -2.619 -10.708 1.853 1.00 95.56 356 PHE A CA 1
ATOM 2833 C C . PHE A 1 356 ? -3.046 -11.490 3.094 1.00 95.56 356 PHE A C 1
ATOM 2835 O O . PHE A 1 356 ? -3.793 -10.952 3.906 1.00 95.56 356 PHE A O 1
ATOM 2842 N N . ASP A 1 357 ? -2.513 -12.699 3.292 1.00 94.81 357 ASP A N 1
ATOM 2843 C CA . ASP A 1 357 ? -2.776 -13.465 4.515 1.00 94.81 357 ASP A CA 1
ATOM 2844 C C . ASP A 1 357 ? -2.251 -12.747 5.760 1.00 94.81 357 ASP A C 1
ATOM 2846 O O . ASP A 1 357 ? -2.936 -12.709 6.774 1.00 94.81 357 ASP A O 1
ATOM 2850 N N . ALA A 1 358 ? -1.066 -12.138 5.680 1.00 94.19 358 ALA A N 1
ATOM 2851 C CA . ALA A 1 358 ? -0.490 -11.417 6.809 1.00 94.19 358 ALA A CA 1
ATOM 2852 C C . ALA A 1 358 ? -1.286 -10.141 7.154 1.00 94.19 358 ALA A C 1
ATOM 2854 O O . ALA A 1 358 ? -1.521 -9.859 8.328 1.00 94.19 358 ALA A O 1
ATOM 2855 N N . ILE A 1 359 ? -1.773 -9.405 6.145 1.00 95.00 359 ILE A N 1
ATOM 2856 C CA . ILE A 1 359 ? -2.695 -8.274 6.341 1.00 95.00 359 ILE A CA 1
ATOM 2857 C C . ILE A 1 359 ? -3.994 -8.762 6.989 1.00 95.00 359 ILE A C 1
ATOM 2859 O O . ILE A 1 359 ? -4.482 -8.133 7.927 1.00 95.00 359 ILE A O 1
ATOM 2863 N N . PHE A 1 360 ? -4.554 -9.869 6.497 1.00 96.25 360 PHE A N 1
ATOM 2864 C CA . PHE A 1 360 ? -5.774 -10.454 7.043 1.00 96.25 360 PHE A CA 1
ATOM 2865 C C . PHE A 1 360 ? -5.595 -10.865 8.507 1.00 96.25 360 PHE A C 1
ATOM 2867 O O . PHE A 1 360 ? -6.401 -10.475 9.344 1.00 96.25 360 PHE A O 1
ATOM 2874 N N . ASP A 1 361 ? -4.507 -11.557 8.838 1.00 93.88 361 ASP A N 1
ATOM 2875 C CA . ASP A 1 361 ? -4.196 -11.970 10.209 1.00 9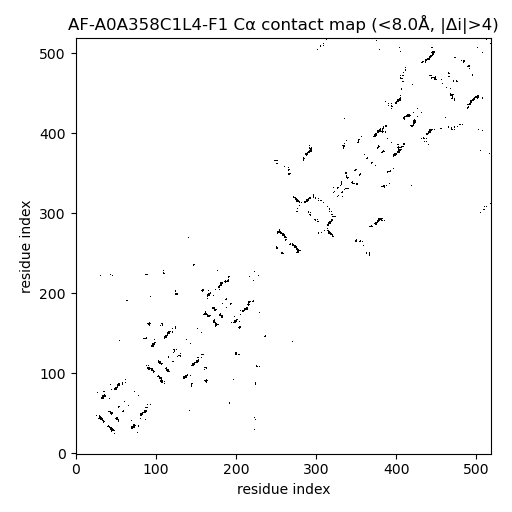3.88 361 ASP A CA 1
ATOM 2876 C C . ASP A 1 361 ? -4.050 -10.780 11.147 1.00 93.88 361 ASP A C 1
ATOM 2878 O O . ASP A 1 361 ? -4.583 -10.781 12.258 1.00 93.88 361 ASP A O 1
ATOM 2882 N N . HIS A 1 362 ? -3.372 -9.733 10.679 1.00 90.88 362 HIS A N 1
ATOM 2883 C CA . HIS A 1 362 ? -3.213 -8.504 11.435 1.00 90.88 362 HIS A CA 1
ATOM 2884 C C . HIS A 1 362 ? -4.563 -7.824 11.702 1.00 90.88 362 HIS A C 1
ATOM 2886 O O . HIS A 1 362 ? -4.836 -7.381 12.819 1.00 90.88 362 HIS A O 1
ATOM 2892 N N . VAL A 1 363 ? -5.448 -7.795 10.703 1.00 92.50 363 VAL A N 1
ATOM 2893 C CA . VAL A 1 363 ? -6.814 -7.277 10.833 1.00 92.50 363 VAL A CA 1
ATOM 2894 C C . VAL A 1 363 ? -7.645 -8.114 11.798 1.00 92.50 363 VAL A C 1
ATOM 2896 O O . VAL A 1 363 ? -8.278 -7.548 12.685 1.00 92.50 363 VAL A O 1
ATOM 2899 N N . VAL A 1 364 ? -7.654 -9.438 11.658 1.00 91.81 364 VAL A N 1
ATOM 2900 C CA . VAL A 1 364 ? -8.447 -10.342 12.503 1.00 91.81 364 VAL A CA 1
ATOM 2901 C C . VAL A 1 364 ? -8.025 -10.203 13.964 1.00 91.81 364 VAL A C 1
ATOM 2903 O O . VAL A 1 364 ? -8.876 -10.003 14.830 1.00 91.81 364 VAL A O 1
ATOM 2906 N N . ALA A 1 365 ? -6.715 -10.197 14.230 1.00 87.38 365 ALA A N 1
ATOM 2907 C CA . ALA A 1 365 ? -6.172 -10.047 15.576 1.00 87.38 365 ALA A CA 1
ATOM 2908 C C . ALA A 1 365 ? -6.533 -8.696 16.216 1.00 87.38 365 ALA A C 1
ATOM 2910 O O . ALA A 1 365 ? -6.949 -8.646 17.370 1.00 87.38 365 ALA A O 1
ATOM 2911 N N . THR A 1 366 ? -6.405 -7.593 15.476 1.00 83.62 366 THR A N 1
ATOM 2912 C CA . THR A 1 366 ? -6.620 -6.235 16.017 1.00 83.62 366 THR A CA 1
ATOM 2913 C C . THR A 1 366 ? -8.083 -5.817 16.078 1.00 83.62 366 THR A C 1
ATOM 2915 O O . THR A 1 366 ? -8.467 -5.030 16.940 1.00 83.62 366 THR A O 1
ATOM 2918 N N . SER A 1 367 ? -8.918 -6.344 15.183 1.00 82.56 367 SER A N 1
ATOM 2919 C CA . SER A 1 367 ? -10.367 -6.152 15.230 1.00 82.56 367 SER A CA 1
ATOM 2920 C C . SER A 1 367 ? -11.058 -7.176 16.123 1.00 82.56 367 SER A C 1
ATOM 2922 O O . SER A 1 367 ? -12.272 -7.093 16.257 1.00 82.56 367 SER A O 1
ATOM 2924 N N . ASN A 1 368 ? -10.316 -8.116 16.732 1.00 80.69 368 ASN A N 1
ATOM 2925 C CA . ASN A 1 368 ? -10.807 -9.237 17.545 1.00 80.69 368 ASN A CA 1
ATOM 2926 C C . ASN A 1 368 ? -11.941 -10.030 16.838 1.00 80.69 368 ASN A C 1
ATOM 2928 O O . ASN A 1 368 ? -12.901 -10.496 17.447 1.00 80.69 368 ASN A O 1
ATOM 2932 N N . SER A 1 369 ? -11.827 -10.137 15.511 1.00 86.94 369 SER A N 1
ATOM 2933 C CA . SER A 1 369 ? -12.718 -10.906 14.641 1.00 86.94 369 SER A CA 1
ATOM 2934 C C . SER A 1 369 ? -12.458 -12.407 14.790 1.00 86.94 369 SER A C 1
ATOM 2936 O O . SER A 1 369 ? -11.346 -12.821 15.112 1.00 86.94 369 SER A O 1
ATOM 2938 N N . THR A 1 370 ? -13.465 -13.239 14.531 1.00 90.19 370 THR A N 1
ATOM 2939 C CA . THR A 1 370 ? -13.319 -14.706 14.456 1.00 90.19 370 THR A CA 1
ATOM 2940 C C . THR A 1 370 ? -13.254 -15.215 13.016 1.00 90.19 370 THR A C 1
ATOM 2942 O O . THR A 1 370 ? -13.186 -16.427 12.796 1.00 90.19 370 THR A O 1
ATOM 2945 N N . GLU A 1 371 ? -13.264 -14.310 12.031 1.00 93.44 371 GLU A N 1
ATOM 2946 C CA . GLU A 1 371 ? -13.145 -14.688 10.630 1.00 93.44 371 GLU A CA 1
ATOM 2947 C C . GLU A 1 371 ? -11.821 -15.403 10.359 1.00 93.44 371 GLU A C 1
ATOM 2949 O O . GLU A 1 371 ? -10.750 -15.002 10.811 1.00 93.44 371 GLU A O 1
ATOM 2954 N N . SER A 1 372 ? -11.906 -16.489 9.596 1.00 93.94 372 SER A N 1
ATOM 2955 C CA . SER A 1 372 ? -10.755 -17.344 9.271 1.00 93.94 372 SER A CA 1
ATOM 2956 C C . SER A 1 372 ? -10.394 -17.316 7.791 1.00 93.94 372 SER A C 1
ATOM 2958 O O . SER A 1 372 ? -9.315 -17.779 7.419 1.00 93.94 372 SER A O 1
ATOM 2960 N N . LEU A 1 373 ? -11.279 -16.760 6.957 1.00 95.81 373 LEU A N 1
ATOM 2961 C CA . LEU A 1 373 ? -11.109 -16.658 5.515 1.00 95.81 373 LEU A CA 1
ATOM 2962 C C . LEU A 1 373 ? -11.586 -15.291 5.011 1.00 95.81 373 LEU A C 1
ATOM 2964 O O . LEU A 1 373 ? -12.581 -14.760 5.500 1.00 95.81 373 LEU A O 1
ATOM 2968 N N . TYR A 1 374 ? -10.933 -14.767 3.977 1.00 97.50 374 TYR A N 1
ATOM 2969 C CA . TYR A 1 374 ? -11.358 -13.567 3.254 1.00 97.50 374 TYR A CA 1
ATOM 2970 C C . TYR A 1 374 ? -11.755 -13.878 1.811 1.00 97.50 374 TYR A C 1
ATOM 2972 O O . TYR A 1 374 ? -11.281 -14.834 1.199 1.00 97.50 374 TYR A O 1
ATOM 2980 N N . ASP A 1 375 ? -12.607 -13.041 1.233 1.00 98.06 375 ASP A N 1
ATOM 2981 C CA . ASP A 1 375 ? -12.877 -13.036 -0.201 1.00 98.06 375 ASP A CA 1
ATOM 2982 C C . ASP A 1 375 ? -11.894 -12.085 -0.913 1.00 98.06 375 ASP A C 1
ATOM 2984 O O . ASP A 1 375 ? -11.477 -11.067 -0.355 1.00 98.06 375 ASP A O 1
ATOM 2988 N N . LEU A 1 376 ? -11.493 -12.407 -2.146 1.00 98.12 376 LEU A N 1
ATOM 2989 C CA . LEU A 1 376 ? -10.477 -11.652 -2.889 1.00 98.12 376 LEU A CA 1
ATOM 2990 C C . LEU A 1 376 ? -10.973 -11.267 -4.285 1.00 98.12 376 LEU A C 1
ATOM 2992 O O . LEU A 1 376 ? -11.114 -12.118 -5.158 1.00 98.12 376 LEU A O 1
ATOM 2996 N N . PHE A 1 377 ? -11.174 -9.976 -4.532 1.00 98.62 377 PHE A N 1
ATOM 2997 C CA . PHE A 1 377 ? -11.564 -9.425 -5.829 1.00 98.62 377 PHE A CA 1
ATOM 2998 C C . PHE A 1 377 ? -10.418 -8.641 -6.477 1.00 98.62 377 PHE A C 1
ATOM 3000 O O . PHE A 1 377 ? -9.701 -7.893 -5.813 1.00 98.62 377 PHE A O 1
ATOM 3007 N N . GLY A 1 378 ? -10.290 -8.727 -7.802 1.00 98.38 378 GLY A N 1
ATOM 3008 C CA . GLY A 1 378 ? -9.401 -7.857 -8.566 1.00 98.38 378 GLY A CA 1
ATOM 3009 C C . GLY A 1 378 ? -9.927 -7.535 -9.961 1.00 98.38 378 GLY A C 1
ATOM 3010 O O . GLY A 1 378 ? -10.488 -8.397 -10.632 1.00 98.38 378 GLY A O 1
ATOM 3011 N N . PHE A 1 379 ? -9.677 -6.310 -10.436 1.00 98.19 379 PHE A N 1
ATOM 3012 C CA . PHE A 1 379 ? -10.058 -5.863 -11.784 1.00 98.19 379 PHE A CA 1
ATOM 3013 C C . PHE A 1 379 ? -8.839 -5.571 -12.667 1.00 98.19 379 PHE A C 1
ATOM 3015 O O . PHE A 1 379 ? -7.899 -4.897 -12.245 1.00 98.19 379 PHE A O 1
ATOM 3022 N N . SER A 1 380 ? -8.848 -6.021 -13.924 1.00 95.62 380 SER A N 1
ATOM 3023 C CA . SER A 1 380 ? -7.814 -5.722 -14.927 1.00 95.62 380 SER A CA 1
ATOM 3024 C C . SER A 1 380 ? -6.403 -6.148 -14.490 1.00 95.62 380 SER A C 1
ATOM 3026 O O . SER A 1 380 ? -6.085 -7.338 -14.500 1.00 95.62 380 SER A O 1
ATOM 3028 N N . GLY A 1 381 ? -5.533 -5.213 -14.093 1.00 94.94 381 GLY A N 1
ATOM 3029 C CA . GLY A 1 381 ? -4.241 -5.519 -13.462 1.00 94.94 381 GLY A CA 1
ATOM 3030 C C . GLY A 1 381 ? -4.380 -6.244 -12.115 1.00 94.94 381 GLY A C 1
ATOM 3031 O O . GLY A 1 381 ? -3.591 -7.136 -11.818 1.00 94.94 381 GLY A O 1
ATOM 3032 N N . GLY A 1 382 ? -5.423 -5.929 -11.346 1.00 96.88 382 GLY A N 1
ATOM 3033 C CA . GLY A 1 382 ? -5.764 -6.625 -10.110 1.00 96.88 382 GLY A CA 1
ATOM 3034 C C . GLY A 1 382 ? -6.339 -8.012 -10.364 1.00 96.88 382 GLY A C 1
ATOM 3035 O O . GLY A 1 382 ? -5.956 -8.953 -9.684 1.00 96.88 382 GLY A O 1
ATOM 3036 N N . GLY A 1 383 ? -7.174 -8.183 -11.397 1.00 97.75 383 GLY A N 1
ATOM 3037 C CA . GLY A 1 383 ? -7.688 -9.501 -11.812 1.00 97.75 383 GLY A CA 1
ATOM 3038 C C . GLY A 1 383 ? -6.549 -10.451 -12.195 1.00 97.75 383 GLY A C 1
ATOM 3039 O O . GLY A 1 383 ? -6.526 -11.638 -11.862 1.00 97.75 383 GLY A O 1
ATOM 3040 N N . GLN A 1 384 ? -5.537 -9.877 -12.839 1.00 97.38 384 GLN A N 1
ATOM 3041 C CA . GLN A 1 384 ? -4.268 -10.516 -13.133 1.00 97.38 384 GLN A CA 1
ATOM 3042 C C . GLN A 1 384 ? -3.507 -10.965 -11.879 1.00 97.38 384 GLN A C 1
ATOM 3044 O O . GLN A 1 384 ? -3.007 -12.084 -11.842 1.00 97.38 384 GLN A O 1
ATOM 3049 N N . LEU A 1 385 ? -3.440 -10.115 -10.858 1.00 96.62 385 LEU A N 1
ATOM 3050 C CA . LEU A 1 385 ? -2.778 -10.423 -9.595 1.00 96.62 385 LEU A CA 1
ATOM 3051 C C . LEU A 1 385 ? -3.522 -11.531 -8.835 1.00 96.62 385 LEU A C 1
ATOM 3053 O O . LEU A 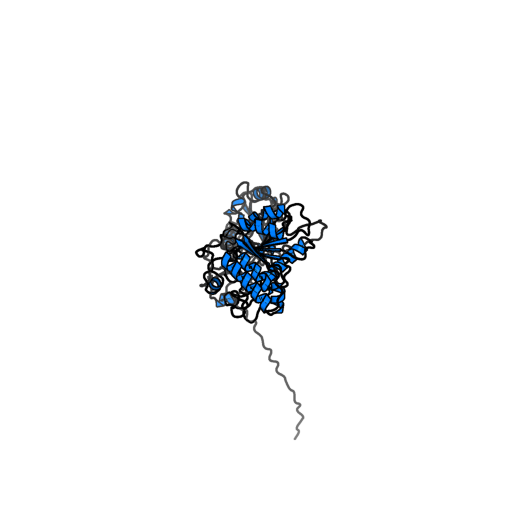1 385 ? -2.905 -12.515 -8.434 1.00 96.62 385 LEU A O 1
ATOM 3057 N N . VAL A 1 386 ? -4.839 -11.403 -8.654 1.00 97.06 386 VAL A N 1
ATOM 3058 C CA . VAL A 1 386 ? -5.598 -12.283 -7.747 1.00 97.06 386 VAL A CA 1
ATOM 3059 C C . VAL A 1 386 ? -5.727 -13.716 -8.263 1.00 97.06 386 VAL A C 1
ATOM 3061 O O . VAL A 1 386 ? -5.573 -14.646 -7.477 1.00 97.06 386 VAL A O 1
ATOM 3064 N N . HIS A 1 387 ? -5.904 -13.938 -9.574 1.00 96.00 387 HIS A N 1
ATOM 3065 C CA . HIS A 1 387 ? -5.902 -15.316 -10.092 1.00 96.00 387 HIS A CA 1
ATOM 3066 C C . HIS A 1 387 ? -4.511 -15.955 -9.984 1.00 96.00 387 HIS A C 1
ATOM 3068 O O . HIS A 1 387 ? -4.401 -17.149 -9.733 1.00 96.00 387 HIS A O 1
ATOM 3074 N N . ARG A 1 388 ? -3.433 -15.169 -10.130 1.00 94.44 388 ARG A N 1
ATOM 3075 C CA . ARG A 1 388 ? -2.058 -15.657 -9.941 1.00 94.44 388 ARG A CA 1
ATOM 3076 C C . ARG A 1 388 ? -1.754 -15.947 -8.476 1.00 94.44 388 ARG A C 1
ATOM 3078 O O . ARG A 1 388 ? -1.002 -16.876 -8.208 1.00 94.44 388 ARG A O 1
ATOM 3085 N N . ALA A 1 389 ? -2.342 -15.201 -7.541 1.00 92.44 389 ALA A N 1
ATOM 3086 C CA . ALA A 1 389 ? -2.187 -15.440 -6.108 1.00 92.44 389 ALA A CA 1
ATOM 3087 C C . ALA A 1 389 ? -2.679 -16.843 -5.706 1.00 92.44 389 ALA A C 1
ATOM 3089 O O . ALA A 1 389 ? -1.995 -17.523 -4.946 1.00 92.44 389 ALA A O 1
ATOM 3090 N N . LEU A 1 390 ? -3.783 -17.309 -6.301 1.00 89.50 390 LEU A N 1
ATOM 3091 C CA . LEU A 1 390 ? -4.332 -18.659 -6.105 1.00 89.50 390 LEU A CA 1
ATOM 3092 C C . LEU A 1 390 ? -3.363 -19.776 -6.523 1.00 89.50 390 LEU A C 1
ATOM 3094 O O . LEU A 1 390 ? -3.363 -20.856 -5.936 1.00 89.50 390 LEU A O 1
ATOM 3098 N N . PHE A 1 391 ? -2.516 -19.512 -7.513 1.00 88.56 391 PHE A N 1
ATOM 3099 C CA . PHE A 1 391 ? -1.467 -20.429 -7.954 1.00 88.56 391 PHE A CA 1
ATOM 3100 C C . PHE A 1 391 ? -0.176 -20.273 -7.141 1.00 88.56 391 PHE A C 1
ATOM 3102 O O . PHE A 1 391 ? 0.495 -21.256 -6.833 1.00 88.56 391 PHE A O 1
ATOM 3109 N N . ALA A 1 392 ? 0.182 -19.041 -6.771 1.00 85.06 392 ALA A N 1
ATOM 3110 C CA . ALA A 1 392 ? 1.371 -18.754 -5.976 1.00 85.06 392 ALA A CA 1
ATOM 3111 C C . ALA A 1 392 ? 1.273 -19.332 -4.561 1.00 85.06 392 ALA A C 1
ATOM 3113 O O . ALA A 1 392 ? 2.251 -19.892 -4.071 1.00 85.06 392 ALA A O 1
ATOM 3114 N N . LYS A 1 393 ? 0.100 -19.234 -3.927 1.00 82.88 393 LYS A N 1
ATOM 3115 C CA . LYS A 1 393 ? -0.152 -19.699 -2.561 1.00 82.88 393 LYS A CA 1
ATOM 3116 C C . LYS A 1 393 ? -1.515 -20.404 -2.480 1.00 82.88 393 LYS A C 1
ATOM 3118 O O . LYS A 1 393 ? -2.490 -19.810 -2.027 1.00 82.88 393 LYS A O 1
ATOM 3123 N N . PRO A 1 394 ? -1.607 -21.676 -2.901 1.00 71.56 394 PRO A N 1
ATOM 3124 C CA . PRO A 1 394 ? -2.879 -22.404 -2.938 1.00 71.56 394 PRO A CA 1
ATOM 3125 C C . PRO A 1 394 ? -3.496 -22.671 -1.552 1.00 71.56 394 PRO A C 1
ATOM 3127 O O . PRO A 1 394 ? -4.676 -22.989 -1.465 1.00 71.56 394 PRO A O 1
ATOM 3130 N N . TYR A 1 395 ? -2.715 -22.508 -0.477 1.00 67.69 395 TYR A N 1
ATOM 3131 C CA . TYR A 1 395 ? -3.148 -22.606 0.926 1.00 67.69 395 TYR A CA 1
ATOM 3132 C C . TYR A 1 395 ? -3.400 -21.238 1.578 1.00 67.69 395 TYR A C 1
ATOM 3134 O O . TYR A 1 395 ? -3.330 -21.113 2.800 1.00 67.69 395 TYR A O 1
ATOM 3142 N N . ALA A 1 396 ? -3.604 -20.189 0.780 1.00 78.50 396 ALA A N 1
ATOM 3143 C CA . ALA A 1 396 ? -3.938 -18.876 1.312 1.00 78.50 396 ALA A CA 1
ATOM 3144 C C . ALA A 1 396 ? -5.276 -18.911 2.067 1.00 78.50 396 ALA A C 1
ATOM 3146 O O . ALA A 1 396 ? -6.118 -19.779 1.821 1.00 78.50 396 ALA A O 1
ATOM 3147 N N . LYS A 1 397 ? -5.505 -17.940 2.956 1.00 91.75 397 LYS A N 1
ATOM 3148 C CA . LYS A 1 397 ? -6.727 -17.826 3.778 1.00 91.75 397 LYS A CA 1
ATOM 3149 C C . LYS A 1 397 ? -7.905 -17.279 2.967 1.00 91.75 397 LYS A C 1
ATOM 3151 O O . LYS A 1 397 ? -8.645 -16.408 3.407 1.00 91.75 397 LYS A O 1
ATOM 3156 N N . ILE A 1 398 ? -8.059 -17.774 1.745 1.00 93.25 398 ILE A N 1
ATOM 3157 C CA . ILE A 1 398 ? -9.016 -17.288 0.764 1.00 93.25 398 ILE A CA 1
ATOM 3158 C C . ILE A 1 398 ? -10.246 -18.188 0.782 1.00 93.25 398 ILE A C 1
ATOM 3160 O O . ILE A 1 398 ? -10.147 -19.400 0.637 1.00 93.25 398 ILE A O 1
ATOM 3164 N N . ARG A 1 399 ? -11.425 -17.587 0.900 1.00 94.75 399 ARG A N 1
ATOM 3165 C CA . ARG A 1 399 ? -12.709 -18.266 0.728 1.00 94.75 399 ARG A CA 1
ATOM 3166 C C . ARG A 1 399 ? -13.015 -18.454 -0.757 1.00 94.75 399 ARG A C 1
ATOM 3168 O O . ARG A 1 399 ? -13.290 -19.566 -1.199 1.00 94.75 399 ARG A O 1
ATOM 3175 N N . ARG A 1 400 ? -12.967 -17.360 -1.527 1.00 94.94 400 ARG A N 1
ATOM 3176 C CA . ARG A 1 400 ? -13.226 -17.312 -2.976 1.00 94.94 400 ARG A CA 1
ATOM 3177 C C . ARG A 1 400 ? -12.387 -16.215 -3.629 1.00 94.94 400 ARG A C 1
ATOM 3179 O O . ARG A 1 400 ? -12.107 -15.184 -3.015 1.00 94.94 400 ARG A O 1
ATOM 3186 N N . VAL A 1 401 ? -12.026 -16.415 -4.895 1.00 97.00 401 VAL A N 1
ATOM 3187 C CA . VAL A 1 401 ? -11.333 -15.415 -5.720 1.00 97.00 401 VAL A CA 1
ATOM 3188 C C . VAL A 1 401 ? -12.246 -14.957 -6.844 1.00 97.00 401 VAL A C 1
ATOM 3190 O O . VAL A 1 401 ? -12.909 -15.770 -7.481 1.00 97.00 401 VAL A O 1
ATOM 3193 N N . MET A 1 402 ? -12.229 -13.665 -7.152 1.00 97.94 402 MET A N 1
ATOM 3194 C CA . MET A 1 402 ? -12.895 -13.100 -8.312 1.00 97.94 402 MET A CA 1
ATOM 3195 C C . MET A 1 402 ? -11.922 -12.305 -9.178 1.00 97.94 402 MET A C 1
ATOM 3197 O O . MET A 1 402 ? -11.468 -11.220 -8.811 1.00 97.94 402 MET A O 1
ATOM 3201 N N . ALA A 1 403 ? -11.621 -12.847 -10.356 1.00 98.38 403 ALA A N 1
ATOM 3202 C CA . ALA A 1 403 ? -10.750 -12.224 -11.340 1.00 98.38 403 ALA A CA 1
ATOM 3203 C C . ALA A 1 403 ? -11.594 -11.575 -12.443 1.00 98.38 403 ALA A C 1
ATOM 3205 O O . ALA A 1 403 ? -12.123 -12.253 -13.324 1.00 98.38 403 ALA A O 1
ATOM 3206 N N . SER A 1 404 ? -11.712 -10.248 -12.390 1.00 98.44 404 SER A N 1
ATOM 3207 C CA . SER A 1 404 ? -12.537 -9.467 -13.307 1.00 98.44 404 SER A CA 1
ATOM 3208 C C . SER A 1 404 ? -11.716 -8.851 -14.438 1.00 98.44 404 SER A C 1
ATOM 3210 O O . SER A 1 404 ? -10.778 -8.092 -14.187 1.00 98.44 404 SER A O 1
ATOM 3212 N N . SER A 1 405 ? -12.112 -9.101 -15.687 1.00 98.00 405 SER A N 1
ATOM 3213 C CA . SER A 1 405 ? -11.566 -8.464 -16.898 1.00 98.00 405 SER A CA 1
ATOM 3214 C C . SER A 1 405 ? -10.032 -8.439 -16.948 1.00 98.00 405 SER A C 1
ATOM 3216 O O . SER A 1 405 ? -9.426 -7.421 -17.295 1.00 98.00 405 SER A O 1
ATOM 3218 N N . SER A 1 406 ? -9.376 -9.536 -16.557 1.00 98.00 406 SER A N 1
ATOM 3219 C CA . SER A 1 406 ? -7.914 -9.635 -16.589 1.00 98.00 406 SER A CA 1
ATOM 3220 C C . SER A 1 406 ? -7.389 -9.388 -18.002 1.00 98.00 406 SER A C 1
ATOM 3222 O O . SER A 1 406 ? -7.945 -9.860 -18.989 1.00 98.00 406 SER A O 1
ATOM 3224 N N . GLY A 1 407 ? -6.279 -8.655 -18.112 1.00 96.31 407 GLY A N 1
ATOM 3225 C CA . GLY A 1 407 ? -5.686 -8.367 -19.421 1.00 96.31 407 GLY A CA 1
ATOM 3226 C C . GLY A 1 407 ? -5.189 -9.619 -20.153 1.00 96.31 407 GLY A C 1
ATOM 3227 O O . GLY A 1 407 ? -5.218 -9.649 -21.378 1.00 96.31 407 GLY A O 1
ATOM 3228 N N . TRP A 1 408 ? -4.696 -10.609 -19.409 1.00 96.75 408 TRP A N 1
ATOM 3229 C CA . TRP A 1 408 ? -4.227 -11.925 -19.856 1.00 96.75 408 TRP A CA 1
ATOM 3230 C C . TRP A 1 408 ? -3.945 -12.790 -18.613 1.00 96.75 408 TRP A C 1
ATOM 3232 O O . TRP A 1 408 ? -3.879 -12.260 -17.499 1.00 96.75 408 TRP A O 1
ATOM 3242 N N . TYR A 1 409 ? -3.780 -14.095 -18.785 1.00 97.38 409 TYR A N 1
ATOM 3243 C CA . TYR A 1 409 ? -3.841 -15.090 -17.713 1.00 97.38 409 TYR A CA 1
ATOM 3244 C C . TYR A 1 409 ? -2.555 -15.916 -17.601 1.00 97.38 409 TYR A C 1
ATOM 3246 O O . TYR A 1 409 ? -1.774 -15.996 -18.548 1.00 97.38 409 TYR A O 1
ATOM 3254 N N . LEU A 1 410 ? -2.331 -16.517 -16.431 1.00 95.00 410 LEU A N 1
ATOM 3255 C CA . LEU A 1 410 ? -1.343 -17.576 -16.236 1.00 95.00 410 LEU A CA 1
ATOM 3256 C C . LEU A 1 410 ? -1.859 -18.849 -16.914 1.00 95.00 410 LEU A C 1
ATOM 3258 O O . LEU A 1 410 ? -2.715 -19.532 -16.361 1.00 95.00 410 LEU A O 1
ATOM 3262 N N . TRP A 1 411 ? -1.389 -19.130 -18.126 1.00 95.62 411 TRP A N 1
ATOM 3263 C CA . TRP A 1 411 ? -1.906 -20.231 -18.935 1.00 95.62 411 TRP A CA 1
ATOM 3264 C C . TRP A 1 411 ? -1.555 -21.595 -18.313 1.00 95.62 411 TRP A C 1
ATOM 3266 O O . TRP A 1 411 ? -0.432 -21.757 -17.827 1.00 95.62 411 TRP A O 1
ATOM 3276 N N . PRO A 1 412 ? -2.464 -22.589 -18.322 1.00 93.06 412 PRO A N 1
ATOM 3277 C CA . PRO A 1 412 ? -2.205 -23.897 -17.728 1.00 93.06 412 PRO A CA 1
ATOM 3278 C C . PRO A 1 412 ? -1.304 -24.751 -18.638 1.00 93.06 412 PRO A C 1
ATOM 3280 O O . PRO A 1 412 ? -1.751 -25.685 -19.296 1.00 93.06 412 PRO A O 1
ATOM 3283 N N . ASP A 1 413 ? -0.027 -24.378 -18.728 1.00 90.25 413 ASP A N 1
ATOM 3284 C CA . ASP A 1 413 ? 0.972 -24.999 -19.601 1.00 90.25 413 ASP A CA 1
ATOM 3285 C C . ASP A 1 413 ? 2.367 -24.954 -18.968 1.00 90.25 413 ASP A C 1
ATOM 3287 O O . ASP A 1 413 ? 2.893 -23.889 -18.636 1.00 90.25 413 ASP A O 1
ATOM 3291 N N . TYR A 1 414 ? 2.988 -26.126 -18.838 1.00 89.56 414 TYR A N 1
ATOM 3292 C CA . TYR A 1 414 ? 4.340 -26.292 -18.303 1.00 89.56 414 TYR A CA 1
ATOM 3293 C C . TYR A 1 414 ? 5.445 -25.819 -19.259 1.00 89.56 414 TYR A C 1
ATOM 3295 O O . TYR A 1 414 ? 6.553 -25.525 -18.810 1.00 89.56 414 TYR A O 1
ATOM 3303 N N . ASN A 1 415 ? 5.162 -25.705 -20.560 1.00 89.56 415 ASN A N 1
ATOM 3304 C CA . ASN A 1 415 ? 6.143 -25.292 -21.570 1.00 89.56 415 ASN A CA 1
ATOM 3305 C C . ASN A 1 415 ? 6.338 -23.772 -21.635 1.00 89.56 415 ASN A C 1
ATOM 3307 O O . ASN A 1 415 ? 7.291 -23.289 -22.249 1.00 89.56 415 ASN A O 1
ATOM 3311 N N . GLN A 1 416 ? 5.456 -23.005 -20.995 1.00 89.44 416 GLN A N 1
ATOM 3312 C CA . GLN A 1 416 ? 5.556 -21.555 -20.900 1.00 89.44 416 GLN A CA 1
ATOM 3313 C C . GLN A 1 416 ? 6.021 -21.149 -19.505 1.00 89.44 416 GLN A C 1
ATOM 3315 O O . GLN A 1 416 ? 5.448 -21.556 -18.502 1.00 89.44 416 GLN A O 1
ATOM 3320 N N . ALA A 1 417 ? 7.060 -20.317 -19.432 1.00 88.56 417 ALA A N 1
ATOM 3321 C CA . ALA A 1 417 ? 7.555 -19.799 -18.161 1.00 88.56 417 ALA A CA 1
ATOM 3322 C C . ALA A 1 417 ? 6.559 -18.821 -17.518 1.00 88.56 417 ALA A C 1
ATOM 3324 O O . ALA A 1 417 ? 5.844 -18.092 -18.216 1.00 88.56 417 ALA A O 1
ATOM 3325 N N . TYR A 1 418 ? 6.582 -18.729 -16.189 1.00 88.69 418 TYR A N 1
ATOM 3326 C CA . TYR A 1 418 ? 5.841 -17.704 -15.460 1.00 88.69 418 TYR A CA 1
ATOM 3327 C C . TYR A 1 418 ? 6.224 -16.291 -15.950 1.00 88.69 418 TYR A C 1
ATOM 3329 O O . TYR A 1 418 ? 7.411 -16.021 -16.170 1.00 88.69 418 TYR A O 1
ATOM 3337 N N . PRO A 1 419 ? 5.263 -15.363 -16.134 1.00 89.88 419 PRO A N 1
ATOM 3338 C CA . PRO A 1 419 ? 3.826 -15.455 -15.828 1.00 89.88 419 PRO A CA 1
ATOM 3339 C C . PRO A 1 419 ? 2.944 -15.929 -16.999 1.00 89.88 419 PRO A C 1
ATOM 3341 O O . PRO A 1 419 ? 1.722 -15.813 -16.907 1.00 89.88 419 PRO A O 1
ATOM 3344 N N . ALA A 1 420 ? 3.533 -16.384 -18.111 1.00 91.94 420 ALA A N 1
ATOM 3345 C CA . ALA A 1 420 ? 2.791 -16.841 -19.288 1.00 91.94 420 ALA A CA 1
ATOM 3346 C C . ALA A 1 420 ? 2.218 -18.249 -19.108 1.00 91.94 420 ALA A C 1
ATOM 3348 O O . ALA A 1 420 ? 1.106 -18.495 -19.558 1.00 91.94 420 ALA A O 1
ATOM 3349 N N . GLY A 1 421 ? 2.934 -19.126 -18.404 1.00 91.69 421 GLY A N 1
ATOM 3350 C CA . GLY A 1 421 ? 2.444 -20.427 -17.962 1.00 91.69 421 GLY A CA 1
ATOM 3351 C C . GLY A 1 421 ? 3.136 -20.901 -16.689 1.00 91.69 421 GLY A C 1
ATOM 3352 O O . GLY A 1 421 ? 3.784 -20.110 -15.998 1.00 91.69 421 GLY A O 1
ATOM 3353 N N . PHE A 1 422 ? 2.988 -22.179 -16.358 1.00 88.25 422 PHE A N 1
ATOM 3354 C CA . PHE A 1 422 ? 3.484 -22.742 -15.106 1.00 88.25 422 PHE A CA 1
ATOM 3355 C C . PHE A 1 422 ? 5.021 -22.827 -15.056 1.00 88.25 422 PHE A C 1
ATOM 3357 O O . PHE A 1 422 ? 5.641 -22.491 -14.046 1.00 88.25 422 PHE A O 1
ATOM 3364 N N . GLY A 1 423 ? 5.672 -23.222 -16.150 1.00 83.44 423 GLY A N 1
ATOM 3365 C CA . GLY A 1 423 ? 7.099 -23.547 -16.136 1.00 83.44 423 GLY A CA 1
ATOM 3366 C C . GLY A 1 423 ? 7.418 -24.766 -15.254 1.00 83.44 423 GLY A C 1
ATOM 3367 O O . GLY A 1 423 ? 6.538 -25.386 -14.671 1.00 83.44 423 GLY A O 1
ATOM 3368 N N . THR A 1 424 ? 8.693 -25.139 -15.143 1.00 68.38 424 THR A N 1
ATOM 3369 C CA . THR A 1 424 ? 9.084 -26.500 -14.719 1.00 68.38 424 THR A CA 1
ATOM 3370 C C . THR A 1 424 ? 9.360 -26.707 -13.225 1.00 68.38 424 THR A C 1
ATOM 3372 O O . THR A 1 424 ? 9.679 -27.827 -12.843 1.00 68.38 424 THR A O 1
ATOM 3375 N N . THR A 1 425 ? 9.313 -25.676 -12.375 1.00 58.59 425 THR A N 1
ATOM 3376 C CA . THR A 1 425 ? 9.845 -25.774 -10.992 1.00 58.59 425 THR A CA 1
ATOM 3377 C C . THR A 1 425 ? 8.939 -25.243 -9.884 1.00 58.59 425 THR A C 1
ATOM 3379 O O . THR A 1 425 ? 9.282 -25.390 -8.717 1.00 58.59 425 THR A O 1
ATOM 3382 N N . PHE A 1 426 ? 7.806 -24.618 -10.209 1.00 67.50 426 PHE A N 1
ATOM 3383 C CA . PHE A 1 426 ? 7.017 -23.864 -9.224 1.00 67.50 426 PHE A CA 1
ATOM 3384 C C . PHE A 1 426 ? 5.618 -24.452 -8.947 1.00 67.50 426 PHE A C 1
ATOM 3386 O O . PHE A 1 426 ? 5.058 -24.254 -7.863 1.00 67.50 426 PHE A O 1
ATOM 3393 N N . PHE A 1 427 ? 5.054 -25.195 -9.906 1.00 72.19 427 PHE A N 1
ATOM 3394 C CA . PHE A 1 427 ? 3.689 -25.728 -9.847 1.00 72.19 427 PHE A CA 1
ATOM 3395 C C . PHE A 1 427 ? 3.687 -27.257 -9.903 1.00 72.19 427 PHE A C 1
ATOM 3397 O O . PHE A 1 427 ? 3.383 -27.874 -10.926 1.00 72.19 427 PHE A O 1
ATOM 3404 N N . GLU A 1 428 ? 4.064 -27.865 -8.782 1.00 71.94 428 GLU A N 1
ATOM 3405 C CA . GLU A 1 428 ? 3.920 -29.304 -8.571 1.00 71.94 428 GLU A CA 1
ATOM 3406 C C . GLU A 1 428 ? 2.438 -29.709 -8.511 1.00 71.94 428 GLU A C 1
ATOM 3408 O O . GLU A 1 428 ? 1.564 -28.888 -8.214 1.00 71.94 428 GLU A O 1
ATOM 3413 N N . ASN A 1 429 ? 2.160 -30.984 -8.789 1.00 72.75 429 ASN A N 1
ATOM 3414 C CA . ASN A 1 429 ? 0.802 -31.493 -8.987 1.00 72.75 429 ASN A CA 1
ATOM 3415 C C . ASN A 1 429 ? -0.132 -31.218 -7.793 1.00 72.75 429 ASN A C 1
ATOM 3417 O O . ASN A 1 429 ? -1.265 -30.791 -7.991 1.00 72.75 429 ASN A O 1
ATOM 3421 N N . ASP A 1 430 ? 0.357 -31.370 -6.558 1.00 77.00 430 ASP A N 1
ATOM 3422 C CA . ASP A 1 430 ? -0.442 -31.143 -5.345 1.00 77.00 430 ASP A CA 1
ATOM 3423 C C . ASP A 1 430 ? -0.855 -29.671 -5.188 1.00 77.00 430 ASP A C 1
ATOM 3425 O O . ASP A 1 430 ? -1.989 -29.368 -4.813 1.00 77.00 430 ASP A O 1
ATOM 3429 N N . ARG A 1 431 ? 0.037 -28.731 -5.541 1.00 82.69 431 ARG A N 1
ATOM 3430 C CA . ARG A 1 431 ? -0.281 -27.292 -5.537 1.00 82.69 431 ARG A CA 1
ATOM 3431 C C . ARG A 1 431 ? -1.353 -26.978 -6.575 1.00 82.69 431 ARG A C 1
ATOM 3433 O O . ARG A 1 431 ? -2.267 -26.214 -6.279 1.00 82.69 431 ARG A O 1
ATOM 3440 N N . LEU A 1 432 ? -1.267 -27.587 -7.760 1.00 86.81 432 LEU A N 1
ATOM 3441 C CA . LEU A 1 432 ? -2.280 -27.426 -8.800 1.00 86.81 432 LEU A CA 1
ATOM 3442 C C . LEU A 1 432 ? -3.624 -28.015 -8.375 1.00 86.81 432 LEU A C 1
ATOM 3444 O O . LEU A 1 432 ? -4.629 -27.318 -8.473 1.00 86.81 432 LEU A O 1
ATOM 3448 N N . ALA A 1 433 ? -3.657 -29.242 -7.850 1.00 88.25 433 ALA A N 1
ATOM 3449 C CA . ALA A 1 433 ? -4.888 -29.859 -7.358 1.00 88.25 433 ALA A CA 1
ATOM 3450 C C . ALA A 1 433 ? -5.612 -28.943 -6.360 1.00 88.25 433 ALA A C 1
ATOM 3452 O O . ALA A 1 433 ? -6.814 -28.712 -6.487 1.00 88.25 433 ALA A O 1
ATOM 3453 N N . GLN A 1 434 ? -4.864 -28.337 -5.435 1.00 87.69 434 GLN A N 1
ATOM 3454 C CA . GLN A 1 434 ? -5.416 -27.370 -4.496 1.00 87.69 434 GLN A CA 1
ATOM 3455 C C . GLN A 1 434 ? -5.904 -26.093 -5.206 1.00 87.69 434 GLN A C 1
ATOM 3457 O O . GLN A 1 434 ? -7.055 -25.708 -5.018 1.00 87.69 434 GLN A O 1
ATOM 3462 N N . SER A 1 435 ? -5.097 -25.466 -6.070 1.00 91.31 435 SER A N 1
ATOM 3463 C CA . SER A 1 435 ? -5.494 -24.272 -6.838 1.00 91.31 435 SER A CA 1
ATOM 3464 C C . SER A 1 435 ? -6.780 -24.478 -7.650 1.00 91.31 435 SER A C 1
ATOM 3466 O O . SER A 1 435 ? -7.676 -23.634 -7.632 1.00 91.31 435 SER A O 1
ATOM 3468 N N . PHE A 1 436 ? -6.906 -25.604 -8.350 1.00 93.81 436 PHE A N 1
ATOM 3469 C CA . PHE A 1 436 ? -8.087 -25.890 -9.159 1.00 93.81 436 PHE A CA 1
ATOM 3470 C C . PHE A 1 436 ? -9.317 -26.297 -8.320 1.00 93.81 436 PHE A C 1
ATOM 3472 O O . PHE A 1 436 ? -10.448 -26.161 -8.789 1.00 93.81 436 PHE A O 1
ATOM 3479 N N . SER A 1 437 ? -9.127 -26.722 -7.064 1.00 92.94 437 SER A N 1
ATOM 3480 C CA . SER A 1 437 ? -10.223 -26.967 -6.110 1.00 92.94 437 SER A CA 1
ATOM 3481 C C . SER A 1 437 ? -10.815 -25.691 -5.496 1.00 92.94 437 SER A C 1
ATOM 3483 O O . SER A 1 437 ? -11.933 -25.722 -4.982 1.00 92.94 437 SER A O 1
ATOM 3485 N N . MET A 1 438 ? -10.090 -24.570 -5.550 1.00 93.31 438 MET A N 1
ATOM 3486 C CA . MET A 1 438 ? -10.530 -23.301 -4.967 1.00 93.31 438 MET A CA 1
ATOM 3487 C C . MET A 1 438 ? -11.591 -22.620 -5.846 1.00 93.31 438 MET A C 1
ATOM 3489 O O . MET A 1 438 ? -11.437 -22.603 -7.072 1.00 93.31 438 MET A O 1
ATOM 3493 N N . PRO A 1 439 ? -12.632 -21.989 -5.265 1.00 94.94 439 PRO A N 1
ATOM 3494 C CA . PRO A 1 439 ? -13.631 -21.268 -6.049 1.00 94.94 439 PRO A CA 1
ATOM 3495 C C . PRO A 1 439 ? -13.042 -19.995 -6.679 1.00 94.94 439 PRO A C 1
ATOM 3497 O O . PRO A 1 439 ? -12.894 -18.958 -6.025 1.00 94.94 439 PRO A O 1
ATOM 3500 N N . LEU A 1 440 ? -12.704 -20.074 -7.967 1.00 97.38 440 LEU A N 1
ATOM 3501 C CA . LEU A 1 440 ? -12.323 -18.930 -8.795 1.00 97.38 440 LEU A CA 1
ATOM 3502 C C . LEU A 1 440 ? -13.488 -18.542 -9.710 1.00 97.38 440 LEU A C 1
ATOM 3504 O O . LEU A 1 440 ? -13.899 -19.306 -10.583 1.00 97.38 440 LEU A O 1
ATOM 3508 N N . HIS A 1 441 ? -13.980 -17.320 -9.547 1.00 98.12 441 HIS A N 1
ATOM 3509 C CA . HIS A 1 441 ? -14.962 -16.697 -10.423 1.00 98.12 441 HIS A CA 1
ATOM 3510 C C . HIS A 1 441 ? -14.248 -15.790 -11.424 1.00 98.12 441 HIS A C 1
ATOM 3512 O O . HIS A 1 441 ? -13.707 -14.740 -11.070 1.00 98.12 441 HIS A O 1
ATOM 3518 N N . ILE A 1 442 ? -14.237 -16.191 -12.689 1.00 98.75 442 ILE A N 1
ATOM 3519 C CA . ILE A 1 442 ? -13.747 -15.364 -13.787 1.00 98.75 442 ILE A CA 1
ATOM 3520 C C . ILE A 1 442 ? -14.943 -14.599 -14.334 1.00 98.75 442 ILE A C 1
ATOM 3522 O O . ILE A 1 442 ? -15.902 -15.200 -14.812 1.00 98.75 442 ILE A O 1
ATOM 3526 N N . ILE A 1 443 ? -14.893 -13.272 -14.275 1.00 98.62 443 ILE A N 1
ATOM 3527 C CA . ILE A 1 443 ? -15.950 -12.429 -14.835 1.00 98.62 443 ILE A CA 1
ATOM 3528 C C . ILE A 1 443 ? -15.364 -11.450 -15.845 1.00 98.62 443 ILE A C 1
ATOM 3530 O O . ILE A 1 443 ? -14.269 -10.921 -15.660 1.00 98.62 443 ILE A O 1
ATOM 3534 N N . VAL A 1 444 ? -16.074 -11.204 -16.937 1.00 98.69 444 VAL A N 1
ATOM 3535 C CA . VAL A 1 444 ? -15.620 -10.292 -17.992 1.00 98.69 444 VAL A CA 1
ATOM 3536 C C . VAL A 1 444 ? -16.819 -9.663 -18.684 1.00 98.69 444 VAL A C 1
ATOM 3538 O O . VAL A 1 444 ? -17.846 -10.311 -18.839 1.00 98.69 444 VAL A O 1
ATOM 3541 N N . GLY A 1 445 ? -16.720 -8.400 -19.081 1.00 98.38 445 GLY A N 1
ATOM 3542 C CA . GLY A 1 445 ? -17.782 -7.734 -19.830 1.00 98.38 445 GLY A CA 1
ATOM 3543 C C . GLY A 1 445 ? -17.888 -8.240 -21.274 1.00 98.38 445 GLY A C 1
ATOM 3544 O O . GLY A 1 445 ? -16.864 -8.481 -21.913 1.00 98.38 445 GLY A O 1
ATOM 3545 N N . SER A 1 446 ? -19.108 -8.387 -21.804 1.00 98.44 446 SER A N 1
ATOM 3546 C CA . SER A 1 446 ? -19.342 -8.820 -23.194 1.00 98.44 446 SER A CA 1
ATOM 3547 C C . SER A 1 446 ? -18.792 -7.843 -24.229 1.00 98.44 446 SER A C 1
ATOM 3549 O O . SER A 1 446 ? -18.480 -8.260 -25.338 1.00 98.44 446 SER A O 1
ATOM 3551 N N . GLU A 1 447 ? -18.641 -6.569 -23.857 1.00 98.06 447 GLU A N 1
ATOM 3552 C CA . GLU A 1 447 ? -18.148 -5.489 -24.715 1.00 98.06 447 GLU A CA 1
ATOM 3553 C C . GLU A 1 447 ? -16.671 -5.151 -24.440 1.00 98.06 447 GLU A C 1
ATOM 3555 O O . GLU A 1 447 ? -16.152 -4.149 -24.931 1.00 98.06 447 GLU A O 1
ATOM 3560 N N . ASP A 1 448 ? -15.950 -5.960 -23.651 1.00 97.81 448 ASP A N 1
ATOM 3561 C CA . ASP A 1 448 ? -14.493 -5.837 -23.452 1.00 97.81 448 ASP A CA 1
ATOM 3562 C C . ASP A 1 448 ? -13.729 -6.451 -24.647 1.00 97.81 448 ASP A C 1
ATOM 3564 O O . ASP A 1 448 ? -12.893 -7.349 -24.510 1.00 97.81 448 ASP A O 1
ATOM 3568 N N . VAL A 1 449 ? -14.100 -5.980 -25.843 1.00 97.88 449 VAL A N 1
ATOM 3569 C CA . VAL A 1 449 ? -13.783 -6.570 -27.154 1.00 97.88 449 VAL A CA 1
ATOM 3570 C C . VAL A 1 449 ? -12.800 -5.744 -27.982 1.00 97.88 449 VAL A C 1
ATOM 3572 O O . VAL A 1 449 ? -12.510 -6.121 -29.110 1.00 97.88 449 VAL A O 1
ATOM 3575 N N . ASP A 1 450 ? -12.292 -4.625 -27.462 1.00 96.75 450 ASP A N 1
ATOM 3576 C CA . ASP A 1 450 ? -11.386 -3.738 -28.201 1.00 96.75 450 ASP A CA 1
ATOM 3577 C C . ASP A 1 450 ? -9.951 -4.313 -28.261 1.00 96.75 450 ASP A C 1
ATOM 3579 O O . ASP A 1 450 ? -9.253 -4.307 -27.236 1.00 96.75 450 ASP A O 1
ATOM 3583 N N . PRO A 1 451 ? -9.469 -4.783 -29.433 1.00 95.00 451 PRO A N 1
ATOM 3584 C CA . PRO A 1 451 ? -8.100 -5.283 -29.580 1.00 95.00 451 PRO A CA 1
ATOM 3585 C C . PRO A 1 451 ? -7.057 -4.150 -29.570 1.00 95.00 451 PRO A C 1
ATOM 3587 O O . PRO A 1 451 ? -5.872 -4.378 -29.302 1.00 95.00 451 PRO A O 1
ATOM 3590 N N . GLU A 1 452 ? -7.484 -2.908 -29.808 1.00 94.75 452 GLU A N 1
ATOM 3591 C CA . GLU A 1 452 ? -6.640 -1.715 -29.858 1.00 94.75 452 GLU A CA 1
ATOM 3592 C C . GLU A 1 452 ? -6.605 -0.945 -28.529 1.00 94.75 452 GLU A C 1
ATOM 3594 O O . GLU A 1 452 ? -5.879 0.045 -28.399 1.00 94.75 452 GLU A O 1
ATOM 3599 N N . ALA A 1 453 ? -7.257 -1.467 -27.483 1.00 90.56 453 ALA A N 1
ATOM 3600 C CA . ALA A 1 453 ? -7.245 -0.868 -26.155 1.00 90.56 453 ALA A CA 1
ATOM 3601 C C . ALA A 1 453 ? -5.805 -0.597 -25.673 1.00 90.56 453 ALA A C 1
ATOM 3603 O O . ALA A 1 453 ? -4.926 -1.467 -25.701 1.00 90.56 453 ALA A O 1
ATOM 3604 N N . SER A 1 454 ? -5.548 0.630 -25.213 1.00 87.88 454 SER A N 1
ATOM 3605 C CA . SER A 1 454 ? -4.198 1.111 -24.871 1.00 87.88 454 SER A CA 1
ATOM 3606 C C . SER A 1 454 ? -3.543 0.336 -23.723 1.00 87.88 454 SER A C 1
ATOM 3608 O O . SER A 1 454 ? -2.322 0.225 -23.651 1.00 87.88 454 SER A O 1
ATOM 3610 N N . ASN A 1 455 ? -4.358 -0.238 -22.840 1.00 83.44 455 ASN A N 1
ATOM 3611 C CA . ASN A 1 455 ? -3.946 -1.029 -21.685 1.00 83.44 455 ASN A CA 1
ATOM 3612 C C . ASN A 1 455 ? -4.045 -2.552 -21.923 1.00 83.44 455 ASN A C 1
ATOM 3614 O O . ASN A 1 455 ? -4.071 -3.326 -20.960 1.00 83.44 455 ASN A O 1
ATOM 3618 N N . LEU A 1 456 ? -4.158 -3.003 -23.177 1.00 91.06 456 LEU A N 1
ATOM 3619 C CA . LEU A 1 456 ? -4.177 -4.420 -23.536 1.00 91.06 456 LEU A CA 1
ATOM 3620 C C . LEU A 1 456 ? -2.773 -4.899 -23.926 1.00 91.06 456 LEU A C 1
ATOM 3622 O O . LEU A 1 456 ? -2.118 -4.328 -24.795 1.00 91.06 456 LEU A O 1
ATOM 3626 N N . SER A 1 457 ? -2.306 -5.980 -23.294 1.00 91.62 457 SER A N 1
ATOM 3627 C CA . SER A 1 457 ? -1.026 -6.592 -23.670 1.00 91.62 457 SER A CA 1
ATOM 3628 C C . SER A 1 457 ? -1.121 -7.217 -25.061 1.00 91.62 457 SER A C 1
ATOM 3630 O O . SER A 1 457 ? -2.022 -8.022 -25.306 1.00 91.62 457 SER A O 1
ATOM 3632 N N . ARG A 1 458 ? -0.156 -6.900 -25.929 1.00 93.44 458 ARG A N 1
ATOM 3633 C CA . ARG A 1 458 ? 0.046 -7.518 -27.254 1.00 93.44 458 ARG A CA 1
ATOM 3634 C C . ARG A 1 458 ? 1.323 -8.363 -27.306 1.00 93.44 458 ARG A C 1
ATOM 3636 O O . ARG A 1 458 ? 1.908 -8.555 -28.367 1.00 93.44 458 ARG A O 1
ATOM 3643 N N . SER A 1 459 ? 1.804 -8.837 -26.152 1.00 91.31 459 SER A N 1
ATOM 3644 C CA . SER A 1 459 ? 2.922 -9.784 -26.122 1.00 91.31 459 SER A CA 1
ATOM 3645 C C . SER A 1 459 ? 2.537 -11.087 -26.829 1.00 91.31 459 SER A C 1
ATOM 3647 O O . SER A 1 459 ? 1.365 -11.460 -26.839 1.00 91.31 459 SER A O 1
ATOM 3649 N N . ALA A 1 460 ? 3.521 -11.812 -27.371 1.00 92.44 460 ALA A N 1
ATOM 3650 C CA . ALA A 1 460 ? 3.270 -13.088 -28.047 1.00 92.44 460 ALA A CA 1
ATOM 3651 C C . ALA A 1 460 ? 2.456 -14.056 -27.167 1.00 92.44 460 ALA A C 1
ATOM 3653 O O . ALA A 1 460 ? 1.461 -14.605 -27.621 1.00 92.44 460 ALA A O 1
ATOM 3654 N N . ALA A 1 461 ? 2.811 -14.174 -25.881 1.00 91.31 461 ALA A N 1
ATOM 3655 C CA . ALA A 1 461 ? 2.079 -15.001 -24.922 1.00 91.31 461 ALA A CA 1
ATOM 3656 C C . ALA A 1 461 ? 0.622 -14.550 -24.717 1.00 91.31 461 ALA A C 1
ATOM 3658 O O . ALA A 1 461 ? -0.272 -15.384 -24.671 1.00 91.31 461 ALA A O 1
ATOM 3659 N N . ALA A 1 462 ? 0.360 -13.242 -24.622 1.00 94.19 462 ALA A N 1
ATOM 3660 C CA . ALA A 1 462 ? -1.003 -12.737 -24.463 1.00 94.19 462 ALA A CA 1
ATOM 3661 C C . ALA A 1 462 ? -1.847 -12.941 -25.734 1.00 94.19 462 ALA A C 1
ATOM 3663 O O . ALA A 1 462 ? -3.035 -13.233 -25.638 1.00 94.19 462 ALA A O 1
ATOM 3664 N N . MET A 1 463 ? -1.232 -12.835 -26.915 1.00 95.56 463 MET A N 1
ATOM 3665 C CA . MET A 1 463 ? -1.912 -13.046 -28.197 1.00 95.56 463 MET A CA 1
ATOM 3666 C C . MET A 1 463 ? -2.287 -14.511 -28.446 1.00 95.56 463 MET A C 1
ATOM 3668 O O . MET A 1 463 ? -3.273 -14.757 -29.131 1.00 95.56 463 MET A O 1
ATOM 3672 N N . LEU A 1 464 ? -1.574 -15.476 -27.850 1.00 94.50 464 LEU A N 1
ATOM 3673 C CA . LEU A 1 464 ? -1.973 -16.893 -27.878 1.00 94.50 464 LEU A CA 1
ATOM 3674 C C . LEU A 1 464 ? -3.293 -17.156 -27.143 1.00 94.50 464 LEU A C 1
ATOM 3676 O O . LEU A 1 464 ? -3.953 -18.154 -27.408 1.00 94.50 464 LEU A O 1
ATOM 3680 N N . GLN A 1 465 ? -3.671 -16.275 -26.218 1.00 97.38 465 GLN A N 1
ATOM 3681 C CA . GLN A 1 465 ? -4.879 -16.426 -25.411 1.00 97.38 465 GLN A CA 1
ATOM 3682 C C . GLN A 1 465 ? -6.099 -15.790 -26.088 1.00 97.38 465 GLN A C 1
ATOM 3684 O O . GLN A 1 465 ? -7.224 -16.073 -25.693 1.00 97.38 465 GLN A O 1
ATOM 3689 N N . GLY A 1 466 ? -5.894 -14.920 -27.081 1.00 97.38 466 GLY A N 1
ATOM 3690 C CA . GLY A 1 466 ? -6.952 -14.173 -27.760 1.00 97.38 466 GLY A CA 1
ATOM 3691 C C . GLY A 1 466 ? -6.566 -12.729 -28.086 1.00 97.38 466 GLY A C 1
ATOM 3692 O O . GLY A 1 466 ? -5.622 -12.156 -27.526 1.00 97.38 466 GLY A O 1
ATOM 3693 N N . THR A 1 467 ? -7.333 -12.114 -28.979 1.00 96.44 467 THR A N 1
ATOM 3694 C CA . THR A 1 467 ? -7.130 -10.739 -29.464 1.00 96.44 467 THR A CA 1
ATOM 3695 C C . THR A 1 467 ? -7.657 -9.672 -28.504 1.00 96.44 467 THR A C 1
ATOM 3697 O O . THR A 1 467 ? -7.136 -8.562 -28.499 1.00 96.44 467 THR A O 1
ATOM 3700 N N . GLN A 1 468 ? -8.622 -10.014 -27.646 1.00 97.19 468 GLN A N 1
ATOM 3701 C CA . GLN A 1 468 ? -9.271 -9.111 -26.684 1.00 97.19 468 GLN A CA 1
ATOM 3702 C C . GLN A 1 468 ? -9.621 -9.839 -25.367 1.00 97.19 468 GLN A C 1
ATOM 3704 O O . GLN A 1 468 ? -9.392 -11.043 -25.244 1.00 97.19 468 GLN A O 1
ATOM 3709 N N . ARG A 1 469 ? -10.113 -9.129 -24.337 1.00 98.06 469 ARG A N 1
ATOM 3710 C CA . ARG A 1 469 ? -10.212 -9.683 -22.970 1.00 98.06 469 ARG A CA 1
ATOM 3711 C C . ARG A 1 469 ? -11.322 -10.713 -22.770 1.00 98.06 469 ARG A C 1
ATOM 3713 O O . ARG A 1 469 ? -11.079 -11.680 -22.052 1.00 98.06 469 ARG A O 1
ATOM 3720 N N . VAL A 1 470 ? -12.503 -10.546 -23.369 1.00 98.12 470 VAL A N 1
ATOM 3721 C CA . VAL A 1 470 ? -13.583 -11.547 -23.269 1.00 98.12 470 VAL A CA 1
ATOM 3722 C C . VAL A 1 470 ? -13.212 -12.869 -23.947 1.00 98.12 470 VAL A C 1
ATOM 3724 O O . VAL A 1 470 ? -13.462 -13.936 -23.386 1.00 98.12 470 VAL A O 1
ATOM 3727 N N . GLU A 1 471 ? -12.517 -12.821 -25.084 1.00 98.50 471 GLU A N 1
ATOM 3728 C CA . GLU A 1 471 ? -11.930 -14.010 -25.719 1.00 98.50 471 GLU A CA 1
ATOM 3729 C C . GLU A 1 471 ? -10.850 -14.631 -24.828 1.00 98.50 471 GLU A C 1
ATOM 3731 O O . GLU A 1 471 ? -10.899 -15.830 -24.572 1.00 98.50 471 GLU A O 1
ATOM 3736 N N . ARG A 1 472 ? -9.931 -13.828 -24.272 1.00 98.62 472 ARG A N 1
ATOM 3737 C CA . ARG A 1 472 ? -8.887 -14.332 -23.359 1.00 98.62 472 ARG A CA 1
ATOM 3738 C C . ARG A 1 472 ? -9.461 -15.026 -22.130 1.00 98.62 472 ARG A C 1
ATOM 3740 O O . ARG A 1 472 ? -8.953 -16.074 -21.747 1.00 98.62 472 ARG A O 1
ATOM 3747 N N . ALA A 1 473 ? -10.500 -14.460 -21.521 1.00 98.62 473 ALA A N 1
ATOM 3748 C CA . ALA A 1 473 ? -11.161 -15.043 -20.357 1.00 98.62 473 ALA A CA 1
ATOM 3749 C C . ALA A 1 473 ? -11.821 -16.388 -20.689 1.00 98.62 473 ALA A C 1
ATOM 3751 O O . ALA A 1 473 ? -11.663 -17.349 -19.937 1.00 98.62 473 ALA A O 1
ATOM 3752 N N . THR A 1 474 ? -12.510 -16.452 -21.833 1.00 98.69 474 THR A N 1
ATOM 3753 C CA . THR A 1 474 ? -13.194 -17.659 -22.317 1.00 98.69 474 THR A CA 1
ATOM 3754 C C . THR A 1 474 ? -12.188 -18.758 -22.647 1.00 98.69 474 THR A C 1
ATOM 3756 O O . THR A 1 474 ? -12.253 -19.850 -22.089 1.00 98.69 474 THR A O 1
ATOM 3759 N N . ASN A 1 475 ? -11.174 -18.433 -23.450 1.00 98.69 475 ASN A N 1
ATOM 3760 C CA . ASN A 1 475 ? -10.130 -19.373 -23.844 1.00 98.69 475 ASN A CA 1
ATOM 3761 C C . ASN A 1 475 ? -9.328 -19.885 -22.642 1.00 98.69 475 ASN A C 1
ATOM 3763 O O . ASN A 1 475 ? -8.984 -21.064 -22.591 1.00 98.69 475 ASN A O 1
ATOM 3767 N N . PHE A 1 476 ? -9.030 -19.019 -21.669 1.00 98.56 476 PHE A N 1
ATOM 3768 C CA . PHE A 1 476 ? -8.335 -19.425 -20.450 1.00 98.56 476 PHE A CA 1
ATOM 3769 C C . PHE A 1 476 ? -9.172 -20.388 -19.606 1.00 98.56 476 PHE A C 1
ATOM 3771 O O . PHE A 1 476 ? -8.640 -21.403 -19.162 1.00 98.56 476 PHE A O 1
ATOM 3778 N N . PHE A 1 477 ? -10.462 -20.105 -19.406 1.00 98.69 477 PHE A N 1
ATOM 3779 C CA . PHE A 1 477 ? -11.348 -20.997 -18.661 1.00 98.69 477 PHE A CA 1
ATOM 3780 C C . PHE A 1 477 ? -11.447 -22.375 -19.324 1.00 98.69 477 PHE A C 1
ATOM 3782 O O . PHE A 1 477 ? -11.251 -23.389 -18.655 1.00 98.69 477 PHE A O 1
ATOM 3789 N N . ASP A 1 478 ? -11.659 -22.414 -20.641 1.00 98.69 478 ASP A N 1
ATOM 3790 C CA . ASP A 1 478 ? -11.760 -23.663 -21.400 1.00 98.69 478 ASP A CA 1
ATOM 3791 C C . ASP A 1 478 ? -10.450 -24.461 -21.361 1.00 98.69 478 ASP A C 1
ATOM 3793 O O . ASP A 1 478 ? -10.454 -25.684 -21.196 1.00 98.69 478 ASP A O 1
ATOM 3797 N N . ALA A 1 479 ? -9.307 -23.777 -21.481 1.00 98.31 479 ALA A N 1
ATOM 3798 C CA . ALA A 1 479 ? -7.994 -24.401 -21.367 1.00 98.31 479 ALA A CA 1
ATOM 3799 C C . ALA A 1 479 ? -7.744 -24.953 -19.958 1.00 98.31 479 ALA A C 1
ATOM 3801 O O . ALA A 1 479 ? -7.237 -26.062 -19.820 1.00 98.31 479 ALA A O 1
ATOM 3802 N N . ALA A 1 480 ? -8.126 -24.210 -18.919 1.00 97.62 480 ALA A N 1
ATOM 3803 C CA . ALA A 1 480 ? -7.986 -24.614 -17.526 1.00 97.62 480 ALA A CA 1
ATOM 3804 C C . ALA A 1 480 ? -8.873 -25.817 -17.187 1.00 97.62 480 ALA A C 1
ATOM 3806 O O . ALA A 1 480 ? -8.401 -26.765 -16.561 1.00 97.62 480 ALA A O 1
ATOM 3807 N N . GLN A 1 481 ? -10.124 -25.822 -17.654 1.00 98.50 481 GLN A N 1
ATOM 3808 C CA . GLN A 1 481 ? -11.042 -26.943 -17.471 1.00 98.50 481 GLN A CA 1
ATOM 3809 C C . GLN A 1 481 ? -10.522 -28.206 -18.162 1.00 98.50 481 GLN A C 1
ATOM 3811 O O . GLN A 1 481 ? -10.516 -29.283 -17.565 1.00 98.50 481 GLN A O 1
ATOM 3816 N N . ARG A 1 482 ? -10.038 -28.073 -19.404 1.00 98.56 482 ARG A N 1
ATOM 3817 C CA . ARG A 1 482 ? -9.438 -29.187 -20.145 1.00 98.56 482 ARG A CA 1
ATOM 3818 C C . ARG A 1 482 ? -8.191 -29.717 -19.445 1.00 98.56 482 ARG A C 1
ATOM 3820 O O . ARG A 1 482 ? -8.091 -30.920 -19.230 1.00 98.56 482 ARG A O 1
ATOM 3827 N N . PHE A 1 483 ? -7.285 -28.826 -19.044 1.00 96.44 483 PHE A N 1
ATOM 3828 C CA . PHE A 1 483 ? -6.065 -29.195 -18.333 1.00 96.44 483 PHE A CA 1
ATOM 3829 C C . PHE A 1 483 ? -6.380 -29.946 -17.034 1.00 96.44 483 PHE A C 1
ATOM 3831 O O . PHE A 1 483 ? -5.777 -30.983 -16.767 1.00 96.44 483 PHE A O 1
ATOM 3838 N N . ALA A 1 484 ? -7.346 -29.467 -16.243 1.00 96.25 484 ALA A N 1
ATOM 3839 C CA . ALA A 1 484 ? -7.759 -30.142 -15.018 1.00 96.25 484 ALA A CA 1
ATOM 3840 C C . ALA A 1 484 ? -8.307 -31.550 -15.299 1.00 96.25 484 ALA A C 1
ATOM 3842 O O . ALA A 1 484 ? -7.888 -32.506 -14.651 1.00 96.25 484 ALA A O 1
ATOM 3843 N N . ALA A 1 485 ? -9.168 -31.700 -16.310 1.00 97.75 485 ALA A N 1
ATOM 3844 C CA . ALA A 1 485 ? -9.718 -32.997 -16.701 1.00 97.75 485 ALA A CA 1
ATOM 3845 C C . ALA A 1 485 ? -8.636 -33.985 -17.177 1.00 97.75 485 ALA A C 1
ATOM 3847 O O . ALA A 1 485 ? -8.637 -35.143 -16.763 1.00 97.75 485 ALA A O 1
ATOM 3848 N N . GLU A 1 486 ? -7.693 -33.531 -18.006 1.00 96.56 486 GLU A N 1
ATOM 3849 C CA . GLU A 1 486 ? -6.594 -34.352 -18.537 1.00 96.56 486 GLU A CA 1
ATOM 3850 C C . GLU A 1 486 ? -5.616 -34.817 -17.449 1.00 96.56 486 GLU A C 1
ATOM 3852 O O . GLU A 1 486 ? -5.024 -35.888 -17.571 1.00 96.56 486 GLU A O 1
ATOM 3857 N N . ASN A 1 487 ? -5.475 -34.040 -16.372 1.00 93.19 487 ASN A N 1
ATOM 3858 C CA . ASN A 1 487 ? -4.561 -34.325 -15.264 1.00 93.19 487 ASN A CA 1
ATOM 3859 C C . ASN A 1 487 ? -5.271 -34.884 -14.015 1.00 93.19 487 ASN A C 1
ATOM 3861 O O . ASN A 1 487 ? -4.636 -35.059 -12.977 1.00 93.19 487 ASN A O 1
ATOM 3865 N N . GLY A 1 488 ? -6.576 -35.174 -14.094 1.00 95.00 488 GLY A N 1
ATOM 3866 C CA . GLY A 1 488 ? -7.350 -35.722 -12.974 1.00 95.00 488 GLY A CA 1
ATOM 3867 C C . GLY A 1 488 ? -7.465 -34.779 -11.770 1.00 95.00 488 GLY A C 1
ATOM 3868 O O . GLY A 1 488 ? -7.561 -35.242 -10.634 1.00 95.00 488 GLY A O 1
ATOM 3869 N N . LEU A 1 489 ? -7.429 -33.466 -12.006 1.00 94.50 489 LEU A N 1
ATOM 3870 C CA . LEU A 1 489 ? -7.537 -32.434 -10.977 1.00 94.50 489 LEU A CA 1
ATOM 3871 C C . LEU A 1 489 ? -9.012 -32.063 -10.731 1.00 94.50 489 LEU A C 1
ATOM 3873 O O . LEU A 1 489 ? -9.820 -32.098 -11.665 1.00 94.50 489 LEU A O 1
ATOM 3877 N N . PRO A 1 490 ? -9.389 -31.667 -9.499 1.00 95.19 490 PRO A N 1
ATOM 3878 C CA . PRO A 1 490 ? -10.690 -31.040 -9.253 1.00 95.19 490 PRO A CA 1
ATOM 3879 C C . PRO A 1 490 ? -10.812 -29.737 -10.055 1.00 95.19 490 PRO A C 1
ATOM 3881 O O . PRO A 1 490 ? -9.800 -29.160 -10.425 1.00 95.19 490 PRO A O 1
ATOM 3884 N N . PHE A 1 491 ? -12.029 -29.250 -10.313 1.00 97.19 491 PHE A N 1
ATOM 3885 C CA . PHE A 1 491 ? -12.240 -27.984 -11.024 1.00 97.19 491 PHE A CA 1
ATOM 3886 C C . PHE A 1 491 ? -13.458 -27.237 -10.468 1.00 97.19 491 PHE A C 1
ATOM 3888 O O . PHE A 1 491 ? -14.597 -27.556 -10.803 1.00 97.19 491 PHE A O 1
ATOM 3895 N N . ALA A 1 492 ? -13.218 -26.252 -9.602 1.00 96.25 492 ALA A N 1
ATOM 3896 C CA . ALA A 1 492 ? -14.253 -25.466 -8.917 1.00 96.25 492 ALA A CA 1
ATOM 3897 C C . ALA A 1 492 ? -14.435 -24.054 -9.502 1.00 96.25 492 ALA A C 1
ATOM 3899 O O . ALA A 1 492 ? -14.989 -23.161 -8.859 1.00 96.25 492 ALA A O 1
ATOM 3900 N N . TRP A 1 493 ? -13.917 -23.818 -10.705 1.00 97.88 493 TRP A N 1
ATOM 3901 C CA . TRP A 1 493 ? -13.924 -22.495 -11.312 1.00 97.88 493 TRP A CA 1
ATOM 3902 C C . TRP A 1 493 ? -15.211 -22.239 -12.090 1.00 97.88 493 TRP A C 1
ATOM 3904 O O . TRP A 1 493 ? -15.844 -23.157 -12.612 1.00 97.88 493 TRP A O 1
ATOM 3914 N N . THR A 1 494 ? -15.562 -20.965 -12.239 1.00 98.44 494 THR A N 1
ATOM 3915 C CA . THR A 1 494 ? -16.702 -20.517 -13.049 1.00 98.44 494 THR A CA 1
ATOM 3916 C C . THR A 1 494 ? -16.300 -19.365 -13.964 1.00 98.44 494 THR A C 1
ATOM 3918 O O . THR A 1 494 ? -15.384 -18.602 -13.649 1.00 98.44 494 THR A O 1
ATOM 3921 N N . LEU A 1 495 ? -17.002 -19.232 -15.089 1.00 98.62 495 LEU A N 1
ATOM 3922 C CA . LEU A 1 495 ? -16.879 -18.116 -16.021 1.00 98.62 495 LEU A CA 1
ATOM 3923 C C . LEU A 1 495 ? -18.246 -17.454 -16.204 1.00 98.62 495 LEU A C 1
ATOM 3925 O O . LEU A 1 495 ? -19.229 -18.139 -16.482 1.00 98.62 495 LEU A O 1
ATOM 3929 N N . GLN A 1 496 ? -18.297 -16.125 -16.113 1.00 98.56 496 GLN A N 1
ATOM 3930 C CA . GLN A 1 496 ? -19.482 -15.347 -16.460 1.00 98.56 496 GLN A CA 1
ATOM 3931 C C . GLN A 1 496 ? -19.129 -14.169 -17.374 1.00 98.56 496 GLN A C 1
ATOM 3933 O O . GLN A 1 496 ? -18.314 -13.310 -17.031 1.00 98.56 496 GLN A O 1
ATOM 3938 N N . VAL A 1 497 ? -19.786 -14.112 -18.534 1.00 98.56 497 VAL A N 1
ATOM 3939 C CA . VAL A 1 497 ? -19.721 -12.969 -19.451 1.00 98.56 497 VAL A CA 1
ATOM 3940 C C . VAL A 1 497 ? -20.877 -12.024 -19.132 1.00 98.56 497 VAL A C 1
ATOM 3942 O O . VAL A 1 497 ? -22.040 -12.422 -19.180 1.00 98.56 497 VAL A O 1
ATOM 3945 N N . ILE A 1 498 ? -20.562 -10.783 -18.766 1.00 98.31 498 ILE A N 1
ATOM 3946 C CA . ILE A 1 498 ? -21.514 -9.796 -18.256 1.00 98.31 498 ILE A CA 1
ATOM 3947 C C . ILE A 1 498 ? -22.049 -8.946 -19.417 1.00 98.31 498 ILE A C 1
ATOM 3949 O O . ILE A 1 498 ? -21.270 -8.194 -20.010 1.00 98.31 498 ILE A O 1
ATOM 3953 N N . PRO A 1 499 ? -23.350 -9.026 -19.751 1.00 97.69 499 PRO A N 1
ATOM 3954 C CA . PRO A 1 499 ? -23.903 -8.338 -20.916 1.00 97.69 499 PRO A CA 1
ATOM 3955 C C . PRO A 1 499 ? -23.782 -6.812 -20.838 1.00 97.69 499 PRO A C 1
ATOM 3957 O O . PRO A 1 499 ? -24.097 -6.210 -19.812 1.00 97.69 499 PRO A O 1
ATOM 3960 N N . GLY A 1 500 ? -23.382 -6.182 -21.943 1.00 97.00 500 GLY A N 1
ATOM 3961 C CA . GLY A 1 500 ? -23.377 -4.725 -22.115 1.00 97.00 500 GLY A CA 1
ATOM 3962 C C . GLY A 1 500 ? -22.295 -3.980 -21.326 1.00 97.00 500 GLY A C 1
ATOM 3963 O O . GLY A 1 500 ? -22.330 -2.751 -21.251 1.00 97.00 500 GLY A O 1
ATOM 3964 N N . VAL A 1 501 ? -21.345 -4.697 -20.723 1.00 97.25 501 VAL A N 1
ATOM 3965 C CA . VAL A 1 501 ? -20.248 -4.106 -19.950 1.00 97.25 501 VAL A CA 1
ATOM 3966 C C . VAL A 1 501 ? -18.963 -4.149 -20.770 1.00 97.25 501 VAL A C 1
ATOM 3968 O O . VAL A 1 501 ? -18.597 -5.194 -21.300 1.00 97.25 501 VAL A O 1
ATOM 3971 N N . ALA A 1 502 ? -18.280 -3.009 -20.872 1.00 95.56 502 ALA A N 1
ATOM 3972 C CA . ALA A 1 502 ? -16.956 -2.903 -21.487 1.00 95.56 502 ALA A CA 1
ATOM 3973 C C . ALA A 1 502 ? -15.851 -3.059 -20.421 1.00 95.56 502 ALA A C 1
ATOM 3975 O O . ALA A 1 502 ? -16.051 -3.682 -19.378 1.00 95.56 502 ALA A O 1
ATOM 3976 N N . HIS A 1 503 ? -14.674 -2.465 -20.626 1.00 96.38 503 HIS A N 1
ATOM 3977 C CA . HIS A 1 503 ? -13.582 -2.508 -19.648 1.00 96.38 503 HIS A CA 1
ATOM 3978 C C . HIS A 1 503 ? -13.787 -1.529 -18.470 1.00 96.38 503 HIS A C 1
ATOM 3980 O O . HIS A 1 503 ? -13.017 -0.584 -18.288 1.00 96.38 503 HIS A O 1
ATOM 3986 N N . SER A 1 504 ? -14.828 -1.742 -17.656 1.00 94.00 504 SER A N 1
ATOM 3987 C CA . SER A 1 504 ? -15.252 -0.801 -16.609 1.00 94.00 504 SER A CA 1
ATOM 3988 C C . SER A 1 504 ? -15.375 -1.428 -15.219 1.00 94.00 504 SER A C 1
ATOM 3990 O O . SER A 1 504 ? -16.286 -2.208 -14.947 1.00 94.00 504 SER A O 1
ATOM 3992 N N . ASN A 1 505 ? -14.514 -1.011 -14.285 1.00 91.00 505 ASN A N 1
ATOM 3993 C CA . ASN A 1 505 ? -14.604 -1.448 -12.889 1.00 91.00 505 ASN A CA 1
ATOM 3994 C C . ASN A 1 505 ? -15.927 -1.033 -12.225 1.00 91.00 505 ASN A C 1
ATOM 3996 O O . ASN A 1 505 ? -16.498 -1.818 -11.476 1.00 91.00 505 ASN A O 1
ATOM 4000 N N . SER A 1 506 ? -16.436 0.175 -12.497 1.00 90.19 506 SER A N 1
ATOM 4001 C CA . SER A 1 506 ? -17.669 0.668 -11.862 1.00 90.19 506 SER A CA 1
ATOM 4002 C C . SER A 1 506 ? -18.908 -0.134 -12.262 1.00 90.19 506 SER A C 1
ATOM 4004 O O . SER A 1 506 ? -19.855 -0.206 -11.485 1.00 90.19 506 SER A O 1
ATOM 4006 N N . GLN A 1 507 ? -18.892 -0.762 -13.443 1.00 93.44 507 GLN A N 1
ATOM 4007 C CA . GLN A 1 507 ? -19.954 -1.659 -13.901 1.00 93.44 507 GLN A CA 1
ATOM 4008 C C . GLN A 1 507 ? -19.735 -3.111 -13.453 1.00 93.44 507 GLN A C 1
ATOM 4010 O O . GLN A 1 507 ? -20.706 -3.831 -13.247 1.00 93.44 507 GLN A O 1
ATOM 4015 N N . MET A 1 508 ? -18.484 -3.543 -13.265 1.00 96.00 508 MET A N 1
ATOM 4016 C CA . MET A 1 508 ? -18.173 -4.901 -12.801 1.00 96.00 508 MET A CA 1
ATOM 4017 C C . MET A 1 508 ? -18.333 -5.071 -11.282 1.00 96.00 508 MET A C 1
ATOM 4019 O O . MET A 1 508 ? -18.786 -6.121 -10.838 1.00 96.00 508 MET A O 1
ATOM 4023 N N . ALA A 1 509 ? -18.016 -4.049 -10.479 1.00 93.81 509 ALA A N 1
ATOM 4024 C CA . ALA A 1 509 ? -18.142 -4.075 -9.018 1.00 93.81 509 ALA A CA 1
ATOM 4025 C C . ALA A 1 509 ? -19.545 -4.471 -8.492 1.00 93.81 509 ALA A C 1
ATOM 4027 O O . ALA A 1 509 ? -19.605 -5.361 -7.644 1.00 93.81 509 ALA A O 1
ATOM 4028 N N . PRO A 1 510 ? -20.677 -3.912 -8.980 1.00 93.94 510 PRO A N 1
ATOM 4029 C CA . PRO A 1 510 ? -22.008 -4.353 -8.539 1.00 93.94 510 PRO A CA 1
ATOM 4030 C C . PRO A 1 510 ? -22.280 -5.830 -8.830 1.00 93.94 510 PRO A C 1
ATOM 4032 O O . PRO A 1 510 ? -22.863 -6.528 -8.004 1.00 93.94 510 PRO A O 1
ATOM 4035 N N . VAL A 1 511 ? -21.851 -6.313 -9.998 1.00 95.62 511 VAL A N 1
ATOM 4036 C CA . VAL A 1 511 ? -22.024 -7.716 -10.397 1.00 95.62 511 VAL A CA 1
ATOM 4037 C C . VAL A 1 511 ? -21.193 -8.625 -9.500 1.00 95.62 511 VAL A C 1
ATOM 4039 O O . VAL A 1 511 ? -21.690 -9.627 -8.995 1.00 95.62 511 VAL A O 1
ATOM 4042 N N . ALA A 1 512 ? -19.948 -8.234 -9.241 1.00 96.31 512 ALA A N 1
ATOM 4043 C CA . ALA A 1 512 ? -19.055 -8.935 -8.337 1.00 96.31 512 ALA A CA 1
ATOM 4044 C C . ALA A 1 512 ? -19.619 -9.017 -6.910 1.00 96.31 512 ALA A C 1
ATOM 4046 O O . ALA A 1 512 ? -19.648 -10.095 -6.319 1.00 96.31 512 ALA A O 1
ATOM 4047 N N . ALA A 1 513 ? -20.131 -7.904 -6.379 1.00 96.19 513 ALA A N 1
ATOM 4048 C CA . ALA A 1 513 ? -20.772 -7.869 -5.070 1.00 96.19 513 ALA A CA 1
ATOM 4049 C C . ALA A 1 513 ? -22.018 -8.765 -5.006 1.00 96.19 513 ALA A C 1
ATOM 4051 O O . ALA A 1 513 ? -22.235 -9.424 -3.994 1.00 96.19 513 ALA A O 1
ATOM 4052 N N . GLN A 1 514 ? -22.812 -8.828 -6.082 1.00 95.00 514 GLN A N 1
ATOM 4053 C CA . GLN A 1 514 ? -23.966 -9.724 -6.165 1.00 95.00 514 GLN A CA 1
ATOM 4054 C C . GLN A 1 514 ? -23.561 -11.201 -6.176 1.00 95.00 514 GLN A C 1
ATOM 4056 O O . GLN A 1 514 ? -24.214 -12.008 -5.531 1.00 95.00 514 GLN A O 1
ATOM 4061 N N . ILE A 1 515 ? -22.498 -11.571 -6.889 1.00 94.06 515 ILE A N 1
ATOM 4062 C CA . ILE A 1 515 ? -22.025 -12.963 -6.926 1.00 94.06 515 ILE A CA 1
ATOM 4063 C C . ILE A 1 515 ? -21.430 -13.377 -5.570 1.00 94.06 515 ILE A C 1
ATOM 4065 O O . ILE A 1 515 ? -21.607 -14.513 -5.139 1.00 94.06 515 ILE A O 1
ATOM 4069 N N . LEU A 1 516 ? -20.711 -12.473 -4.895 1.00 94.06 516 LEU A N 1
ATOM 4070 C CA . LEU A 1 516 ? -20.043 -12.780 -3.625 1.00 94.06 516 LEU A CA 1
ATOM 4071 C C . LEU A 1 516 ? -20.992 -12.755 -2.420 1.00 94.06 516 LEU A C 1
ATOM 4073 O O . LEU A 1 516 ? -20.837 -13.585 -1.522 1.00 94.06 516 LEU A O 1
ATOM 4077 N N . TYR A 1 517 ? -21.935 -11.811 -2.394 1.00 95.38 517 TYR A N 1
ATOM 4078 C CA . TYR A 1 517 ? -22.739 -11.472 -1.213 1.00 95.38 517 TYR A CA 1
ATOM 4079 C C . TYR A 1 517 ? -24.218 -11.199 -1.540 1.00 95.38 517 TYR A C 1
ATOM 4081 O O . TYR A 1 517 ? -24.897 -10.491 -0.800 1.00 95.38 517 TYR A O 1
ATOM 4089 N N . GLY A 1 518 ? -24.704 -11.659 -2.692 1.00 86.38 518 GLY A N 1
ATOM 4090 C CA . GLY A 1 518 ? -26.132 -11.655 -3.005 1.00 86.38 518 GLY A CA 1
ATOM 4091 C C . GLY A 1 518 ? -26.874 -12.790 -2.299 1.00 86.38 518 GLY A C 1
ATOM 4092 O O . GLY A 1 518 ? -26.264 -13.818 -2.005 1.00 86.38 518 GLY A O 1
ATOM 4093 N N . ASP A 1 519 ? -28.168 -12.573 -2.054 1.00 62.50 519 ASP A N 1
ATOM 4094 C CA . ASP A 1 519 ? -29.095 -13.560 -1.475 1.00 62.50 519 ASP A CA 1
ATOM 4095 C C . ASP A 1 519 ? -29.274 -14.824 -2.332 1.00 62.50 519 ASP A C 1
ATOM 4097 O O . ASP A 1 519 ? -29.283 -14.704 -3.586 1.00 62.50 519 ASP A O 1
#

Sequence (519 aa):
MKHFFGTFTFIGAFVVLFLSLSHNVLAVTPQSLVKTPSASAVYYVDVQGERHAFPDEQVYFSWYRDFSDVQVISEAEMASLPLKRNIVYRPGTYWIKIQSLPKVYAVSQGGEIRWIESEQVAQQLTGTNQWQSRVRDVPDTFFLNYHVGDPITMGNVSEGYNGLMYSQENEPWMVWNGDKHALTAAAITANALRQELSVWTNAIRPTRATGQAITGRRADVMDAAQLQAPLQDIVPVFAIEEEPVVLISSLIPEGYGSFVFQDPLINPTVPMTVYTYRPAGLPQDAPILFVIHGASRAVEAYRSGWVPYAEQRGFVLLLPHFPADVYSSGYQYPFGNVYTSSRTLLPENYWYATMFDAIFDHVVATSNSTESLYDLFGFSGGGQLVHRALFAKPYAKIRRVMASSSGWYLWPDYNQAYPAGFGTTFFENDRLAQSFSMPLHIIVGSEDVDPEASNLSRSAAAMLQGTQRVERATNFFDAAQRFAAENGLPFAWTLQVIPGVAHSNSQMAPVAAQILYGD